Protein AF-A0A2U1ZV08-F1 (afdb_monomer)

Nearest PDB structures (foldseek):
  4gt8-assembly1_A  TM=8.308E-01  e=4.393E-06  Staphylococcus aureus subsp. aureus Mu50
  3cgz-assembly3_C  TM=6.995E-01  e=7.018E-03  Salmonella enterica subsp. enterica serovar Typhimurium
  3cgz-assembly1_A  TM=6.873E-01  e=1.355E-02  Salmonella enterica subsp. enterica serovar Typhimurium
  2zdx-assembly1_B  TM=6.082E-01  e=8.469E-03  Homo sapiens

Radius of gyration: 37.51 Å; Cα contacts (8 Å, |Δi|>4): 716; chains: 1; bounding box: 88×60×107 Å

Organism: NCBI:txid1655435

Structure (mmCIF, N/CA/C/O backbone):
data_AF-A0A2U1ZV08-F1
#
_entry.id   AF-A0A2U1ZV08-F1
#
loop_
_atom_site.group_PDB
_atom_site.id
_atom_site.type_symbol
_atom_site.label_atom_id
_atom_site.label_alt_id
_atom_site.label_comp_id
_atom_site.label_asym_id
_atom_site.label_entity_id
_atom_site.label_seq_id
_atom_site.pdbx_PDB_ins_code
_atom_site.Cartn_x
_atom_site.Cartn_y
_atom_site.Cartn_z
_atom_site.occupancy
_atom_site.B_iso_or_equiv
_atom_site.auth_seq_id
_atom_site.auth_comp_id
_atom_site.auth_asym_id
_atom_site.auth_atom_id
_atom_site.pdbx_PDB_model_num
ATOM 1 N N . MET A 1 1 ? -0.684 -27.444 13.319 1.00 40.28 1 MET A N 1
ATOM 2 C CA . MET A 1 1 ? -1.455 -26.717 14.359 1.00 40.28 1 MET A CA 1
ATOM 3 C C . MET A 1 1 ? -2.698 -25.964 13.847 1.00 40.28 1 MET A C 1
ATOM 5 O O . MET A 1 1 ? -3.442 -25.472 14.676 1.00 40.28 1 MET A O 1
ATOM 9 N N . LEU A 1 2 ? -3.023 -25.939 12.543 1.00 41.12 2 LEU A N 1
ATOM 10 C CA . LEU A 1 2 ? -4.246 -25.286 12.015 1.00 41.12 2 LEU A CA 1
ATOM 11 C C . LEU A 1 2 ? -5.535 -26.141 12.087 1.00 41.12 2 LEU A C 1
ATOM 13 O O . LEU A 1 2 ? -6.540 -25.793 11.480 1.00 41.12 2 LEU A O 1
ATOM 17 N N . ARG A 1 3 ? -5.551 -27.243 12.852 1.00 39.28 3 ARG A N 1
ATOM 18 C CA . ARG A 1 3 ? -6.704 -28.168 12.954 1.00 39.28 3 ARG A CA 1
ATOM 19 C C . ARG A 1 3 ? -7.939 -27.592 13.683 1.00 39.28 3 ARG A C 1
ATOM 21 O O . ARG A 1 3 ? -8.907 -28.315 13.860 1.00 39.28 3 ARG A O 1
ATOM 28 N N . GLY A 1 4 ? -7.915 -26.330 14.118 1.00 39.88 4 GLY A N 1
ATOM 29 C CA . GLY A 1 4 ? -8.946 -25.731 14.979 1.00 39.88 4 GLY A CA 1
ATOM 30 C C . GLY A 1 4 ? -9.714 -24.546 14.387 1.00 39.88 4 GLY A C 1
ATOM 31 O O . GLY A 1 4 ? -10.419 -23.869 15.127 1.00 39.88 4 GLY A O 1
ATOM 32 N N . ALA A 1 5 ? -9.576 -24.242 13.093 1.00 46.47 5 ALA A N 1
ATOM 33 C CA . ALA A 1 5 ? -10.309 -23.135 12.479 1.00 46.47 5 ALA A CA 1
ATOM 34 C C . ALA A 1 5 ? -11.774 -23.534 12.207 1.00 46.47 5 ALA A C 1
ATOM 36 O O . ALA A 1 5 ? -12.149 -23.844 11.082 1.00 46.47 5 ALA A O 1
ATOM 37 N N . THR A 1 6 ? -12.602 -23.569 13.251 1.00 49.12 6 THR A N 1
ATOM 38 C CA . THR A 1 6 ? -14.030 -23.903 13.148 1.00 49.12 6 THR A CA 1
ATOM 39 C C . THR A 1 6 ? -14.885 -22.639 13.143 1.00 49.12 6 THR A C 1
ATOM 41 O O . THR A 1 6 ? -14.776 -21.806 14.046 1.00 49.12 6 THR A O 1
ATOM 44 N N . ALA A 1 7 ? -15.775 -22.514 12.159 1.00 53.12 7 ALA A N 1
ATOM 45 C CA . ALA A 1 7 ? -16.879 -21.560 12.173 1.00 53.12 7 ALA A CA 1
ATOM 46 C C . ALA A 1 7 ? -18.196 -22.349 12.344 1.00 53.12 7 ALA A C 1
ATOM 48 O O . ALA A 1 7 ? -18.447 -23.258 11.554 1.00 53.12 7 ALA A O 1
ATOM 49 N N . PRO A 1 8 ? -19.036 -22.058 13.357 1.00 54.00 8 PRO A N 1
ATOM 50 C CA . PRO A 1 8 ? -20.303 -22.764 13.545 1.00 54.00 8 PRO A CA 1
ATOM 51 C C . PRO A 1 8 ? -21.191 -22.646 12.295 1.00 54.00 8 PRO A C 1
ATOM 53 O O . PRO A 1 8 ? -21.473 -21.533 11.853 1.00 54.00 8 PRO A O 1
ATOM 56 N N . GLY A 1 9 ? -21.623 -23.779 11.730 1.00 59.16 9 GLY A N 1
ATOM 57 C CA . GLY A 1 9 ? -22.505 -23.826 10.553 1.00 59.16 9 GLY A CA 1
ATOM 58 C C . GLY A 1 9 ? -21.811 -23.765 9.183 1.00 59.16 9 GLY A C 1
ATOM 59 O O . GLY A 1 9 ? -22.505 -23.669 8.174 1.00 59.16 9 GLY A O 1
ATOM 60 N N . LEU A 1 10 ? -20.477 -23.832 9.135 1.00 69.94 10 LEU A N 1
ATOM 61 C CA . LEU A 1 10 ? -19.690 -23.875 7.900 1.00 69.94 10 LEU A CA 1
ATOM 62 C C . LEU A 1 10 ? -18.793 -25.121 7.905 1.00 69.94 10 LEU A C 1
ATOM 64 O O . LEU A 1 10 ? -17.972 -25.282 8.806 1.00 69.94 10 LEU A O 1
ATOM 68 N N . ASP A 1 11 ? -18.943 -25.983 6.905 1.00 72.00 11 ASP A N 1
ATOM 69 C CA . ASP A 1 11 ? -18.059 -27.122 6.669 1.00 72.00 11 ASP A CA 1
ATOM 70 C C . ASP A 1 11 ? -16.742 -26.629 6.050 1.00 72.00 11 ASP A C 1
ATOM 72 O O . ASP A 1 11 ? -16.735 -25.901 5.051 1.00 72.00 11 ASP A O 1
ATOM 76 N N . VAL A 1 12 ? -15.615 -26.954 6.683 1.00 77.69 12 VAL A N 1
ATOM 77 C CA . VAL A 1 12 ? -14.301 -26.417 6.310 1.00 77.69 12 VAL A CA 1
ATOM 78 C C . VAL A 1 12 ? -13.426 -27.540 5.779 1.00 77.69 12 VAL A C 1
ATOM 80 O O . VAL A 1 12 ? -12.978 -28.405 6.531 1.00 77.69 12 VAL A O 1
ATOM 83 N N . VAL A 1 13 ? -13.123 -27.486 4.484 1.00 75.06 13 VAL A N 1
ATOM 84 C CA . VAL A 1 13 ? -12.223 -28.439 3.831 1.00 75.06 13 VAL A CA 1
ATOM 85 C C . VAL A 1 13 ? -10.794 -27.912 3.929 1.00 75.06 13 VAL A C 1
ATOM 87 O O . VAL A 1 13 ? -10.463 -26.871 3.359 1.00 75.06 13 VAL A O 1
ATOM 90 N N . LEU A 1 14 ? -9.939 -28.617 4.670 1.00 73.94 14 LEU A N 1
ATOM 91 C CA . LEU A 1 14 ? -8.528 -28.265 4.828 1.00 73.94 14 LEU A CA 1
ATOM 92 C C . LEU A 1 14 ? -7.670 -29.041 3.820 1.00 73.94 14 LEU A C 1
ATOM 94 O O . LEU A 1 14 ? -7.579 -30.264 3.894 1.00 73.94 14 LEU A O 1
ATOM 98 N N . HIS A 1 15 ? -6.984 -28.324 2.935 1.00 72.62 15 HIS A N 1
ATOM 99 C CA . HIS A 1 15 ? -5.946 -28.864 2.060 1.00 72.62 15 HIS A CA 1
ATOM 100 C C . HIS A 1 15 ? -4.574 -28.418 2.574 1.00 72.62 15 HIS A C 1
ATOM 102 O O . HIS A 1 15 ? -4.354 -27.230 2.806 1.00 72.62 15 HIS A O 1
ATOM 108 N N . HIS A 1 16 ? -3.642 -29.349 2.762 1.00 68.25 16 HIS A N 1
ATOM 109 C CA . HIS A 1 16 ? -2.267 -29.027 3.138 1.00 68.25 16 HIS A CA 1
ATOM 110 C C . HIS A 1 16 ? -1.291 -29.741 2.204 1.00 68.25 16 HIS A C 1
ATOM 112 O O . HIS A 1 16 ? -1.405 -30.946 2.011 1.00 68.25 16 HIS A O 1
ATOM 118 N N . ASP A 1 17 ? -0.341 -28.994 1.649 1.00 59.53 17 ASP A N 1
ATOM 119 C CA . ASP A 1 17 ? 0.645 -29.502 0.677 1.00 59.53 17 ASP A CA 1
ATOM 120 C C . ASP A 1 17 ? 2.076 -29.502 1.251 1.00 59.53 17 ASP A C 1
ATOM 122 O O . ASP A 1 17 ? 3.061 -29.627 0.539 1.00 59.53 17 ASP A O 1
ATOM 126 N N . ALA A 1 18 ? 2.206 -29.280 2.563 1.00 53.12 18 ALA A N 1
ATOM 127 C CA . ALA A 1 18 ? 3.489 -29.074 3.221 1.00 53.12 18 ALA A CA 1
ATOM 128 C C . ALA A 1 18 ? 3.757 -30.121 4.304 1.00 53.12 18 ALA A C 1
ATOM 130 O O . ALA A 1 18 ? 2.999 -30.227 5.276 1.00 53.12 18 ALA A O 1
ATOM 131 N N . ASP A 1 19 ? 4.890 -30.806 4.177 1.00 50.84 19 ASP A N 1
ATOM 132 C CA . ASP A 1 19 ? 5.511 -31.547 5.266 1.00 50.84 19 ASP A CA 1
ATOM 133 C C . ASP A 1 19 ? 6.014 -30.541 6.315 1.00 50.84 19 ASP A C 1
ATOM 135 O O . ASP A 1 19 ? 6.895 -29.728 6.061 1.00 50.84 19 ASP A O 1
ATOM 139 N N . VAL A 1 20 ? 5.342 -30.526 7.471 1.00 49.59 20 VAL A N 1
ATOM 140 C CA . VAL A 1 20 ? 5.680 -29.831 8.732 1.00 49.59 20 VAL A CA 1
ATOM 141 C C . VAL A 1 20 ? 6.547 -28.559 8.591 1.00 49.59 20 VAL A C 1
ATOM 143 O O . VAL A 1 20 ? 7.763 -28.583 8.756 1.00 49.59 20 VAL A O 1
ATOM 146 N N . VAL A 1 21 ? 5.907 -27.397 8.404 1.00 57.16 21 VAL A N 1
ATOM 147 C CA . VAL A 1 21 ? 6.580 -26.084 8.488 1.00 57.16 21 VAL A CA 1
ATOM 148 C C . VAL A 1 21 ? 6.642 -25.608 9.943 1.00 57.16 21 VAL A C 1
ATOM 150 O O . VAL A 1 21 ? 5.606 -25.416 10.588 1.00 57.16 21 VAL A O 1
ATOM 153 N N . THR A 1 22 ? 7.848 -25.361 10.459 1.00 56.91 22 THR A N 1
ATOM 154 C CA . THR A 1 22 ? 8.055 -24.775 11.794 1.00 56.91 22 THR A CA 1
ATOM 155 C C . THR A 1 22 ? 7.961 -23.251 11.719 1.00 56.91 22 THR A C 1
ATOM 157 O O . THR A 1 22 ? 8.822 -22.590 11.142 1.00 56.91 22 THR A O 1
ATOM 160 N N . LEU A 1 23 ? 6.908 -22.682 12.312 1.00 63.62 23 LEU A N 1
ATOM 161 C CA . LEU A 1 23 ? 6.652 -21.238 12.350 1.00 63.62 23 LEU A CA 1
ATOM 162 C C . LEU A 1 23 ? 6.785 -20.687 13.781 1.00 63.62 23 LEU A C 1
ATOM 164 O O . LEU A 1 23 ? 6.422 -21.385 14.732 1.00 63.62 23 LEU A O 1
ATOM 168 N N . PRO A 1 24 ? 7.215 -19.422 13.963 1.00 66.50 24 PRO A N 1
ATOM 169 C CA . PRO A 1 24 ? 7.191 -18.771 15.271 1.00 66.50 24 PRO A CA 1
ATOM 170 C C . PRO A 1 24 ? 5.769 -18.713 15.857 1.00 66.50 24 PRO A C 1
ATOM 172 O O . PRO A 1 24 ? 4.811 -18.371 15.164 1.00 66.50 24 PRO A O 1
ATOM 175 N N . GLY A 1 25 ? 5.615 -18.983 17.157 1.00 62.75 25 GLY A N 1
ATOM 176 C CA . GLY A 1 25 ? 4.308 -19.007 17.836 1.00 62.75 25 GLY A CA 1
ATOM 177 C C . GLY A 1 25 ? 3.426 -17.754 17.649 1.00 62.75 25 GLY A C 1
ATOM 178 O O . GLY A 1 25 ? 2.213 -17.898 17.475 1.00 62.75 25 GLY A O 1
ATOM 179 N N . PRO A 1 26 ? 3.974 -16.521 17.639 1.00 61.25 26 PRO A N 1
ATOM 180 C CA . PRO A 1 26 ? 3.207 -15.318 17.299 1.00 61.25 26 PRO A CA 1
ATOM 181 C C . PRO A 1 26 ? 2.635 -15.330 15.872 1.00 61.25 26 PRO A C 1
ATOM 183 O O . PRO A 1 26 ? 1.488 -14.935 15.681 1.00 61.25 26 PRO A O 1
ATOM 186 N N . VAL A 1 27 ? 3.390 -15.846 14.894 1.00 68.44 27 VAL A N 1
ATOM 187 C CA . VAL A 1 27 ? 2.983 -15.955 13.479 1.00 68.44 27 VAL A CA 1
ATOM 188 C C . VAL A 1 27 ? 1.842 -16.955 13.327 1.00 68.44 27 VAL A C 1
ATOM 190 O O . VAL A 1 27 ? 0.845 -16.659 12.674 1.00 68.44 27 VAL A O 1
ATOM 193 N N . VAL A 1 28 ? 1.946 -18.111 13.990 1.00 69.75 28 VAL A N 1
ATOM 194 C CA . VAL A 1 28 ? 0.889 -19.136 13.986 1.00 69.75 28 VAL A CA 1
ATOM 195 C C . VAL A 1 28 ? -0.424 -18.582 14.540 1.00 69.75 28 VAL A C 1
ATOM 197 O O . VAL A 1 28 ? -1.476 -18.818 13.949 1.00 69.75 28 VAL A O 1
ATOM 200 N N . ARG A 1 29 ? -0.372 -17.820 15.642 1.00 70.94 29 ARG A N 1
ATOM 201 C CA . ARG A 1 29 ? -1.560 -17.194 16.246 1.00 70.94 29 ARG A CA 1
ATOM 202 C C . ARG A 1 29 ? -2.171 -16.134 15.336 1.00 70.94 29 ARG A C 1
ATOM 204 O O . ARG A 1 29 ? -3.348 -16.224 15.016 1.00 70.94 29 ARG A O 1
ATOM 211 N N . ALA A 1 30 ? -1.361 -15.201 14.840 1.00 72.62 30 ALA A N 1
ATOM 212 C CA . ALA A 1 30 ? -1.832 -14.129 13.967 1.00 72.62 30 ALA A CA 1
ATOM 213 C C . ALA A 1 30 ? -2.459 -14.654 12.661 1.00 72.62 30 ALA A C 1
ATOM 215 O O . ALA A 1 30 ? -3.523 -14.185 12.251 1.00 72.62 30 ALA A O 1
ATOM 216 N N . LEU A 1 31 ? -1.835 -15.656 12.027 1.00 75.94 31 LEU A N 1
ATOM 217 C CA . LEU A 1 31 ? -2.391 -16.313 10.842 1.00 75.94 31 LEU A CA 1
ATOM 218 C C . LEU A 1 31 ? -3.654 -17.114 11.180 1.00 75.94 31 LEU A C 1
ATOM 220 O O . LEU A 1 31 ? -4.624 -17.048 10.431 1.00 75.94 31 LEU A O 1
ATOM 224 N N . GLY A 1 32 ? -3.678 -17.820 12.314 1.00 74.94 32 GLY A N 1
ATOM 225 C CA . GLY A 1 32 ? -4.863 -18.535 12.794 1.00 74.94 32 GLY A CA 1
ATOM 226 C C . GLY A 1 32 ? -6.061 -17.610 13.026 1.00 74.94 32 GLY A C 1
ATOM 227 O O . GLY A 1 32 ? -7.164 -17.903 12.562 1.00 74.94 32 GLY A O 1
ATOM 228 N N . ASP A 1 33 ? -5.841 -16.454 13.652 1.00 73.38 33 ASP A N 1
ATOM 229 C CA . ASP A 1 33 ? -6.886 -15.458 13.907 1.00 73.38 33 ASP A CA 1
ATOM 230 C C . ASP A 1 33 ? -7.398 -14.820 12.609 1.00 73.38 33 ASP A C 1
ATOM 232 O O . ASP A 1 33 ? -8.602 -14.593 12.447 1.00 73.38 33 ASP A O 1
ATOM 236 N N . ALA A 1 34 ? -6.491 -14.555 11.664 1.00 78.19 34 ALA A N 1
ATOM 237 C CA . ALA A 1 34 ? -6.815 -14.026 10.343 1.00 78.19 34 ALA A CA 1
ATOM 238 C C . ALA A 1 34 ? -7.653 -15.018 9.515 1.00 78.19 34 ALA A C 1
ATOM 240 O O . ALA A 1 34 ? -8.676 -14.632 8.944 1.00 78.19 34 ALA A O 1
ATOM 241 N N . VAL A 1 35 ? -7.267 -16.299 9.499 1.00 81.44 35 VAL A N 1
ATOM 242 C CA . VAL A 1 35 ? -8.017 -17.387 8.848 1.00 81.44 35 VAL A CA 1
ATOM 243 C C . VAL A 1 35 ? -9.386 -17.568 9.498 1.00 81.44 35 VAL A C 1
ATOM 245 O O . VAL A 1 35 ? -10.396 -17.636 8.798 1.00 81.44 35 VAL A O 1
ATOM 248 N N . GLY A 1 36 ? -9.446 -17.588 10.833 1.00 76.81 36 GLY A N 1
ATOM 249 C CA . GLY A 1 36 ? -10.702 -17.716 11.569 1.00 76.81 36 GLY A CA 1
ATOM 250 C C . GLY A 1 36 ? -11.676 -16.578 11.262 1.00 76.81 36 GLY A C 1
ATOM 251 O O . GLY A 1 36 ? -12.877 -16.804 11.123 1.00 76.81 36 GLY A O 1
ATOM 252 N N . GLU A 1 37 ? -11.173 -15.355 11.095 1.00 80.88 37 GLU A N 1
ATOM 253 C CA . GLU A 1 37 ? -12.008 -14.224 10.698 1.00 80.88 37 GLU A CA 1
ATOM 254 C C . GLU A 1 37 ? -12.498 -14.327 9.251 1.00 80.88 37 GLU A C 1
ATOM 256 O O . GLU A 1 37 ? -13.664 -14.034 8.977 1.00 80.88 37 GLU A O 1
ATOM 261 N N . ALA A 1 38 ? -11.642 -14.767 8.328 1.00 81.00 38 ALA A N 1
ATOM 262 C CA . ALA A 1 38 ? -12.039 -14.992 6.942 1.00 81.00 38 ALA A CA 1
ATOM 263 C C . ALA A 1 38 ? -13.167 -16.038 6.846 1.00 81.00 38 ALA A C 1
ATOM 265 O O . ALA A 1 38 ? -14.177 -15.788 6.189 1.00 81.00 38 ALA A O 1
ATOM 266 N N . LEU A 1 39 ? -13.057 -17.150 7.580 1.00 79.31 39 LEU A N 1
ATOM 267 C CA . LEU A 1 39 ? -14.085 -18.196 7.637 1.00 79.31 39 LEU A CA 1
ATOM 268 C C . LEU A 1 39 ? -15.394 -17.712 8.273 1.00 79.31 39 LEU A C 1
ATOM 270 O O . LEU A 1 39 ? -16.475 -17.994 7.758 1.00 79.31 39 LEU A O 1
ATOM 274 N N . ARG A 1 40 ? -15.330 -16.929 9.359 1.00 79.44 40 ARG A N 1
ATOM 275 C CA . ARG A 1 40 ? -16.535 -16.324 9.959 1.00 79.44 40 ARG A CA 1
ATOM 276 C C . ARG A 1 40 ? -17.245 -15.381 8.991 1.00 79.44 40 ARG A C 1
ATOM 278 O O . ARG A 1 40 ? -18.475 -15.343 8.972 1.00 79.44 40 ARG A O 1
ATOM 285 N N . ASN A 1 41 ? -16.497 -14.642 8.176 1.00 79.69 41 ASN A N 1
ATOM 286 C CA . ASN A 1 41 ? -17.081 -13.770 7.162 1.00 79.69 41 ASN A CA 1
ATOM 287 C C . ASN A 1 41 ? -17.688 -14.560 5.995 1.00 79.69 41 ASN A C 1
ATOM 289 O O . ASN A 1 41 ? -18.783 -14.211 5.551 1.00 79.69 41 ASN A O 1
ATOM 293 N N . ALA A 1 42 ? -17.061 -15.661 5.572 1.00 79.25 42 ALA A N 1
ATOM 294 C CA . ALA A 1 42 ? -17.655 -16.590 4.609 1.00 79.25 42 ALA A CA 1
ATOM 295 C C . ALA A 1 42 ? -18.989 -17.167 5.127 1.00 79.25 42 ALA A C 1
ATOM 297 O O . ALA A 1 42 ? -19.992 -17.124 4.415 1.00 79.25 42 ALA A O 1
ATOM 298 N N . ALA A 1 43 ? -19.045 -17.592 6.394 1.00 77.25 43 ALA A N 1
ATOM 299 C CA . ALA A 1 43 ? -20.269 -18.105 7.017 1.00 77.25 43 ALA A CA 1
ATOM 300 C C . ALA A 1 43 ? -21.386 -17.046 7.104 1.00 77.25 43 ALA A C 1
ATOM 302 O O . ALA A 1 43 ? -22.530 -17.303 6.733 1.00 77.25 43 ALA A O 1
ATOM 303 N N . ARG A 1 44 ? -21.069 -15.827 7.566 1.00 76.88 44 ARG A N 1
ATOM 304 C CA . ARG A 1 44 ? -22.074 -14.764 7.769 1.00 76.88 44 ARG A CA 1
ATOM 305 C C . ARG A 1 44 ? -22.565 -14.125 6.473 1.00 76.88 44 ARG A C 1
ATOM 307 O O . ARG A 1 44 ? -23.725 -13.724 6.392 1.00 76.88 44 ARG A O 1
ATOM 314 N N . HIS A 1 45 ? -21.685 -13.965 5.488 1.00 79.19 45 HIS A N 1
ATOM 315 C CA . HIS A 1 45 ? -21.949 -13.123 4.317 1.00 79.19 45 HIS A CA 1
ATOM 316 C C . HIS A 1 45 ? -21.881 -13.884 2.994 1.00 79.19 45 HIS A C 1
ATOM 318 O O . HIS A 1 45 ? -22.583 -13.517 2.052 1.00 79.19 45 HIS A O 1
ATOM 324 N N . GLY A 1 46 ? -21.103 -14.965 2.921 1.00 65.25 46 GLY A N 1
ATOM 325 C CA . GLY A 1 46 ? -20.945 -15.770 1.710 1.00 65.25 46 GLY A CA 1
ATOM 326 C C . GLY A 1 46 ? -22.204 -16.552 1.335 1.00 65.25 46 GLY A C 1
ATOM 327 O O . GLY A 1 46 ? -22.415 -16.828 0.159 1.00 65.25 4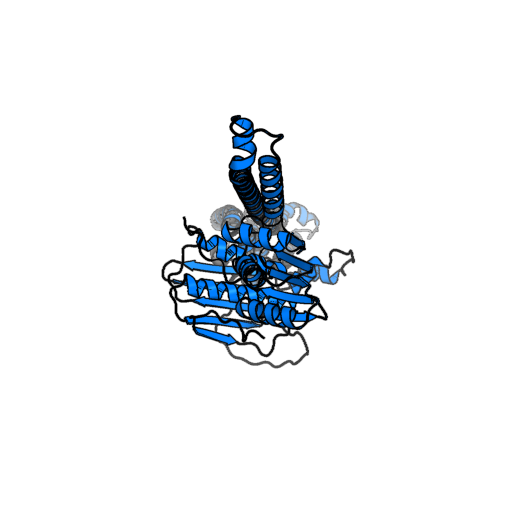6 GLY A O 1
ATOM 328 N N . GLY A 1 47 ? -23.097 -16.848 2.288 1.00 72.00 47 GLY A N 1
ATOM 329 C CA . GLY A 1 47 ? -24.258 -17.714 2.027 1.00 72.00 47 GLY A CA 1
ATOM 330 C C . GLY A 1 47 ? -23.860 -19.131 1.609 1.00 72.00 47 GLY A C 1
ATOM 331 O O . GLY A 1 47 ? -24.614 -19.786 0.900 1.00 72.00 47 GLY A O 1
ATOM 332 N N . VAL A 1 48 ? -22.668 -19.563 2.014 1.00 74.94 48 VAL A N 1
ATOM 333 C CA . VAL A 1 48 ? -22.115 -20.887 1.742 1.00 74.94 48 VAL A CA 1
ATOM 334 C C . VAL A 1 48 ? -22.215 -21.757 2.981 1.00 74.94 48 VAL A C 1
ATOM 336 O O . VAL A 1 48 ? -22.114 -21.267 4.104 1.00 74.94 48 VAL A O 1
ATOM 339 N N . THR A 1 49 ? -22.364 -23.056 2.763 1.00 71.81 49 THR A N 1
ATOM 340 C CA . THR A 1 49 ? -22.233 -24.079 3.805 1.00 71.81 49 THR A CA 1
ATOM 341 C C . THR A 1 49 ? -20.856 -24.732 3.793 1.00 71.81 49 THR A C 1
ATOM 343 O O . THR A 1 49 ? -20.564 -25.497 4.699 1.00 71.81 49 THR A O 1
ATOM 346 N N . THR A 1 50 ? -20.010 -24.424 2.802 1.00 73.38 50 THR A N 1
ATOM 347 C CA . THR A 1 50 ? -18.667 -24.992 2.625 1.00 73.38 50 THR A CA 1
ATOM 348 C C . THR A 1 50 ? -17.637 -23.907 2.305 1.00 73.38 50 THR A C 1
ATOM 350 O O . THR A 1 50 ? -17.891 -23.058 1.446 1.00 73.38 50 THR A O 1
ATOM 353 N N . ALA A 1 51 ? -16.458 -23.962 2.924 1.00 81.38 51 ALA A N 1
ATOM 354 C CA . ALA A 1 51 ? -15.294 -23.148 2.561 1.00 81.38 51 ALA A CA 1
ATOM 355 C C . ALA A 1 51 ? -14.012 -23.992 2.563 1.00 81.38 51 ALA A C 1
ATOM 357 O O . ALA A 1 51 ? -13.881 -24.931 3.345 1.00 81.38 51 ALA A O 1
ATOM 358 N N . ALA A 1 52 ? -13.055 -23.652 1.703 1.00 78.69 52 ALA A N 1
ATOM 359 C CA . ALA A 1 52 ? -11.778 -24.353 1.602 1.00 78.69 52 ALA A CA 1
ATOM 360 C C . ALA A 1 52 ? -10.640 -23.509 2.185 1.00 78.69 52 ALA A C 1
ATOM 362 O O . ALA A 1 52 ? -10.532 -22.313 1.893 1.00 78.69 52 ALA A O 1
ATOM 363 N N . VAL A 1 53 ? -9.776 -24.140 2.979 1.00 81.88 53 VAL A N 1
ATOM 364 C CA . VAL A 1 53 ? -8.531 -23.558 3.491 1.00 81.88 53 VAL A CA 1
ATOM 365 C C . VAL A 1 53 ? -7.363 -24.362 2.944 1.00 81.88 53 VAL A C 1
ATOM 367 O O . VAL A 1 53 ? -7.213 -25.536 3.269 1.00 81.88 53 VAL A O 1
ATOM 370 N N . THR A 1 54 ? -6.515 -23.726 2.144 1.00 78.19 54 THR A N 1
ATOM 371 C CA . THR A 1 54 ? -5.295 -24.329 1.604 1.00 78.19 54 THR A CA 1
ATOM 372 C C . THR A 1 54 ? -4.079 -23.757 2.318 1.00 78.19 54 THR A C 1
ATOM 374 O O . THR A 1 54 ? -3.921 -22.539 2.382 1.00 78.19 54 THR A O 1
ATOM 377 N N . VAL A 1 55 ? -3.215 -24.623 2.843 1.00 76.81 55 VAL A N 1
ATOM 378 C CA . VAL A 1 55 ? -1.951 -24.255 3.493 1.00 76.81 55 VAL A CA 1
ATOM 379 C C . VAL A 1 55 ? -0.793 -24.834 2.685 1.00 76.81 55 VAL A C 1
ATOM 381 O O . VAL A 1 55 ? -0.714 -26.049 2.505 1.00 76.81 55 VAL A O 1
ATOM 384 N N . ALA A 1 56 ? 0.115 -23.974 2.235 1.00 73.19 56 ALA A N 1
ATOM 385 C CA . ALA A 1 56 ? 1.311 -24.359 1.492 1.00 73.19 56 ALA A CA 1
ATOM 386 C C . ALA A 1 56 ? 2.567 -23.760 2.137 1.00 73.19 56 ALA A C 1
ATOM 388 O O . ALA A 1 56 ? 2.539 -22.641 2.666 1.00 73.19 56 ALA A O 1
ATOM 389 N N . ALA A 1 57 ? 3.679 -24.497 2.089 1.00 66.62 57 ALA A N 1
ATOM 390 C CA . ALA A 1 57 ? 4.984 -23.954 2.438 1.00 66.62 57 ALA A CA 1
ATOM 391 C C . ALA A 1 57 ? 5.333 -22.847 1.436 1.00 66.62 57 ALA A C 1
ATOM 393 O O . ALA A 1 57 ? 5.175 -23.003 0.226 1.00 66.62 57 ALA A O 1
ATOM 394 N N . GLY A 1 58 ? 5.769 -21.700 1.943 1.00 57.03 58 GLY A N 1
ATOM 395 C CA . GLY A 1 58 ? 6.173 -20.566 1.125 1.00 57.03 58 GLY A CA 1
ATOM 396 C C . GLY A 1 58 ? 7.539 -20.818 0.499 1.00 57.03 58 GLY A C 1
ATOM 397 O O . GLY A 1 58 ? 8.542 -20.325 1.008 1.00 57.03 58 GLY A O 1
ATOM 398 N N . GLY A 1 59 ? 7.578 -21.570 -0.599 1.00 43.88 59 GLY A N 1
ATOM 399 C CA . GLY A 1 59 ? 8.640 -21.462 -1.592 1.00 43.88 59 GLY A CA 1
ATOM 400 C C . GLY A 1 59 ? 8.380 -20.218 -2.436 1.00 43.88 59 GLY A C 1
ATOM 401 O O . GLY A 1 59 ? 7.246 -19.964 -2.839 1.00 43.88 59 GLY A O 1
ATOM 402 N N . GLY A 1 60 ? 9.399 -19.395 -2.674 1.00 36.59 60 GLY A N 1
ATOM 403 C CA . GLY A 1 60 ? 9.274 -18.293 -3.622 1.00 36.59 60 GLY A CA 1
ATOM 404 C C . GLY A 1 60 ? 8.958 -18.844 -5.012 1.00 36.59 60 GLY A C 1
ATOM 405 O O . GLY A 1 60 ? 9.864 -19.271 -5.714 1.00 36.59 60 GLY A O 1
ATOM 406 N N . GLY A 1 61 ? 7.687 -18.855 -5.407 1.00 29.12 61 GLY A N 1
ATOM 407 C CA . GLY A 1 61 ? 7.284 -19.383 -6.704 1.00 29.12 61 GLY A CA 1
ATOM 408 C C . GLY A 1 61 ? 5.773 -19.448 -6.853 1.00 29.12 61 GLY A C 1
ATOM 409 O O . GLY A 1 61 ? 5.104 -20.234 -6.196 1.00 29.12 61 GLY A O 1
ATOM 410 N N . ASP A 1 62 ? 5.257 -18.590 -7.723 1.00 31.31 62 ASP A N 1
ATOM 411 C CA . ASP A 1 62 ? 3.921 -18.667 -8.303 1.00 31.31 62 ASP A CA 1
ATOM 412 C C . ASP A 1 62 ? 3.748 -20.021 -9.017 1.00 31.31 62 ASP A C 1
ATOM 414 O O . ASP A 1 62 ? 4.615 -20.431 -9.793 1.00 31.31 62 ASP A O 1
ATOM 418 N N . GLY A 1 63 ? 2.666 -20.735 -8.705 1.00 28.56 63 GLY A N 1
ATOM 419 C CA . GLY A 1 63 ? 2.395 -22.081 -9.201 1.00 28.56 63 GLY A CA 1
ATOM 420 C C . GLY A 1 63 ? 2.078 -22.078 -10.695 1.00 28.56 63 GLY A C 1
ATOM 421 O O . GLY A 1 63 ? 1.014 -21.626 -11.112 1.00 28.56 63 GLY A O 1
ATOM 422 N N . GLY A 1 64 ? 3.002 -22.621 -11.487 1.00 27.77 64 GLY A N 1
ATOM 423 C CA . GLY A 1 64 ? 2.813 -23.002 -12.881 1.00 27.77 64 GLY A CA 1
ATOM 424 C C . GLY A 1 64 ? 3.048 -24.502 -13.040 1.00 27.77 64 GLY A C 1
ATOM 425 O O . GLY A 1 64 ? 4.108 -25.006 -12.690 1.00 27.77 64 GLY A O 1
ATOM 426 N N . ASP A 1 65 ? 2.018 -25.166 -13.544 1.00 27.70 65 ASP A N 1
ATOM 427 C CA . ASP A 1 65 ? 1.821 -26.595 -13.785 1.00 27.70 65 ASP A CA 1
ATOM 428 C C . ASP A 1 65 ? 2.999 -27.361 -14.440 1.00 27.70 65 ASP A C 1
ATOM 430 O O . ASP A 1 65 ? 3.595 -26.902 -15.414 1.00 27.70 65 ASP A O 1
ATOM 434 N N . GLY A 1 66 ? 3.265 -28.553 -13.886 1.00 30.02 66 GLY A N 1
ATOM 435 C CA . GLY A 1 66 ? 3.680 -29.793 -14.557 1.00 30.02 66 GLY A CA 1
ATOM 436 C C . GLY A 1 66 ? 4.861 -29.797 -15.534 1.00 30.02 66 GLY A C 1
ATOM 437 O O . GLY A 1 66 ? 4.700 -29.550 -16.726 1.00 30.02 66 GLY A O 1
ATOM 438 N N . GLY A 1 67 ? 6.015 -30.285 -15.072 1.00 24.98 67 GLY A N 1
ATOM 439 C CA . GLY A 1 67 ? 7.093 -30.764 -15.941 1.00 24.98 67 GLY A CA 1
ATOM 440 C C . GLY A 1 67 ? 8.181 -31.478 -15.147 1.00 24.98 67 GLY A C 1
ATOM 441 O O . GLY A 1 67 ? 9.060 -30.831 -14.591 1.00 24.98 67 GLY A O 1
ATOM 442 N N . ALA A 1 68 ? 8.081 -32.804 -15.067 1.00 33.28 68 ALA A N 1
ATOM 443 C CA . ALA A 1 68 ? 9.077 -33.678 -14.463 1.00 33.28 68 ALA A CA 1
ATOM 444 C C . ALA A 1 68 ? 10.402 -33.639 -15.241 1.00 33.28 68 ALA A C 1
ATOM 446 O O . ALA A 1 68 ? 10.390 -33.808 -16.456 1.00 33.28 68 ALA A O 1
ATOM 447 N N . ASP A 1 69 ? 11.518 -33.463 -14.535 1.00 28.88 69 ASP A N 1
ATOM 448 C CA . ASP A 1 69 ? 12.693 -34.325 -14.681 1.00 28.88 69 ASP A CA 1
ATOM 449 C C . ASP A 1 69 ? 13.658 -34.114 -13.508 1.00 28.88 69 ASP A C 1
ATOM 451 O O . ASP A 1 69 ? 13.854 -33.000 -13.019 1.00 28.88 69 ASP A O 1
ATOM 455 N N . GLY A 1 70 ? 14.177 -35.232 -13.003 1.00 31.12 70 GLY A N 1
ATOM 456 C CA . GLY A 1 70 ? 14.945 -35.323 -11.769 1.00 31.12 70 GLY A CA 1
ATOM 457 C C . GLY A 1 70 ? 16.406 -34.897 -11.894 1.00 31.12 70 GLY A C 1
ATOM 458 O O . GLY A 1 70 ? 17.037 -35.015 -12.940 1.00 31.12 70 GLY A O 1
ATOM 459 N N . GLY A 1 71 ? 16.951 -34.478 -10.757 1.00 25.81 71 GLY A N 1
ATOM 460 C CA . GLY A 1 71 ? 18.375 -34.271 -10.533 1.00 25.81 71 GLY A CA 1
ATOM 461 C C . GLY A 1 71 ? 18.598 -34.057 -9.044 1.00 25.81 71 GLY A C 1
ATOM 462 O O . GLY A 1 71 ? 18.279 -32.994 -8.524 1.00 25.81 71 GLY A O 1
ATOM 463 N N . ALA A 1 72 ? 19.039 -35.112 -8.365 1.00 34.00 72 ALA A N 1
ATOM 464 C CA . ALA A 1 72 ? 19.400 -35.097 -6.959 1.00 34.00 72 ALA A CA 1
ATOM 465 C C . ALA A 1 72 ? 20.714 -34.335 -6.770 1.00 34.00 72 ALA A C 1
ATOM 467 O O . ALA A 1 72 ? 21.678 -34.668 -7.445 1.00 34.00 72 ALA A O 1
ATOM 468 N N . ASP A 1 73 ? 20.725 -33.389 -5.834 1.00 30.98 73 ASP A N 1
ATOM 469 C CA . ASP A 1 73 ? 21.884 -33.045 -5.014 1.00 30.98 73 ASP A CA 1
ATOM 470 C C . ASP A 1 73 ? 21.348 -32.615 -3.638 1.00 30.98 73 ASP A C 1
ATOM 472 O O . ASP A 1 73 ? 20.597 -31.647 -3.499 1.00 30.98 73 ASP A O 1
ATOM 476 N N . ASP A 1 74 ? 21.659 -33.457 -2.656 1.00 35.78 74 ASP A N 1
ATOM 477 C CA . ASP A 1 74 ? 21.381 -33.335 -1.229 1.00 35.78 74 ASP A CA 1
ATOM 478 C C . ASP A 1 74 ? 22.470 -32.455 -0.605 1.00 35.78 74 ASP A C 1
ATOM 480 O O . ASP A 1 74 ? 23.625 -32.867 -0.536 1.00 35.78 74 ASP A O 1
ATOM 484 N N . ASP A 1 75 ? 22.100 -31.247 -0.176 1.00 30.36 75 ASP A N 1
ATOM 485 C CA . ASP A 1 75 ? 22.857 -30.455 0.790 1.00 30.36 75 ASP A CA 1
ATOM 486 C C . ASP A 1 75 ? 21.871 -29.765 1.743 1.00 30.36 75 ASP A C 1
ATOM 488 O O . ASP A 1 75 ? 20.889 -29.136 1.339 1.00 30.36 75 ASP A O 1
ATOM 492 N N . GLY A 1 76 ? 22.110 -29.963 3.035 1.00 28.09 76 GLY A N 1
ATOM 493 C CA . GLY A 1 76 ? 21.122 -29.824 4.092 1.00 28.09 76 GLY A CA 1
ATOM 494 C C . GLY A 1 76 ? 20.674 -28.399 4.429 1.00 28.09 76 GLY A C 1
ATOM 495 O O . GLY A 1 76 ? 21.432 -27.436 4.421 1.00 28.09 76 GLY A O 1
ATOM 496 N N . ASP A 1 77 ? 19.411 -28.343 4.849 1.00 32.41 77 ASP A N 1
ATOM 497 C CA . ASP A 1 77 ? 18.792 -27.360 5.744 1.00 32.41 77 ASP A CA 1
ATOM 498 C C . ASP A 1 77 ? 18.661 -25.906 5.254 1.00 32.41 77 ASP A C 1
ATOM 500 O O . ASP A 1 77 ? 19.067 -24.945 5.906 1.00 32.41 77 ASP A O 1
ATOM 504 N N . THR A 1 78 ? 17.958 -25.718 4.134 1.00 35.56 78 THR A N 1
ATOM 505 C CA . THR A 1 78 ? 17.158 -24.495 3.939 1.00 35.56 78 THR A CA 1
ATOM 506 C C . THR A 1 78 ? 15.678 -24.849 4.038 1.00 35.56 78 THR A C 1
ATOM 508 O O . THR A 1 78 ? 14.952 -24.848 3.045 1.00 35.56 78 THR A O 1
ATOM 511 N N . ALA A 1 79 ? 15.211 -25.175 5.249 1.00 38.34 79 ALA A N 1
ATOM 512 C CA . ALA A 1 79 ? 13.780 -25.244 5.525 1.00 38.34 79 ALA A CA 1
ATOM 513 C C . ALA A 1 79 ? 13.134 -23.921 5.080 1.00 38.34 79 ALA A C 1
ATOM 515 O O . ALA A 1 79 ? 13.449 -22.854 5.611 1.00 38.34 79 ALA A O 1
ATOM 516 N N . SER A 1 80 ? 12.257 -23.976 4.081 1.00 42.91 80 SER A N 1
ATOM 517 C CA . SER A 1 80 ? 11.499 -22.836 3.567 1.00 42.91 80 SER A CA 1
ATOM 518 C C . SER A 1 80 ? 10.759 -22.140 4.716 1.00 42.91 80 SER A C 1
ATOM 520 O O . SER A 1 80 ? 9.709 -22.601 5.165 1.00 42.91 80 SER A O 1
ATOM 522 N N . ARG A 1 81 ? 11.308 -21.030 5.229 1.00 59.38 81 ARG A N 1
ATOM 523 C CA . ARG A 1 81 ? 10.740 -20.266 6.357 1.00 59.38 81 ARG A CA 1
ATOM 524 C C . ARG A 1 81 ? 9.641 -19.311 5.890 1.00 59.38 81 ARG A C 1
ATOM 526 O O . ARG A 1 81 ? 9.684 -18.109 6.156 1.00 59.38 81 ARG A O 1
ATOM 533 N N . GLY A 1 82 ? 8.663 -19.840 5.166 1.00 65.44 82 GLY A N 1
ATOM 534 C CA . GLY A 1 82 ? 7.507 -19.089 4.701 1.00 65.44 82 GLY A CA 1
ATOM 535 C C . GLY A 1 82 ? 6.249 -19.941 4.711 1.00 65.44 82 GLY A C 1
ATOM 536 O O . GLY A 1 82 ? 6.313 -21.167 4.654 1.00 65.44 82 GLY A O 1
ATOM 537 N N . VAL A 1 83 ? 5.091 -19.298 4.787 1.00 77.19 83 VAL A N 1
ATOM 538 C CA . VAL A 1 83 ? 3.790 -19.968 4.722 1.00 77.19 83 VAL A CA 1
ATOM 539 C C . VAL A 1 83 ? 2.821 -19.133 3.898 1.00 77.19 83 VAL A C 1
ATOM 541 O O . VAL A 1 83 ? 2.754 -17.910 4.048 1.00 77.19 83 VAL A O 1
ATOM 544 N N . SER A 1 84 ? 2.076 -19.806 3.026 1.00 81.00 84 SER A N 1
ATOM 545 C CA . SER A 1 84 ? 0.934 -19.249 2.312 1.00 81.00 84 SER A CA 1
ATOM 546 C C . SER A 1 84 ? -0.332 -19.946 2.794 1.00 81.00 84 SER A C 1
ATOM 548 O O . SER A 1 84 ? -0.387 -21.177 2.857 1.00 81.00 84 SER A O 1
ATOM 550 N N . VAL A 1 85 ? -1.344 -19.165 3.156 1.00 81.38 85 VAL A N 1
ATOM 551 C CA . VAL A 1 85 ? -2.663 -19.669 3.535 1.00 81.38 85 VAL A CA 1
ATOM 552 C C . VAL A 1 85 ? -3.716 -18.993 2.677 1.00 81.38 85 VAL A C 1
ATOM 554 O O . VAL A 1 85 ? -3.825 -17.769 2.661 1.00 81.38 85 VAL A O 1
ATOM 557 N N . VAL A 1 86 ? -4.521 -19.785 1.980 1.00 80.75 86 VAL A N 1
ATOM 558 C CA . VAL A 1 86 ? -5.622 -19.295 1.152 1.00 80.75 86 VAL A CA 1
ATOM 559 C C . VAL A 1 86 ? -6.933 -19.796 1.730 1.00 80.75 86 VAL A C 1
ATOM 561 O O . VAL A 1 86 ? -7.135 -20.997 1.860 1.00 80.75 86 VAL A O 1
ATOM 564 N N . VAL A 1 87 ? -7.835 -18.876 2.052 1.00 84.31 87 VAL A N 1
ATOM 565 C CA . VAL A 1 87 ? -9.226 -19.168 2.406 1.00 84.31 87 VAL A CA 1
ATOM 566 C C . VAL A 1 87 ? -10.090 -18.821 1.204 1.00 84.31 87 VAL A C 1
ATOM 568 O O . VAL A 1 87 ? -10.007 -17.703 0.694 1.00 84.31 87 VAL A O 1
ATOM 571 N N . SER A 1 88 ? -10.906 -19.756 0.734 1.00 82.12 88 SER A N 1
ATOM 572 C CA . SER A 1 88 ? -11.802 -19.533 -0.401 1.00 82.12 88 SER A CA 1
ATOM 573 C C . SER A 1 88 ? -13.210 -20.043 -0.133 1.00 82.12 88 SER A C 1
ATOM 575 O O . SER A 1 88 ? -13.391 -21.138 0.397 1.00 82.12 88 SER A O 1
ATOM 577 N N . ASP A 1 89 ? -14.197 -19.251 -0.533 1.00 83.56 89 ASP A N 1
ATOM 578 C CA . ASP A 1 89 ? -15.603 -19.632 -0.585 1.00 83.56 89 ASP A CA 1
ATOM 579 C C . ASP A 1 89 ? -16.178 -19.378 -1.981 1.00 83.56 89 ASP A C 1
ATOM 581 O O . ASP A 1 89 ? -15.698 -18.518 -2.720 1.00 83.56 89 ASP A O 1
ATOM 585 N N . THR A 1 90 ? -17.219 -20.125 -2.337 1.00 79.12 90 THR A N 1
ATOM 586 C CA . THR A 1 90 ? -17.975 -19.990 -3.595 1.00 79.12 90 THR A CA 1
ATOM 587 C C . THR A 1 90 ? -19.260 -19.182 -3.404 1.00 79.12 90 THR A C 1
ATOM 589 O O . THR A 1 90 ? -20.259 -19.400 -4.087 1.00 79.12 90 THR A O 1
ATOM 592 N N . GLY A 1 91 ? -19.263 -18.268 -2.433 1.00 80.94 91 GLY A N 1
ATOM 593 C CA . GLY A 1 91 ? -20.450 -17.541 -2.023 1.00 80.94 91 GLY A CA 1
ATOM 594 C C . GLY A 1 91 ? -20.857 -16.396 -2.936 1.00 80.94 91 GLY A C 1
ATOM 595 O O . GLY A 1 91 ? -20.375 -16.215 -4.052 1.00 80.94 91 GLY A O 1
ATOM 596 N N . ARG A 1 92 ? -21.748 -15.552 -2.414 1.00 75.25 92 ARG A N 1
ATOM 597 C CA . ARG A 1 92 ? -22.310 -14.389 -3.133 1.00 75.25 92 ARG A CA 1
ATOM 598 C C . ARG A 1 92 ? -21.244 -13.398 -3.599 1.00 75.25 92 ARG A C 1
ATOM 600 O O . ARG A 1 92 ? -21.534 -12.604 -4.486 1.00 75.25 92 ARG A O 1
ATOM 607 N N . GLY A 1 93 ? -20.050 -13.433 -3.003 1.00 75.88 93 GLY A N 1
ATOM 608 C CA . GLY A 1 93 ? -18.989 -12.455 -3.222 1.00 75.88 93 GLY A CA 1
ATOM 609 C C . GLY A 1 93 ? -19.449 -11.020 -2.947 1.00 75.88 93 GLY A C 1
ATOM 610 O O . GLY A 1 93 ? -20.583 -10.762 -2.539 1.00 75.88 93 GLY A O 1
ATOM 611 N N . PHE A 1 94 ? -18.560 -10.057 -3.134 1.00 77.75 94 PHE A N 1
ATOM 612 C CA . PHE A 1 94 ? -18.894 -8.640 -3.028 1.00 77.75 94 PHE A CA 1
ATOM 613 C C . PHE A 1 94 ? -17.968 -7.823 -3.918 1.00 77.75 94 PHE A C 1
ATOM 615 O O . PHE A 1 94 ? -16.860 -8.252 -4.227 1.00 77.75 94 PHE A O 1
ATOM 622 N N . ASP A 1 95 ? -18.408 -6.630 -4.317 1.00 74.06 95 ASP A N 1
ATOM 623 C CA . ASP A 1 95 ? -17.509 -5.680 -4.961 1.00 74.06 95 ASP A CA 1
ATOM 624 C C . ASP A 1 95 ? -16.676 -4.973 -3.878 1.00 74.06 95 ASP A C 1
ATOM 626 O O . ASP A 1 95 ? -17.229 -4.257 -3.024 1.00 74.06 95 ASP A O 1
ATOM 630 N N . PRO A 1 96 ? -15.347 -5.165 -3.872 1.00 66.19 96 PRO A N 1
ATOM 631 C CA . PRO A 1 96 ? -14.497 -4.600 -2.848 1.00 66.19 96 PRO A CA 1
ATOM 632 C C . PRO A 1 96 ? -14.330 -3.078 -2.943 1.00 66.19 96 PRO A C 1
ATOM 634 O O . PRO A 1 96 ? -13.829 -2.477 -1.993 1.00 66.19 96 PRO A O 1
ATOM 637 N N . ALA A 1 97 ? -14.673 -2.449 -4.068 1.00 61.41 97 ALA A N 1
ATOM 638 C CA . ALA A 1 97 ? -14.574 -0.999 -4.235 1.00 61.41 97 ALA A CA 1
ATOM 639 C C . ALA A 1 97 ? -15.786 -0.255 -3.647 1.00 61.41 97 ALA A C 1
ATOM 641 O O . ALA A 1 97 ? -15.678 0.918 -3.294 1.00 61.41 97 ALA A O 1
ATOM 642 N N . THR A 1 98 ? -16.932 -0.927 -3.509 1.00 54.00 98 THR A N 1
ATOM 643 C CA . THR A 1 98 ? -18.223 -0.273 -3.229 1.00 54.00 98 THR A CA 1
ATOM 644 C C . THR A 1 98 ? -18.900 -0.749 -1.939 1.00 54.00 98 THR A C 1
ATOM 646 O O . THR A 1 98 ? -19.795 -0.080 -1.419 1.00 54.00 98 THR A O 1
ATOM 649 N N . THR A 1 99 ? -18.458 -1.867 -1.354 1.00 55.97 99 THR A N 1
ATOM 650 C CA . THR A 1 99 ? -19.137 -2.485 -0.202 1.00 55.97 99 THR A CA 1
ATOM 651 C C . THR A 1 99 ? -18.537 -2.040 1.139 1.00 55.97 99 THR A C 1
ATOM 653 O O . THR A 1 99 ? -17.401 -2.389 1.451 1.00 55.97 99 THR A O 1
ATOM 656 N N . ARG A 1 100 ? -19.302 -1.364 2.018 1.00 52.88 100 ARG A N 1
ATOM 657 C CA . ARG A 1 100 ? -18.849 -1.007 3.391 1.00 52.88 100 ARG A CA 1
ATOM 658 C C . ARG A 1 100 ? -18.396 -2.216 4.229 1.00 52.88 100 ARG A C 1
ATOM 660 O O . ARG A 1 100 ? -17.436 -2.101 4.981 1.00 52.88 100 ARG A O 1
ATOM 667 N N . ALA A 1 101 ? -19.033 -3.379 4.065 1.00 49.50 101 ALA A N 1
ATOM 668 C CA . ALA A 1 101 ? -18.644 -4.625 4.740 1.00 49.50 101 ALA A CA 1
ATOM 669 C C . ALA A 1 101 ? -17.261 -5.158 4.297 1.00 49.50 101 ALA A C 1
ATOM 671 O O . ALA A 1 101 ? -16.588 -5.838 5.070 1.00 49.50 101 ALA A O 1
ATOM 672 N N . SER A 1 102 ? -16.789 -4.784 3.097 1.00 53.25 102 SER A N 1
ATOM 673 C CA . SER A 1 102 ? -15.444 -5.134 2.618 1.00 53.25 102 SER A CA 1
ATOM 674 C C . SER A 1 102 ? -14.336 -4.452 3.420 1.00 53.25 102 SER A C 1
ATOM 676 O O . SER A 1 102 ? -13.256 -5.023 3.577 1.00 53.25 102 SER A O 1
ATOM 678 N N . TYR A 1 103 ? -14.611 -3.260 3.964 1.00 58.12 103 TYR A N 1
ATOM 679 C CA . TYR A 1 103 ? -13.666 -2.533 4.805 1.00 58.12 103 TYR A CA 1
ATOM 680 C C . TYR A 1 103 ? -13.442 -3.270 6.125 1.00 58.12 103 TYR A C 1
ATOM 682 O O . TYR A 1 103 ? -12.295 -3.478 6.493 1.00 58.12 103 TYR A O 1
ATOM 690 N N . GLY A 1 104 ? -14.504 -3.768 6.771 1.00 57.75 104 GLY A N 1
ATOM 691 C CA . GLY A 1 104 ? -14.397 -4.538 8.016 1.00 57.75 104 GLY A CA 1
ATOM 692 C C . GLY A 1 104 ? -13.610 -5.844 7.858 1.00 57.75 104 GLY A C 1
ATOM 693 O O . GLY A 1 104 ? -12.744 -6.142 8.681 1.00 57.75 104 GLY A O 1
ATOM 694 N N . LEU A 1 105 ? -13.831 -6.597 6.772 1.00 66.06 105 LEU A N 1
ATOM 695 C CA . LEU A 1 105 ? -13.053 -7.806 6.460 1.00 66.06 105 LEU A CA 1
ATOM 696 C C . LEU A 1 105 ? -11.584 -7.467 6.154 1.00 66.06 105 LEU A C 1
ATOM 698 O O . LEU A 1 105 ? -10.676 -8.066 6.726 1.00 66.06 105 LEU A O 1
ATOM 702 N N . ARG A 1 106 ? -11.331 -6.483 5.281 1.00 62.59 106 ARG A N 1
ATOM 703 C CA . ARG A 1 106 ? -9.964 -6.092 4.904 1.00 62.59 106 ARG A CA 1
ATOM 704 C C . ARG A 1 106 ? -9.184 -5.533 6.077 1.00 62.59 106 ARG A C 1
ATOM 706 O O . ARG A 1 106 ? -8.034 -5.906 6.246 1.00 62.59 106 ARG A O 1
ATOM 713 N N . GLU A 1 107 ? -9.787 -4.663 6.874 1.00 64.12 107 GLU A N 1
ATOM 714 C CA . GLU A 1 107 ? -9.146 -4.029 8.023 1.00 64.12 107 GLU A CA 1
ATOM 715 C C . GLU A 1 107 ? -8.908 -5.036 9.150 1.00 64.12 107 GLU A C 1
ATOM 717 O O . GLU A 1 107 ? -7.817 -5.073 9.713 1.00 64.12 107 GLU A O 1
ATOM 722 N N . SER A 1 108 ? -9.877 -5.909 9.446 1.00 68.38 108 SER A N 1
ATOM 723 C CA . SER A 1 108 ? -9.736 -6.892 10.524 1.00 68.38 108 SER A CA 1
ATOM 724 C C . SER A 1 108 ? -8.736 -8.006 10.190 1.00 68.38 108 SER A C 1
ATOM 726 O O . SER A 1 108 ? -7.945 -8.383 11.055 1.00 68.38 108 SER A O 1
ATOM 728 N N . VAL A 1 109 ? -8.704 -8.505 8.950 1.00 69.50 109 VAL A N 1
ATOM 729 C CA . VAL A 1 109 ? -7.739 -9.534 8.525 1.00 69.50 109 VAL A CA 1
ATOM 730 C C . VAL A 1 109 ? -6.349 -8.918 8.315 1.00 69.50 109 VAL A C 1
ATOM 732 O O . VAL A 1 109 ? -5.367 -9.476 8.802 1.00 69.50 109 VAL A O 1
ATOM 735 N N . ARG A 1 110 ? -6.244 -7.727 7.695 1.00 70.38 110 ARG A N 1
ATOM 736 C CA . ARG A 1 110 ? -4.948 -7.038 7.518 1.00 70.38 110 ARG A CA 1
ATOM 737 C C . ARG A 1 110 ? -4.326 -6.607 8.829 1.00 70.38 110 ARG A C 1
ATOM 739 O O . ARG A 1 110 ? -3.133 -6.801 8.989 1.00 70.38 110 ARG A O 1
ATOM 746 N N . ARG A 1 111 ? -5.094 -6.047 9.769 1.00 67.94 111 ARG A N 1
ATOM 747 C CA . ARG A 1 111 ? -4.560 -5.620 11.073 1.00 67.94 111 ARG A CA 1
ATOM 748 C C . ARG A 1 111 ? -3.906 -6.784 11.810 1.00 67.94 111 ARG A C 1
ATOM 750 O O . ARG A 1 111 ? -2.822 -6.613 12.345 1.00 67.94 111 ARG A O 1
ATOM 757 N N . ARG A 1 112 ? -4.534 -7.964 11.798 1.00 68.25 112 ARG A N 1
ATOM 758 C CA . ARG A 1 112 ? -4.010 -9.159 12.478 1.00 68.25 112 ARG A CA 1
ATOM 759 C C . ARG A 1 112 ? -2.785 -9.743 11.771 1.00 68.25 112 ARG A C 1
ATOM 761 O O . ARG A 1 112 ? -1.819 -10.082 12.438 1.00 68.25 112 ARG A O 1
ATOM 768 N N . ALA A 1 113 ? -2.782 -9.779 10.439 1.00 66.19 113 ALA A N 1
ATOM 769 C CA . ALA A 1 113 ? -1.622 -10.208 9.654 1.00 66.19 113 ALA A CA 1
ATOM 770 C C . ALA A 1 113 ? -0.436 -9.221 9.736 1.00 66.19 113 ALA A C 1
ATOM 772 O O . ALA A 1 113 ? 0.721 -9.636 9.815 1.00 66.19 113 ALA A O 1
ATOM 773 N N . ALA A 1 114 ? -0.715 -7.916 9.802 1.00 67.31 114 ALA A N 1
ATOM 774 C CA . ALA A 1 114 ? 0.294 -6.864 9.897 1.00 67.31 114 ALA A CA 1
ATOM 775 C C . ALA A 1 114 ? 1.092 -6.913 11.209 1.00 67.31 114 ALA A C 1
ATOM 777 O O . ALA A 1 114 ? 2.261 -6.541 11.202 1.00 67.31 114 ALA A O 1
ATOM 778 N N . LEU A 1 115 ? 0.511 -7.429 12.304 1.00 59.97 115 LEU A N 1
ATOM 779 C CA . LEU A 1 115 ? 1.216 -7.628 13.583 1.00 59.97 115 LEU A CA 1
ATOM 780 C C . LEU A 1 115 ? 2.449 -8.534 13.459 1.00 59.97 115 LEU A C 1
ATOM 782 O O . LEU A 1 115 ? 3.323 -8.490 14.319 1.00 59.97 115 LEU A O 1
ATOM 786 N N . VAL A 1 116 ? 2.515 -9.358 12.410 1.00 64.00 116 VAL A N 1
ATOM 787 C CA . VAL A 1 116 ? 3.612 -10.305 12.167 1.00 64.00 116 VAL A CA 1
ATOM 788 C C . VAL A 1 116 ? 4.295 -10.092 10.814 1.00 64.00 116 VAL A C 1
ATOM 790 O O . VAL A 1 116 ? 5.064 -10.944 10.376 1.00 64.00 116 VAL A O 1
ATOM 793 N N . GLY A 1 117 ? 4.007 -8.976 10.133 1.00 65.75 117 GLY A N 1
ATOM 794 C CA . GLY A 1 117 ? 4.562 -8.674 8.810 1.00 65.75 117 GLY A CA 1
ATOM 795 C C . GLY A 1 117 ? 4.043 -9.573 7.679 1.00 65.75 117 GLY A C 1
ATOM 796 O O . GLY A 1 117 ? 4.716 -9.709 6.662 1.00 65.75 117 GLY A O 1
ATOM 797 N N . ALA A 1 118 ? 2.877 -10.208 7.842 1.00 67.56 118 ALA A N 1
ATOM 798 C CA . ALA A 1 118 ? 2.250 -11.010 6.792 1.00 67.56 118 ALA A CA 1
ATOM 799 C C . ALA A 1 118 ? 1.433 -10.129 5.828 1.00 67.56 118 ALA A C 1
ATOM 801 O O . ALA A 1 118 ? 0.703 -9.231 6.259 1.00 67.56 118 ALA A O 1
ATOM 802 N N . ASP A 1 119 ? 1.527 -10.408 4.526 1.00 73.38 119 ASP A N 1
ATOM 803 C CA . ASP A 1 119 ? 0.739 -9.731 3.492 1.00 73.38 119 ASP A CA 1
ATOM 804 C C . ASP A 1 119 ? -0.637 -10.387 3.316 1.00 73.38 119 ASP A C 1
ATOM 806 O O . ASP A 1 119 ? -0.793 -11.600 3.496 1.00 73.38 119 ASP A O 1
ATOM 810 N N . VAL A 1 120 ? -1.642 -9.575 2.967 1.00 76.62 120 VAL A N 1
ATOM 811 C CA . VAL A 1 120 ? -3.032 -10.021 2.790 1.00 76.62 120 VAL A CA 1
ATOM 812 C C . VAL A 1 120 ? -3.636 -9.470 1.506 1.00 76.62 120 VAL A C 1
ATOM 814 O O . VAL A 1 120 ? -3.866 -8.258 1.357 1.00 76.62 120 VAL A O 1
ATOM 817 N N . ARG A 1 121 ? -4.047 -10.390 0.634 1.00 77.00 121 ARG A N 1
ATOM 818 C CA . ARG A 1 121 ? -4.806 -10.102 -0.583 1.00 77.00 121 ARG A CA 1
ATOM 819 C C . ARG A 1 121 ? -6.228 -10.637 -0.462 1.00 77.00 121 ARG A C 1
ATOM 821 O O . ARG A 1 121 ? -6.435 -11.781 -0.080 1.00 77.00 121 ARG A O 1
ATOM 828 N N . VAL A 1 122 ? -7.210 -9.806 -0.802 1.00 80.69 122 VAL A N 1
ATOM 829 C CA . VAL A 1 122 ? -8.625 -10.199 -0.850 1.00 80.69 122 VAL A CA 1
ATOM 830 C C . VAL A 1 122 ? -9.120 -9.994 -2.270 1.00 80.69 122 VAL A C 1
ATOM 832 O O . VAL A 1 122 ? -9.131 -8.857 -2.748 1.00 80.69 122 VAL A O 1
ATOM 835 N N . ASP A 1 123 ? -9.515 -11.086 -2.907 1.00 75.19 123 ASP A N 1
ATOM 836 C CA . ASP A 1 123 ? -10.127 -11.119 -4.228 1.00 75.19 123 ASP A CA 1
ATOM 837 C C . ASP A 1 123 ? -11.596 -11.527 -4.072 1.00 75.19 123 ASP A C 1
ATOM 839 O O . ASP A 1 123 ? -11.905 -12.533 -3.435 1.00 75.19 123 ASP A O 1
ATOM 843 N N . SER A 1 124 ? -12.513 -10.701 -4.559 1.00 78.00 124 SER A N 1
ATOM 844 C CA . SER A 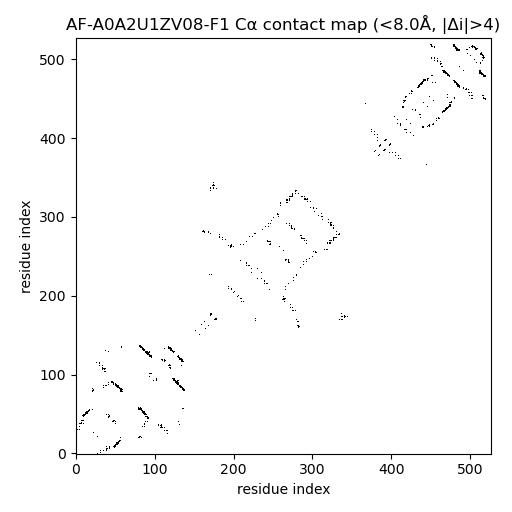1 124 ? -13.952 -10.949 -4.471 1.00 78.00 124 SER A CA 1
ATOM 845 C C . SER A 1 124 ? -14.652 -10.195 -5.588 1.00 78.00 124 SER A C 1
ATOM 847 O O . SER A 1 124 ? -14.242 -9.089 -5.948 1.00 78.00 124 SER A O 1
ATOM 849 N N . ALA A 1 125 ? -15.709 -10.791 -6.124 1.00 71.62 125 ALA A N 1
ATOM 850 C CA . ALA A 1 125 ? -16.634 -10.127 -7.027 1.00 71.62 125 ALA A CA 1
ATOM 851 C C . ALA A 1 125 ? -18.045 -10.680 -6.794 1.00 71.62 125 ALA A C 1
ATOM 853 O O . ALA A 1 125 ? -18.175 -11.870 -6.483 1.00 71.62 125 ALA A O 1
ATOM 854 N N . PRO A 1 126 ? -19.108 -9.870 -6.969 1.00 76.50 126 PRO A N 1
ATOM 855 C CA . PRO A 1 126 ? -20.479 -10.361 -6.874 1.00 76.50 126 PRO A CA 1
ATOM 856 C C . PRO A 1 126 ? -20.686 -11.593 -7.774 1.00 76.50 126 PRO A C 1
ATOM 858 O O . PRO A 1 126 ? -20.360 -11.569 -8.959 1.00 76.50 126 PRO A O 1
ATOM 861 N N . GLY A 1 127 ? -21.186 -12.684 -7.199 1.00 75.81 127 GLY A N 1
ATOM 862 C CA . GLY A 1 127 ? -21.429 -13.972 -7.854 1.00 75.81 127 GLY A CA 1
ATOM 863 C C . GLY A 1 127 ? -20.211 -14.892 -8.035 1.00 75.81 127 GLY A C 1
ATOM 864 O O . GLY A 1 127 ? -20.389 -15.989 -8.555 1.00 75.81 127 GLY A O 1
ATOM 865 N N . ARG A 1 128 ? -18.991 -14.494 -7.633 1.00 72.81 128 ARG A N 1
ATOM 866 C CA . ARG A 1 128 ? -17.758 -15.299 -7.818 1.00 72.81 128 ARG A CA 1
ATOM 867 C C . ARG A 1 128 ? -17.165 -15.881 -6.530 1.00 72.81 128 ARG A C 1
ATOM 869 O O . ARG A 1 128 ? -16.139 -16.555 -6.604 1.00 72.81 128 ARG A O 1
ATOM 876 N N . GLY A 1 129 ? -17.780 -15.626 -5.378 1.00 80.06 129 GLY A N 1
ATOM 877 C CA . GLY A 1 129 ? -17.213 -15.975 -4.076 1.00 80.06 129 GLY A CA 1
ATOM 878 C C . GLY A 1 129 ? -16.095 -15.035 -3.627 1.00 80.06 129 GLY A C 1
ATOM 879 O O . GLY A 1 129 ? -15.857 -13.985 -4.233 1.00 80.06 129 GLY A O 1
ATOM 880 N N . THR A 1 130 ? -15.434 -15.385 -2.526 1.00 80.94 130 THR A N 1
ATOM 881 C CA . THR A 1 130 ? -14.322 -14.608 -1.958 1.00 80.94 130 THR A CA 1
ATOM 882 C C . THR A 1 130 ? -13.098 -15.491 -1.758 1.00 80.94 130 THR A C 1
ATOM 884 O O . THR A 1 130 ? -13.193 -16.621 -1.287 1.00 80.94 130 THR A O 1
ATOM 887 N N . ARG A 1 131 ? -11.922 -14.957 -2.092 1.00 81.94 131 ARG A N 1
ATOM 888 C CA . ARG A 1 131 ? -10.614 -15.567 -1.853 1.00 81.94 131 ARG A CA 1
ATOM 889 C C . ARG A 1 131 ? -9.744 -14.620 -1.030 1.00 81.94 131 ARG A C 1
ATOM 891 O O . ARG A 1 131 ? -9.411 -13.521 -1.470 1.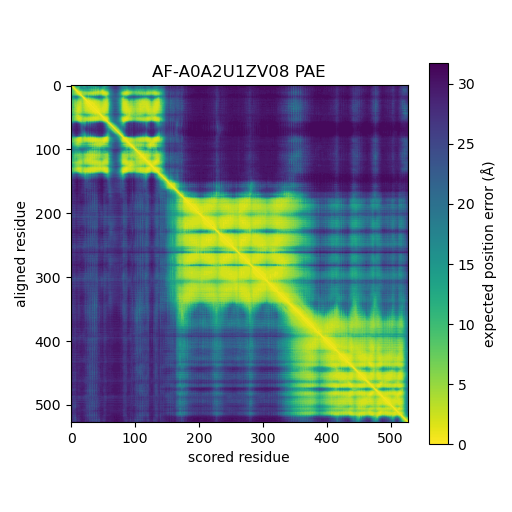00 81.94 131 ARG A O 1
ATOM 898 N N . VAL A 1 132 ? -9.338 -15.058 0.155 1.00 83.44 132 VAL A N 1
ATOM 899 C CA . VAL A 1 132 ? -8.410 -14.354 1.048 1.00 83.44 132 VAL A CA 1
ATOM 900 C C . VAL A 1 132 ? -7.084 -15.103 1.044 1.00 83.44 132 VAL A C 1
ATOM 902 O O . VAL A 1 132 ? -7.034 -16.262 1.430 1.00 83.44 132 VAL A O 1
ATOM 905 N N . SER A 1 133 ? -6.015 -14.454 0.595 1.00 82.88 133 SER A N 1
ATOM 906 C CA . SER A 1 133 ? -4.661 -15.018 0.545 1.00 82.88 133 SER A CA 1
ATOM 907 C C . SER A 1 133 ? -3.777 -14.314 1.570 1.00 82.88 133 SER A C 1
ATOM 909 O O . SER A 1 133 ? -3.700 -13.086 1.570 1.00 82.88 133 SER A O 1
ATOM 911 N N . LEU A 1 134 ? -3.138 -15.094 2.435 1.00 82.44 134 LEU A N 1
ATOM 912 C CA . LEU A 1 134 ? -2.226 -14.672 3.493 1.00 82.44 134 LEU A CA 1
ATOM 913 C C . LEU A 1 134 ? -0.841 -15.228 3.172 1.00 82.44 134 LEU A C 1
ATOM 915 O O . LEU A 1 134 ? -0.715 -16.432 2.967 1.00 82.44 134 LEU A O 1
ATOM 919 N N . SER A 1 135 ? 0.192 -14.392 3.163 1.00 81.19 135 SER A N 1
ATOM 920 C CA . SER A 1 135 ? 1.566 -14.854 2.936 1.00 81.19 135 SER A CA 1
ATOM 921 C C . SER A 1 135 ? 2.530 -14.264 3.952 1.00 81.19 135 SER A C 1
ATOM 923 O O . SER A 1 135 ? 2.530 -13.055 4.180 1.00 81.19 135 SER A O 1
ATOM 925 N N . TRP A 1 136 ? 3.377 -15.110 4.529 1.00 81.06 136 TRP A N 1
ATOM 926 C CA . TRP A 1 136 ? 4.401 -14.718 5.493 1.00 81.06 136 TRP A CA 1
ATOM 927 C C . TRP A 1 136 ? 5.752 -15.346 5.139 1.00 81.06 136 TRP A C 1
ATOM 929 O O . TRP A 1 136 ? 5.802 -16.505 4.727 1.00 81.06 136 TRP A O 1
ATOM 939 N N . SER A 1 137 ? 6.842 -14.598 5.329 1.00 78.25 137 SER A N 1
ATOM 940 C CA . SER A 1 137 ? 8.221 -15.070 5.144 1.00 78.25 137 SER A CA 1
ATOM 941 C C . SER A 1 137 ? 9.153 -14.464 6.191 1.00 78.25 137 SER A C 1
ATOM 943 O O . SER A 1 137 ? 9.083 -13.259 6.440 1.00 78.25 137 SER A O 1
ATOM 945 N N . ALA A 1 138 ? 10.063 -15.270 6.743 1.00 61.28 138 ALA A N 1
ATOM 946 C CA . ALA A 1 138 ? 10.992 -14.850 7.796 1.00 61.28 138 ALA A CA 1
ATOM 947 C C . ALA A 1 138 ? 11.916 -13.677 7.402 1.00 61.28 138 ALA A C 1
ATOM 949 O O . ALA A 1 138 ? 12.283 -12.887 8.268 1.00 61.28 138 ALA A O 1
ATOM 950 N N . ASP A 1 139 ? 12.220 -13.500 6.111 1.00 53.84 139 ASP A N 1
ATOM 951 C CA . ASP A 1 139 ? 13.084 -12.413 5.620 1.00 53.84 139 ASP A CA 1
ATOM 952 C C . ASP A 1 139 ? 12.525 -11.001 5.889 1.00 53.84 139 ASP A C 1
ATOM 954 O O . ASP A 1 139 ? 13.289 -10.049 5.995 1.00 53.84 139 ASP A O 1
ATOM 958 N N . VAL A 1 140 ? 11.199 -10.852 6.017 1.00 46.59 140 VAL A N 1
ATOM 959 C CA . VAL A 1 140 ? 10.524 -9.547 6.203 1.00 46.59 140 VAL A CA 1
ATOM 960 C C . VAL A 1 140 ? 10.521 -9.109 7.676 1.00 46.59 140 VAL A C 1
ATOM 962 O O . VAL A 1 140 ? 10.416 -7.921 7.980 1.00 46.59 140 VAL A O 1
ATOM 965 N N . ALA A 1 141 ? 10.669 -10.054 8.610 1.00 41.50 141 ALA A N 1
ATOM 966 C CA . ALA A 1 141 ? 10.770 -9.754 10.038 1.00 41.50 141 ALA A CA 1
ATOM 967 C C . ALA A 1 141 ? 12.185 -9.286 10.428 1.00 41.50 141 ALA A C 1
ATOM 969 O O . ALA A 1 141 ? 12.319 -8.402 11.269 1.00 41.50 141 ALA A O 1
ATOM 970 N N . ALA A 1 142 ? 13.222 -9.816 9.766 1.00 38.22 142 ALA A N 1
ATOM 971 C CA . ALA A 1 142 ? 14.620 -9.472 10.034 1.00 38.22 142 ALA A CA 1
ATOM 972 C C . ALA A 1 142 ? 14.986 -8.021 9.649 1.00 38.22 142 ALA A C 1
ATOM 974 O O . ALA A 1 142 ? 15.874 -7.436 10.260 1.00 38.22 142 ALA A O 1
ATOM 975 N N . GLU A 1 143 ? 14.282 -7.398 8.694 1.00 38.69 143 GLU A N 1
ATOM 976 C CA . GLU A 1 143 ? 14.524 -5.994 8.310 1.00 38.69 143 GLU A CA 1
ATOM 977 C C . GLU A 1 143 ? 14.137 -4.973 9.401 1.00 38.69 143 GLU A C 1
ATOM 979 O O . GLU A 1 143 ? 14.598 -3.837 9.343 1.00 38.69 143 GLU A O 1
ATOM 984 N N . HIS A 1 144 ? 13.335 -5.350 10.406 1.00 36.03 144 HIS A N 1
ATOM 985 C CA . HIS A 1 144 ? 12.951 -4.446 11.501 1.00 36.03 144 HIS A CA 1
ATOM 986 C C . HIS A 1 144 ? 13.903 -4.483 12.712 1.00 36.03 144 HIS A C 1
ATOM 988 O O . HIS A 1 144 ? 13.829 -3.585 13.548 1.00 36.03 144 HIS A O 1
ATOM 994 N N . GLU A 1 145 ? 14.801 -5.472 12.808 1.00 35.53 145 GLU A N 1
ATOM 995 C CA . GLU A 1 145 ? 15.793 -5.576 13.896 1.00 35.53 145 GLU A CA 1
ATOM 996 C C . GLU A 1 145 ? 17.204 -5.098 13.490 1.00 35.53 145 GLU A C 1
ATOM 998 O O . GLU A 1 145 ? 18.037 -4.858 14.360 1.00 35.53 145 GLU A O 1
ATOM 1003 N N . ASP A 1 146 ? 17.474 -4.893 12.194 1.00 34.03 146 ASP A N 1
ATOM 1004 C CA . ASP A 1 146 ? 18.837 -4.731 11.650 1.00 34.03 146 ASP A CA 1
ATOM 1005 C C . ASP A 1 146 ? 19.225 -3.272 11.299 1.00 34.03 146 ASP A C 1
ATOM 1007 O O . ASP A 1 146 ? 20.058 -3.028 10.424 1.00 34.03 146 ASP A O 1
ATOM 1011 N N . ASP A 1 147 ? 18.651 -2.274 11.988 1.00 31.53 147 ASP A N 1
ATOM 1012 C CA . ASP A 1 147 ? 19.039 -0.847 11.864 1.00 31.53 147 ASP A CA 1
ATOM 1013 C C . ASP A 1 147 ? 20.274 -0.488 12.736 1.00 31.53 147 ASP A C 1
ATOM 1015 O O . ASP A 1 147 ? 20.550 0.672 13.050 1.00 31.53 147 ASP A O 1
ATOM 1019 N N . GLY A 1 148 ? 21.050 -1.504 13.137 1.00 28.06 148 GLY A N 1
ATOM 1020 C CA . GLY A 1 148 ? 22.315 -1.388 13.864 1.00 28.06 148 GLY A CA 1
ATOM 1021 C C . GLY A 1 148 ? 23.520 -1.523 12.930 1.00 28.06 148 GLY A C 1
ATOM 1022 O O . GLY A 1 148 ? 23.836 -2.604 12.447 1.00 28.06 148 GLY A O 1
ATOM 1023 N N . GLY A 1 149 ? 24.205 -0.407 12.678 1.00 35.44 149 GLY A N 1
ATOM 1024 C CA . GLY A 1 149 ? 25.293 -0.270 11.707 1.00 35.44 149 GLY A CA 1
ATOM 1025 C C . GLY A 1 149 ? 26.382 -1.352 11.744 1.00 35.44 149 GLY A C 1
ATOM 1026 O O . GLY A 1 149 ? 27.204 -1.407 12.654 1.00 35.44 149 GLY A O 1
ATOM 1027 N N . GLY A 1 150 ? 26.464 -2.125 10.661 1.00 32.62 150 GLY A N 1
ATOM 1028 C CA . GLY A 1 150 ? 27.606 -2.967 10.317 1.00 32.62 150 GLY A CA 1
ATOM 1029 C C . GLY A 1 150 ? 27.950 -2.822 8.835 1.00 32.62 150 GLY A C 1
ATOM 1030 O O . GLY A 1 150 ? 27.128 -3.090 7.957 1.00 32.62 150 GLY A O 1
ATOM 1031 N N . SER A 1 151 ? 29.171 -2.376 8.535 1.00 39.28 151 SER A N 1
ATOM 1032 C CA . SER A 1 151 ? 29.692 -2.255 7.168 1.00 39.28 151 SER A CA 1
ATOM 1033 C C . SER A 1 151 ? 29.664 -3.608 6.450 1.00 39.28 151 SER A C 1
ATOM 1035 O O . SER A 1 151 ? 30.460 -4.498 6.740 1.00 39.28 151 SER A O 1
ATOM 1037 N N . ARG A 1 152 ? 28.747 -3.768 5.488 1.00 43.38 152 ARG A N 1
ATOM 1038 C CA . ARG A 1 152 ? 28.615 -4.998 4.690 1.00 43.38 152 ARG A CA 1
ATOM 1039 C C . ARG A 1 152 ? 29.832 -5.212 3.762 1.00 43.38 152 ARG A C 1
ATOM 1041 O O . ARG A 1 152 ? 30.302 -4.245 3.154 1.00 43.38 152 ARG A O 1
ATOM 1048 N N . PRO A 1 153 ? 30.312 -6.460 3.580 1.00 47.62 153 PRO A N 1
ATOM 1049 C CA . PRO A 1 153 ? 31.460 -6.773 2.726 1.00 47.62 153 PRO A CA 1
ATOM 1050 C C . PRO A 1 153 ? 31.195 -6.457 1.242 1.00 47.62 153 PRO A C 1
ATOM 1052 O O . PRO A 1 153 ? 30.081 -6.616 0.738 1.00 47.62 153 PRO A O 1
ATOM 1055 N N . LEU A 1 154 ? 32.242 -6.036 0.518 1.00 42.56 154 LEU A N 1
ATOM 1056 C CA . LEU A 1 154 ? 32.182 -5.568 -0.880 1.00 42.56 154 LEU A CA 1
ATOM 1057 C C . LEU A 1 154 ? 31.511 -6.580 -1.834 1.00 42.56 154 LEU A C 1
ATOM 1059 O O . LEU A 1 154 ? 30.769 -6.187 -2.732 1.00 42.56 154 LEU A O 1
ATOM 1063 N N . GLY A 1 155 ? 31.701 -7.882 -1.598 1.00 41.12 155 GLY A N 1
ATOM 1064 C CA . GLY A 1 155 ? 31.094 -8.952 -2.399 1.00 41.12 155 GLY A CA 1
ATOM 1065 C C . GLY A 1 155 ? 29.565 -9.010 -2.308 1.00 41.12 155 GLY A C 1
ATOM 1066 O O . GLY A 1 155 ? 28.902 -9.282 -3.306 1.00 41.12 155 GLY A O 1
ATOM 1067 N N . ALA A 1 156 ? 28.982 -8.673 -1.153 1.00 47.88 156 ALA A N 1
ATOM 1068 C CA . ALA A 1 156 ? 27.527 -8.581 -0.999 1.00 47.88 156 ALA A CA 1
ATOM 1069 C C . ALA A 1 156 ? 26.958 -7.361 -1.746 1.00 47.88 156 ALA A C 1
ATOM 1071 O O . ALA A 1 156 ? 25.874 -7.421 -2.321 1.00 47.88 156 ALA A O 1
ATOM 1072 N N . ARG A 1 157 ? 27.723 -6.261 -1.815 1.00 44.56 157 ARG A N 1
ATOM 1073 C CA . ARG A 1 157 ? 27.352 -5.076 -2.609 1.00 44.56 157 ARG A CA 1
ATOM 1074 C C . ARG A 1 157 ? 27.379 -5.374 -4.109 1.00 44.56 157 ARG A C 1
ATOM 1076 O O . ARG A 1 157 ? 26.484 -4.929 -4.820 1.00 44.56 157 ARG A O 1
ATOM 1083 N N . LEU A 1 158 ? 28.366 -6.142 -4.572 1.00 43.16 158 LEU A N 1
ATOM 1084 C CA . LEU A 1 158 ? 28.494 -6.544 -5.976 1.00 43.16 158 LEU A CA 1
ATOM 1085 C C . LEU A 1 158 ? 27.393 -7.521 -6.407 1.00 43.16 158 LEU A C 1
ATOM 1087 O O . LEU A 1 158 ? 26.835 -7.331 -7.483 1.00 43.16 158 LEU A O 1
ATOM 1091 N N . ARG A 1 159 ? 27.014 -8.491 -5.561 1.00 44.84 159 ARG A N 1
ATOM 1092 C CA . ARG A 1 159 ? 25.887 -9.411 -5.826 1.00 44.84 159 ARG A CA 1
ATOM 1093 C C . ARG A 1 159 ? 24.538 -8.693 -5.912 1.00 44.84 159 ARG A C 1
ATOM 1095 O O . ARG A 1 159 ? 23.800 -8.886 -6.879 1.00 44.84 159 ARG A O 1
ATOM 1102 N N . ARG A 1 160 ? 24.284 -7.747 -4.999 1.00 45.12 160 ARG A N 1
ATOM 1103 C CA . ARG A 1 160 ? 23.091 -6.884 -5.045 1.00 45.12 160 ARG A CA 1
ATOM 1104 C C . ARG A 1 160 ? 23.034 -6.020 -6.310 1.00 45.12 160 ARG A C 1
ATOM 1106 O O . ARG A 1 160 ? 21.955 -5.777 -6.843 1.00 45.12 160 ARG A O 1
ATOM 1113 N N . TRP A 1 161 ? 24.186 -5.547 -6.793 1.00 39.81 161 TRP A N 1
ATOM 1114 C CA . TRP A 1 161 ? 24.291 -4.759 -8.030 1.00 39.81 161 TRP A CA 1
ATOM 1115 C C . TRP A 1 161 ? 24.202 -5.631 -9.296 1.00 39.81 161 TRP A C 1
ATOM 1117 O O . TRP A 1 161 ? 23.694 -5.177 -10.319 1.00 39.81 161 TRP A O 1
ATOM 1127 N N . ALA A 1 162 ? 24.643 -6.891 -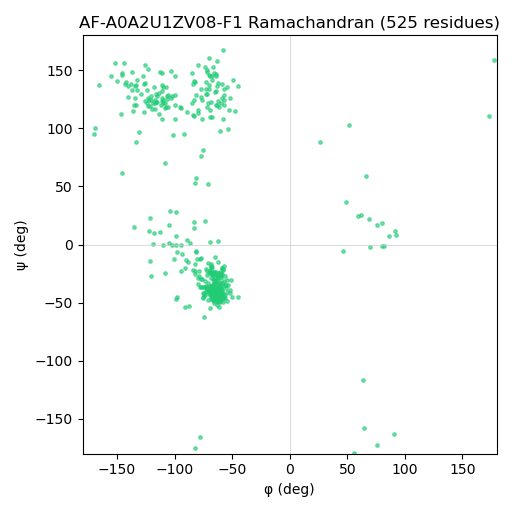9.218 1.00 44.38 162 ALA A N 1
ATOM 1128 C CA . ALA A 1 162 ? 24.573 -7.879 -10.295 1.00 44.38 162 ALA A CA 1
ATOM 1129 C C . ALA A 1 162 ? 23.171 -8.485 -10.499 1.00 44.38 162 ALA A C 1
ATOM 1131 O O . ALA A 1 162 ? 22.939 -9.109 -11.531 1.00 44.38 162 ALA A O 1
ATOM 1132 N N . GLY A 1 163 ? 22.233 -8.257 -9.572 1.00 47.75 163 GLY A N 1
ATOM 1133 C CA . GLY A 1 163 ? 20.835 -8.677 -9.712 1.00 47.75 163 GLY A CA 1
ATOM 1134 C C . GLY A 1 163 ? 20.572 -10.152 -9.390 1.00 47.75 163 GLY A C 1
ATOM 1135 O O . GLY A 1 163 ? 19.534 -10.667 -9.805 1.00 47.75 163 GLY A O 1
ATOM 1136 N N . ASP A 1 164 ? 21.489 -10.805 -8.667 1.00 43.28 164 ASP A N 1
ATOM 1137 C CA . ASP A 1 164 ? 21.478 -12.253 -8.392 1.00 43.28 164 ASP A CA 1
ATOM 1138 C C . ASP A 1 164 ? 20.675 -12.637 -7.130 1.00 43.28 164 ASP A C 1
ATOM 1140 O O . ASP A 1 164 ? 20.261 -13.778 -6.955 1.00 43.28 164 ASP A O 1
ATOM 1144 N N . ASP A 1 165 ? 20.351 -11.665 -6.272 1.00 38.53 165 ASP A N 1
ATOM 1145 C CA . ASP A 1 165 ? 19.578 -11.894 -5.045 1.00 38.53 165 ASP A CA 1
ATOM 1146 C C . ASP A 1 165 ? 18.062 -11.968 -5.327 1.00 38.53 165 ASP A C 1
ATOM 1148 O O . ASP A 1 165 ? 17.327 -11.140 -4.802 1.00 38.53 165 ASP A O 1
ATOM 1152 N N . GLY A 1 166 ? 17.597 -12.876 -6.200 1.00 42.03 166 GLY A N 1
ATOM 1153 C CA . GLY A 1 166 ? 16.231 -13.456 -6.305 1.00 42.03 166 GLY A CA 1
ATOM 1154 C C . GLY A 1 166 ? 14.954 -12.578 -6.256 1.00 42.03 166 GLY A C 1
ATOM 1155 O O . GLY A 1 166 ? 13.850 -13.081 -6.448 1.00 42.03 166 GLY A O 1
ATOM 1156 N N . ARG A 1 167 ? 15.046 -11.273 -6.009 1.00 47.28 167 ARG A N 1
ATOM 1157 C CA . ARG A 1 167 ? 13.966 -10.321 -5.730 1.00 47.28 167 ARG A CA 1
ATOM 1158 C C . ARG A 1 167 ? 14.351 -8.973 -6.326 1.00 47.28 167 ARG A C 1
ATOM 1160 O O . ARG A 1 167 ? 14.493 -7.964 -5.637 1.00 47.28 167 ARG A O 1
ATOM 1167 N N . THR A 1 168 ? 14.519 -8.926 -7.644 1.00 50.59 168 THR A N 1
ATOM 1168 C CA . THR A 1 168 ? 14.500 -7.636 -8.335 1.00 50.59 168 THR A CA 1
ATOM 1169 C C . THR A 1 168 ? 13.107 -7.034 -8.143 1.00 50.59 168 THR A C 1
ATOM 1171 O O . THR A 1 168 ? 12.139 -7.683 -8.549 1.00 50.59 168 THR A O 1
ATOM 1174 N N . PRO A 1 169 ? 12.960 -5.840 -7.533 1.00 52.38 169 PRO A N 1
ATOM 1175 C CA . PRO A 1 169 ? 11.653 -5.221 -7.380 1.00 52.38 169 PRO A CA 1
ATOM 1176 C C . PRO A 1 169 ? 11.040 -5.061 -8.771 1.00 52.38 169 PRO A C 1
ATOM 1178 O O . PRO A 1 169 ? 11.642 -4.439 -9.652 1.00 52.38 169 PRO A O 1
ATOM 1181 N N . SER A 1 170 ? 9.886 -5.695 -8.970 1.00 57.72 170 SER A N 1
ATOM 1182 C CA . SER A 1 170 ? 9.099 -5.589 -10.196 1.00 57.72 170 SER A CA 1
ATOM 1183 C C . SER A 1 170 ? 8.632 -4.144 -10.334 1.00 57.72 170 SER A C 1
ATOM 1185 O O . SER A 1 170 ? 7.926 -3.645 -9.452 1.00 57.72 170 SER A O 1
ATOM 1187 N N . LEU A 1 171 ? 9.017 -3.478 -11.420 1.00 58.25 171 LEU A N 1
ATOM 1188 C CA . LEU A 1 171 ? 8.613 -2.114 -11.764 1.00 58.25 171 LEU A CA 1
ATOM 1189 C C . LEU A 1 171 ? 7.096 -1.981 -11.801 1.00 58.25 171 LEU A C 1
ATOM 1191 O O . LEU A 1 171 ? 6.564 -0.977 -11.333 1.00 58.25 171 LEU A O 1
ATOM 1195 N N . THR A 1 172 ? 6.421 -3.043 -12.242 1.00 57.72 172 THR A N 1
ATOM 1196 C CA . THR A 1 172 ? 4.960 -3.128 -12.285 1.00 57.72 172 THR A CA 1
ATOM 1197 C C . THR A 1 172 ? 4.331 -3.002 -10.894 1.00 57.72 172 THR A C 1
ATOM 1199 O O . THR A 1 172 ? 3.283 -2.379 -10.747 1.00 57.72 172 THR A O 1
ATOM 1202 N N . ARG A 1 173 ? 4.984 -3.541 -9.851 1.00 53.81 173 ARG A N 1
ATOM 1203 C CA . ARG A 1 173 ? 4.540 -3.376 -8.452 1.00 53.81 173 ARG A CA 1
ATOM 1204 C C . ARG A 1 173 ? 4.995 -2.063 -7.832 1.00 53.81 173 ARG A C 1
ATOM 1206 O O . ARG A 1 173 ? 4.368 -1.620 -6.883 1.00 53.81 173 ARG A O 1
ATOM 1213 N N . ALA A 1 174 ? 6.088 -1.481 -8.324 1.00 57.31 174 ALA A N 1
ATOM 1214 C CA . ALA A 1 174 ? 6.579 -0.216 -7.809 1.00 57.31 174 ALA A CA 1
ATOM 1215 C C . ALA A 1 174 ? 5.692 0.938 -8.294 1.00 57.31 174 ALA A C 1
ATOM 1217 O O . ALA A 1 174 ? 5.080 1.587 -7.466 1.00 57.31 174 ALA A O 1
ATOM 1218 N N . ALA A 1 175 ? 5.593 1.189 -9.603 1.00 59.84 175 ALA A N 1
ATOM 1219 C CA . ALA A 1 175 ? 5.025 2.436 -10.138 1.00 59.84 175 ALA A CA 1
ATOM 1220 C C . ALA A 1 175 ? 4.037 2.258 -11.307 1.00 59.84 175 ALA A C 1
ATOM 1222 O O . ALA A 1 175 ? 3.731 3.225 -12.002 1.00 59.84 175 ALA A O 1
ATOM 1223 N N . GLY A 1 176 ? 3.540 1.040 -11.542 1.00 66.50 176 GLY A N 1
ATOM 1224 C CA . GLY A 1 176 ? 2.645 0.733 -12.662 1.00 66.50 176 GLY A CA 1
ATOM 1225 C C . GLY A 1 176 ? 3.382 0.299 -13.933 1.00 66.50 176 GLY A C 1
ATOM 1226 O O . GLY A 1 176 ? 4.536 -0.121 -13.875 1.00 66.50 176 GLY A O 1
ATOM 1227 N N . ASP A 1 177 ? 2.702 0.337 -15.085 1.00 75.12 177 ASP A N 1
ATOM 1228 C CA . ASP A 1 177 ? 3.231 -0.200 -16.348 1.00 75.12 177 ASP A CA 1
ATOM 1229 C C . ASP A 1 177 ? 4.405 0.660 -16.885 1.00 75.12 177 ASP A C 1
ATOM 1231 O O . ASP A 1 177 ? 4.191 1.823 -17.240 1.00 75.12 177 ASP A O 1
ATOM 1235 N N . PRO A 1 178 ? 5.647 0.131 -16.980 1.00 76.69 178 PRO A N 1
ATOM 1236 C CA . PRO A 1 178 ? 6.800 0.883 -17.484 1.00 76.69 178 PRO A CA 1
ATOM 1237 C C . PRO A 1 178 ? 6.831 1.010 -19.018 1.00 76.69 178 PRO A C 1
ATOM 1239 O O . PRO A 1 178 ? 7.611 1.803 -19.553 1.00 76.69 178 PRO A O 1
ATOM 1242 N N . ARG A 1 179 ? 6.006 0.247 -19.748 1.00 81.94 179 ARG A N 1
ATOM 1243 C CA . ARG A 1 179 ? 5.997 0.209 -21.220 1.00 81.94 179 ARG A CA 1
ATOM 1244 C C . ARG A 1 179 ? 5.838 1.575 -21.896 1.00 81.94 179 ARG A C 1
ATOM 1246 O O . ARG A 1 179 ? 6.639 1.842 -22.789 1.00 81.94 179 ARG A O 1
ATOM 1253 N N . PRO A 1 180 ? 4.875 2.449 -21.532 1.00 81.94 180 PRO A N 1
ATOM 1254 C CA . PRO A 1 180 ? 4.706 3.734 -22.211 1.00 81.94 180 PRO A CA 1
ATOM 1255 C C . PRO A 1 180 ? 5.922 4.652 -22.050 1.00 81.94 180 PRO A C 1
ATOM 1257 O O . PRO A 1 180 ? 6.311 5.317 -23.007 1.00 81.94 180 PRO A O 1
ATOM 1260 N N . ALA A 1 181 ? 6.569 4.648 -20.880 1.00 80.94 181 ALA A N 1
ATOM 1261 C CA . ALA A 1 181 ? 7.770 5.446 -20.641 1.00 80.94 181 ALA A CA 1
ATOM 1262 C C . ALA A 1 181 ? 8.952 4.956 -21.494 1.00 80.94 181 ALA A C 1
ATOM 1264 O O . ALA A 1 181 ? 9.643 5.752 -22.129 1.00 80.94 181 ALA A O 1
ATOM 1265 N N . VAL A 1 182 ? 9.151 3.636 -21.566 1.00 84.25 182 VAL A N 1
ATOM 1266 C CA . VAL A 1 182 ? 10.199 3.029 -22.401 1.00 84.25 182 VAL A CA 1
ATOM 1267 C C . VAL A 1 182 ? 9.912 3.235 -23.889 1.00 84.25 182 VAL A C 1
ATOM 1269 O O . VAL A 1 182 ? 10.815 3.591 -24.642 1.00 84.25 182 VAL A O 1
ATOM 1272 N N . ALA A 1 183 ? 8.661 3.062 -24.321 1.00 86.75 183 ALA A N 1
ATOM 1273 C CA . ALA A 1 183 ? 8.249 3.318 -25.698 1.00 86.75 183 ALA A CA 1
ATOM 1274 C C . ALA A 1 183 ? 8.510 4.780 -26.088 1.00 86.75 183 ALA A C 1
ATOM 1276 O O . ALA A 1 183 ? 9.112 5.030 -27.129 1.00 86.75 183 ALA A O 1
ATOM 1277 N N . GLY A 1 184 ? 8.142 5.734 -25.226 1.00 84.88 184 GLY A N 1
ATOM 1278 C CA . GLY A 1 184 ? 8.417 7.157 -25.434 1.00 84.88 184 GLY A CA 1
ATOM 1279 C C . GLY A 1 184 ? 9.910 7.481 -25.542 1.00 84.88 184 GLY A C 1
ATOM 1280 O O . GLY A 1 184 ? 10.284 8.362 -26.312 1.00 84.88 184 GLY A O 1
ATOM 1281 N N . ALA A 1 185 ? 10.770 6.741 -24.833 1.00 85.19 185 ALA A N 1
ATOM 1282 C CA . ALA A 1 185 ? 12.220 6.915 -24.891 1.00 85.19 185 ALA A CA 1
ATOM 1283 C C . ALA A 1 185 ? 12.885 6.254 -26.114 1.00 85.19 185 ALA A C 1
ATOM 1285 O O . ALA A 1 185 ? 13.924 6.732 -26.551 1.00 85.19 185 ALA A O 1
ATOM 1286 N N . ILE A 1 186 ? 12.329 5.166 -26.662 1.00 89.94 186 ILE A N 1
ATOM 1287 C CA . ILE A 1 186 ? 12.957 4.392 -27.752 1.00 89.94 186 ILE A CA 1
ATOM 1288 C C . ILE A 1 186 ? 12.400 4.772 -29.126 1.00 89.94 186 ILE A C 1
ATOM 1290 O O . ILE A 1 186 ? 13.166 4.948 -30.073 1.00 89.94 186 ILE A O 1
ATOM 1294 N N . VAL A 1 187 ? 11.075 4.889 -29.254 1.00 91.56 187 VAL A N 1
ATOM 1295 C CA . VAL A 1 187 ? 10.389 5.005 -30.553 1.00 91.56 187 VAL A CA 1
ATOM 1296 C C . VAL A 1 187 ? 10.871 6.206 -31.377 1.00 91.56 187 VAL A C 1
ATOM 1298 O O . VAL A 1 187 ? 11.185 5.997 -32.548 1.00 91.56 187 VAL A O 1
ATOM 1301 N N . PRO A 1 188 ? 11.016 7.430 -30.828 1.00 92.69 188 PRO A N 1
ATOM 1302 C CA . PRO A 1 188 ? 11.482 8.573 -31.617 1.00 92.69 188 PRO A CA 1
ATOM 1303 C C . PRO A 1 188 ? 12.881 8.360 -32.212 1.00 92.69 188 PRO A C 1
ATOM 1305 O O . PRO A 1 188 ? 13.122 8.690 -33.371 1.00 92.69 188 PRO A O 1
ATOM 1308 N N . PHE A 1 189 ? 13.792 7.754 -31.445 1.00 90.00 189 PHE A N 1
ATOM 1309 C CA . PHE A 1 189 ? 15.162 7.488 -31.887 1.00 90.00 189 PHE A CA 1
ATOM 1310 C C . PHE A 1 189 ? 15.233 6.326 -32.876 1.00 90.00 189 PHE A C 1
ATOM 1312 O O . PHE A 1 189 ? 15.996 6.394 -33.837 1.00 90.00 189 PHE A O 1
ATOM 1319 N N . ALA A 1 190 ? 14.413 5.290 -32.686 1.00 91.62 190 ALA A N 1
ATOM 1320 C CA . ALA A 1 190 ? 14.298 4.194 -33.641 1.00 91.62 190 ALA A CA 1
ATOM 1321 C C . ALA A 1 190 ? 13.754 4.692 -34.990 1.00 91.62 190 ALA A C 1
ATOM 1323 O O . ALA A 1 190 ? 14.312 4.358 -36.032 1.00 91.62 190 ALA A O 1
ATOM 1324 N N . LEU A 1 191 ? 12.722 5.545 -34.982 1.00 92.81 191 LEU A N 1
ATOM 1325 C CA . LEU A 1 191 ? 12.183 6.168 -36.197 1.00 92.81 191 LEU A CA 1
ATOM 1326 C C . LEU A 1 191 ? 13.222 7.049 -36.895 1.00 92.81 191 LEU A C 1
ATOM 1328 O O . LEU A 1 191 ? 13.372 6.964 -38.113 1.00 92.81 191 LEU A O 1
ATOM 1332 N N . LEU A 1 192 ? 13.969 7.850 -36.133 1.00 90.56 192 LEU A N 1
ATOM 1333 C CA . LEU A 1 192 ? 15.048 8.670 -36.678 1.00 90.56 192 LEU A CA 1
ATOM 1334 C C . LEU A 1 192 ? 16.147 7.808 -37.319 1.00 90.56 192 LEU A C 1
ATOM 1336 O O . LEU A 1 192 ? 16.569 8.090 -38.438 1.00 90.56 192 LEU A O 1
ATOM 1340 N N . ALA A 1 193 ? 16.582 6.737 -36.649 1.00 88.75 193 ALA A N 1
ATOM 1341 C CA . ALA A 1 193 ? 17.588 5.820 -37.182 1.00 88.75 193 ALA A CA 1
ATOM 1342 C C . ALA A 1 193 ? 17.100 5.104 -38.454 1.00 88.75 193 ALA A C 1
ATOM 1344 O O . ALA A 1 193 ? 17.853 4.986 -39.417 1.00 88.75 193 ALA A O 1
ATOM 1345 N N . LEU A 1 194 ? 15.831 4.684 -38.493 1.00 90.12 194 LEU A N 1
ATOM 1346 C CA . LEU A 1 194 ? 15.219 4.075 -39.677 1.00 90.12 194 LEU A CA 1
ATOM 1347 C C . LEU A 1 194 ? 15.123 5.059 -40.850 1.00 90.12 194 LEU A C 1
ATOM 1349 O O . LEU A 1 194 ? 15.403 4.672 -41.984 1.00 90.12 194 LEU A O 1
ATOM 1353 N N . ALA A 1 195 ? 14.787 6.328 -40.595 1.00 90.38 195 ALA A N 1
ATOM 1354 C CA . ALA A 1 195 ? 14.770 7.365 -41.627 1.00 90.38 195 ALA A CA 1
ATOM 1355 C C . ALA A 1 195 ? 16.160 7.553 -42.260 1.00 90.38 195 ALA A C 1
ATOM 1357 O O . ALA A 1 195 ? 16.289 7.593 -43.487 1.00 90.38 195 ALA A O 1
ATOM 1358 N N . TRP A 1 196 ? 17.211 7.577 -41.434 1.00 90.44 196 TRP A N 1
ATOM 1359 C CA . TRP A 1 196 ? 18.596 7.585 -41.910 1.00 90.44 196 TRP A CA 1
ATOM 1360 C C . TRP A 1 196 ? 18.992 6.293 -42.629 1.00 90.44 196 TRP A C 1
ATOM 1362 O O . TRP A 1 196 ? 19.749 6.358 -43.594 1.00 90.44 196 TRP A O 1
ATOM 1372 N N . GLY A 1 197 ? 18.453 5.138 -42.234 1.00 87.50 197 GLY A N 1
ATOM 1373 C CA . GLY A 1 197 ? 18.676 3.868 -42.928 1.00 87.50 197 GLY A CA 1
ATOM 1374 C C . GLY A 1 197 ? 18.120 3.839 -44.348 1.00 87.50 197 GLY A C 1
ATOM 1375 O O . GLY A 1 197 ? 18.797 3.375 -45.267 1.00 87.50 197 GLY A O 1
ATOM 1376 N N . VAL A 1 198 ? 16.932 4.411 -44.559 1.00 88.44 198 VAL A N 1
ATOM 1377 C CA . VAL A 1 198 ? 16.355 4.573 -45.904 1.00 88.44 198 VAL A CA 1
ATOM 1378 C C . VAL A 1 198 ? 17.234 5.488 -46.762 1.00 88.44 198 VAL A C 1
ATOM 1380 O O . VAL A 1 198 ? 17.550 5.143 -47.901 1.00 88.44 198 VAL A O 1
ATOM 1383 N N . ALA A 1 199 ? 17.688 6.617 -46.208 1.00 87.56 199 ALA A N 1
ATOM 1384 C CA . ALA A 1 199 ? 18.602 7.522 -46.905 1.00 87.56 199 ALA A CA 1
ATOM 1385 C C . ALA A 1 199 ? 19.964 6.863 -47.205 1.00 87.56 199 ALA A C 1
ATOM 1387 O O . ALA A 1 199 ? 20.504 7.039 -48.296 1.00 87.56 199 ALA A O 1
ATOM 1388 N N . GLY A 1 200 ? 20.495 6.072 -46.269 1.00 85.50 200 GLY A N 1
ATOM 1389 C CA . GLY A 1 200 ? 21.778 5.378 -46.391 1.00 85.50 200 GLY A CA 1
ATOM 1390 C C . GLY A 1 200 ? 21.797 4.332 -47.505 1.00 85.50 200 GLY A C 1
ATOM 1391 O O . GLY A 1 200 ? 22.786 4.233 -48.230 1.00 85.50 200 GLY A O 1
ATOM 1392 N N . ILE A 1 201 ? 20.699 3.597 -47.714 1.00 84.00 201 ILE A N 1
ATOM 1393 C CA . ILE A 1 201 ? 20.582 2.662 -48.849 1.00 84.00 201 ILE A CA 1
ATOM 1394 C C . ILE A 1 201 ? 20.621 3.399 -50.183 1.00 84.00 201 ILE A C 1
ATOM 1396 O O . ILE A 1 201 ? 21.293 2.947 -51.108 1.00 84.00 201 ILE A O 1
ATOM 1400 N N . GLY A 1 202 ? 19.967 4.562 -50.268 1.00 83.50 202 GLY A N 1
ATOM 1401 C CA . GLY A 1 202 ? 20.051 5.428 -51.447 1.00 83.50 202 GLY A CA 1
ATOM 1402 C C . GLY A 1 202 ? 21.482 5.875 -51.774 1.00 83.50 202 GLY A C 1
ATOM 1403 O O . GLY A 1 202 ? 21.760 6.236 -52.912 1.00 83.50 202 GLY A O 1
ATOM 1404 N N . GLN A 1 203 ? 22.396 5.803 -50.802 1.00 83.69 203 GLN A N 1
ATOM 1405 C CA . GLN A 1 203 ? 23.817 6.122 -50.949 1.00 83.69 203 GLN A CA 1
ATOM 1406 C C . GLN A 1 203 ? 24.727 4.881 -50.996 1.00 83.69 203 GLN A C 1
ATOM 1408 O O . GLN A 1 203 ? 25.938 4.995 -50.822 1.00 83.69 203 GLN A O 1
ATOM 1413 N N . GLY A 1 204 ? 24.165 3.694 -51.247 1.00 84.56 204 GLY A N 1
ATOM 1414 C CA . GLY A 1 204 ? 24.934 2.466 -51.469 1.00 84.56 204 GLY A CA 1
ATOM 1415 C C . GLY A 1 204 ? 25.208 1.625 -50.220 1.00 84.56 204 GLY A C 1
ATOM 1416 O O . GLY A 1 204 ? 25.998 0.685 -50.296 1.00 84.56 204 GLY A O 1
ATOM 1417 N N . GLN A 1 205 ? 24.564 1.904 -49.078 1.00 87.94 205 GLN A N 1
ATOM 1418 C CA . GLN A 1 205 ? 24.611 0.978 -47.941 1.00 87.94 205 GLN A CA 1
ATOM 1419 C C . GLN A 1 205 ? 23.899 -0.344 -48.263 1.00 87.94 205 GLN A C 1
ATOM 1421 O O . GLN A 1 205 ? 22.907 -0.364 -48.999 1.00 87.94 205 GLN A O 1
ATOM 1426 N N . PRO A 1 206 ? 24.367 -1.468 -47.695 1.00 90.44 206 PRO A N 1
ATOM 1427 C CA . PRO A 1 206 ? 23.831 -2.768 -48.046 1.00 90.44 206 PRO A CA 1
ATOM 1428 C C . PRO A 1 206 ? 22.393 -2.951 -47.516 1.00 90.44 206 PRO A C 1
ATOM 1430 O O . PRO A 1 206 ? 22.109 -2.646 -46.354 1.00 90.44 206 PRO A O 1
ATOM 1433 N N . PRO A 1 207 ? 21.472 -3.513 -48.325 1.00 89.94 207 PRO A N 1
ATOM 1434 C CA . PRO A 1 207 ? 20.045 -3.567 -47.997 1.00 89.94 207 PRO A CA 1
ATOM 1435 C C . PRO A 1 207 ? 19.713 -4.490 -46.815 1.00 89.94 207 PRO A C 1
ATOM 1437 O O . PRO A 1 207 ? 18.662 -4.338 -46.191 1.00 89.94 207 PRO A O 1
ATOM 1440 N N . TRP A 1 208 ? 20.609 -5.420 -46.458 1.00 93.69 208 TRP A N 1
ATOM 1441 C CA . TRP A 1 208 ? 20.416 -6.311 -45.309 1.00 93.69 208 TRP A CA 1
ATOM 1442 C C . TRP A 1 208 ? 20.297 -5.545 -43.982 1.00 93.69 208 TRP A C 1
ATOM 1444 O O . TRP A 1 208 ? 19.651 -6.041 -43.058 1.00 93.69 208 TRP A O 1
ATOM 1454 N N . LEU A 1 209 ? 20.840 -4.323 -43.896 1.00 92.94 209 LEU A N 1
ATOM 1455 C CA . LEU A 1 209 ? 20.745 -3.477 -42.705 1.00 92.94 209 LEU A CA 1
ATOM 1456 C C . LEU A 1 209 ? 19.296 -3.114 -42.360 1.00 92.94 209 LEU A C 1
ATOM 1458 O O . LEU A 1 209 ? 18.954 -3.084 -41.181 1.00 92.94 209 LEU A O 1
ATOM 1462 N N . LEU A 1 210 ? 18.418 -2.901 -43.349 1.00 91.31 210 LEU A N 1
ATOM 1463 C CA . LEU A 1 210 ? 16.992 -2.669 -43.079 1.00 91.31 210 LEU A CA 1
ATOM 1464 C C . LEU A 1 210 ? 16.291 -3.930 -42.573 1.00 91.31 210 LEU A C 1
ATOM 1466 O O . LEU A 1 210 ? 15.456 -3.840 -41.676 1.00 91.31 210 LEU A O 1
ATOM 1470 N N . GLY A 1 211 ? 16.640 -5.100 -43.115 1.00 93.19 211 GLY A N 1
ATOM 1471 C CA . GLY A 1 211 ? 16.115 -6.380 -42.634 1.00 93.19 211 GLY A CA 1
ATOM 1472 C C . GLY A 1 211 ? 16.515 -6.644 -41.181 1.00 93.19 211 GLY A C 1
ATOM 1473 O O . GLY A 1 211 ? 15.674 -6.999 -40.355 1.00 93.19 211 GLY A O 1
ATOM 1474 N N . TRP A 1 212 ? 17.781 -6.382 -40.847 1.00 96.56 212 TRP A N 1
ATOM 1475 C CA . TRP A 1 212 ? 18.281 -6.433 -39.474 1.00 96.56 212 TRP A CA 1
ATOM 1476 C C . TRP A 1 212 ? 17.579 -5.415 -38.562 1.00 96.56 212 TRP A C 1
ATOM 1478 O O . TRP A 1 212 ? 17.127 -5.779 -37.478 1.00 96.56 212 TRP A O 1
ATOM 1488 N N . ALA A 1 213 ? 17.432 -4.165 -39.007 1.00 94.69 213 ALA A N 1
ATOM 1489 C CA . ALA A 1 213 ? 16.770 -3.112 -38.242 1.00 94.69 213 ALA A CA 1
ATOM 1490 C C . ALA A 1 213 ? 15.304 -3.456 -37.943 1.00 94.69 213 ALA A C 1
ATOM 1492 O O . ALA A 1 213 ? 14.848 -3.304 -36.810 1.00 94.69 213 ALA A O 1
ATOM 1493 N N . ALA A 1 214 ? 14.576 -3.978 -38.935 1.00 94.12 214 ALA A N 1
ATOM 1494 C CA . ALA A 1 214 ? 13.207 -4.448 -38.763 1.00 94.12 214 ALA A CA 1
ATOM 1495 C C . ALA A 1 214 ? 13.134 -5.594 -37.743 1.00 94.12 214 ALA A C 1
ATOM 1497 O O . ALA A 1 214 ? 12.311 -5.547 -36.828 1.00 94.12 214 ALA A O 1
ATOM 1498 N N . LEU A 1 215 ? 14.027 -6.583 -37.850 1.00 95.75 215 LEU A N 1
ATOM 1499 C CA . LEU A 1 215 ? 14.096 -7.702 -36.910 1.00 95.75 215 LEU A CA 1
ATOM 1500 C C . LEU A 1 215 ? 14.385 -7.228 -35.478 1.00 95.75 215 LEU A C 1
ATOM 1502 O O . LEU A 1 215 ? 13.721 -7.672 -34.541 1.00 95.75 215 LEU A O 1
ATOM 1506 N N . LEU A 1 216 ? 15.328 -6.298 -35.306 1.00 95.88 216 LEU A N 1
ATOM 1507 C CA . LEU A 1 216 ? 15.680 -5.728 -34.006 1.00 95.88 216 LEU A CA 1
ATOM 1508 C C . LEU A 1 216 ? 14.509 -4.948 -33.390 1.00 95.88 216 LEU A C 1
ATOM 1510 O O . LEU A 1 216 ? 14.193 -5.144 -32.214 1.00 95.88 216 LEU A O 1
ATOM 1514 N N . CYS A 1 217 ? 13.824 -4.117 -34.180 1.00 94.19 217 CYS A N 1
ATOM 1515 C CA . CYS A 1 217 ? 12.636 -3.382 -33.742 1.00 94.19 217 CYS A CA 1
ATOM 1516 C C . CYS A 1 217 ? 11.493 -4.324 -33.340 1.00 94.19 217 CYS A C 1
ATOM 1518 O O . CYS A 1 217 ? 10.874 -4.118 -32.296 1.00 94.19 217 CYS A O 1
ATOM 1520 N N . VAL A 1 218 ? 11.233 -5.379 -34.122 1.00 93.88 218 VAL A N 1
ATOM 1521 C CA . VAL A 1 218 ? 10.198 -6.380 -33.813 1.00 93.88 218 VAL A CA 1
ATOM 1522 C C . VAL A 1 218 ? 10.544 -7.153 -32.540 1.00 93.88 218 VAL A C 1
ATOM 1524 O O . VAL A 1 218 ? 9.684 -7.305 -31.672 1.00 93.88 218 VAL A O 1
ATOM 1527 N N . ALA A 1 219 ? 11.794 -7.594 -32.381 1.00 92.50 219 ALA A N 1
ATOM 1528 C CA . ALA A 1 219 ? 12.247 -8.292 -31.178 1.00 92.50 219 ALA A CA 1
ATOM 1529 C C . ALA A 1 219 ? 12.155 -7.399 -29.927 1.00 92.50 219 ALA A C 1
ATOM 1531 O O . ALA A 1 219 ? 11.655 -7.836 -28.886 1.00 92.50 219 ALA A O 1
ATOM 1532 N N . GLY A 1 220 ? 12.575 -6.135 -30.040 1.00 91.00 220 GLY A N 1
ATOM 1533 C CA . GLY A 1 220 ? 12.465 -5.142 -28.971 1.00 91.00 220 GLY A CA 1
ATOM 1534 C C . GLY A 1 220 ? 11.012 -4.847 -28.594 1.00 91.00 220 GLY A C 1
ATOM 1535 O O . GLY A 1 220 ? 10.664 -4.887 -27.414 1.00 91.00 220 GLY A O 1
ATOM 1536 N N . ALA A 1 221 ? 10.139 -4.630 -29.582 1.00 90.38 221 ALA A N 1
ATOM 1537 C CA . ALA A 1 221 ? 8.710 -4.410 -29.363 1.00 90.38 221 ALA A CA 1
ATOM 1538 C C . ALA A 1 221 ? 8.029 -5.633 -28.729 1.00 90.38 221 ALA A C 1
ATOM 1540 O O . ALA A 1 221 ? 7.230 -5.484 -27.805 1.00 90.38 221 ALA A O 1
ATOM 1541 N N . TRP A 1 222 ? 8.375 -6.846 -29.166 1.00 90.31 222 TRP A N 1
ATOM 1542 C CA . TRP A 1 222 ? 7.854 -8.084 -28.586 1.00 90.31 222 TRP A CA 1
ATOM 1543 C C . TRP A 1 222 ? 8.241 -8.233 -27.109 1.00 90.31 222 TRP A C 1
ATOM 1545 O O . TRP A 1 222 ? 7.377 -8.521 -26.276 1.00 90.31 222 TRP A O 1
ATOM 1555 N N . LEU A 1 223 ? 9.507 -7.973 -26.764 1.00 88.62 223 LEU A N 1
ATOM 1556 C CA . LEU A 1 223 ? 9.985 -7.964 -25.375 1.00 88.62 223 LEU A CA 1
ATOM 1557 C C . LEU A 1 223 ? 9.264 -6.902 -24.535 1.00 88.62 223 LEU A C 1
ATOM 1559 O O . LEU A 1 223 ? 8.836 -7.191 -23.418 1.00 88.62 223 LEU A O 1
ATOM 1563 N N . LEU A 1 224 ? 9.070 -5.705 -25.091 1.00 86.44 224 LEU A N 1
ATOM 1564 C CA . LEU A 1 224 ? 8.372 -4.605 -24.429 1.00 86.44 224 LEU A CA 1
ATOM 1565 C C . LEU A 1 224 ? 6.905 -4.958 -24.124 1.00 86.44 224 LEU A C 1
ATOM 1567 O O . LEU A 1 224 ? 6.446 -4.810 -22.990 1.00 86.44 224 LEU A O 1
ATOM 1571 N N . VAL A 1 225 ? 6.175 -5.487 -25.111 1.00 84.56 225 VAL A N 1
ATOM 1572 C CA . VAL A 1 225 ? 4.769 -5.899 -24.955 1.00 84.56 225 VAL A CA 1
ATOM 1573 C C . VAL A 1 225 ? 4.641 -7.019 -23.925 1.00 84.56 225 VAL A C 1
ATOM 1575 O O . VAL A 1 225 ? 3.757 -6.978 -23.069 1.00 84.56 225 VAL A O 1
ATOM 1578 N N . ARG A 1 226 ? 5.541 -8.006 -23.945 1.00 80.44 226 ARG A N 1
ATOM 1579 C CA . ARG A 1 226 ? 5.514 -9.104 -22.969 1.00 80.44 226 ARG A CA 1
ATOM 1580 C C . ARG A 1 226 ? 5.888 -8.664 -21.551 1.00 80.44 226 ARG A C 1
ATOM 1582 O O . ARG A 1 226 ? 5.447 -9.311 -20.608 1.00 80.44 226 ARG A O 1
ATOM 1589 N N . GLY A 1 227 ? 6.610 -7.556 -21.391 1.00 72.75 227 GLY A N 1
ATOM 1590 C CA . GLY A 1 227 ? 6.924 -6.970 -20.088 1.00 72.75 227 GLY A CA 1
ATOM 1591 C C . GLY A 1 227 ? 7.811 -7.859 -19.206 1.00 72.75 227 GLY A C 1
ATOM 1592 O O . GLY A 1 227 ? 8.524 -8.743 -19.688 1.00 72.75 227 GLY A O 1
ATOM 1593 N N . GLU A 1 228 ? 7.767 -7.618 -17.891 1.00 69.69 228 GLU A N 1
ATOM 1594 C CA . GLU A 1 228 ? 8.655 -8.260 -16.905 1.00 69.69 228 GLU A CA 1
ATOM 1595 C C . GLU A 1 228 ? 8.550 -9.796 -16.877 1.00 69.69 228 GLU A C 1
ATOM 1597 O O . GLU A 1 228 ? 9.548 -10.467 -16.618 1.00 69.69 228 GLU A O 1
ATOM 1602 N N . GLU A 1 229 ? 7.390 -10.366 -17.215 1.00 65.62 229 GLU A N 1
ATOM 1603 C CA . GLU A 1 229 ? 7.130 -11.814 -17.153 1.00 65.62 229 GLU A CA 1
ATOM 1604 C C . GLU A 1 229 ? 7.979 -12.644 -18.133 1.00 65.62 229 GLU A C 1
ATOM 1606 O O . GLU A 1 229 ? 8.322 -13.796 -17.849 1.00 65.62 229 GLU A O 1
ATOM 1611 N N . ARG A 1 230 ? 8.350 -12.080 -19.294 1.00 64.50 230 ARG A N 1
ATOM 1612 C CA . ARG A 1 230 ? 9.182 -12.773 -20.304 1.00 64.50 230 ARG A CA 1
ATOM 1613 C C . ARG A 1 230 ? 10.509 -12.096 -20.604 1.00 64.50 230 ARG A C 1
ATOM 1615 O O . ARG A 1 230 ? 11.290 -12.654 -21.376 1.00 64.50 230 ARG A O 1
ATOM 1622 N N . ALA A 1 231 ? 10.818 -10.980 -19.948 1.00 64.12 231 ALA A N 1
ATOM 1623 C CA . ALA A 1 231 ? 12.149 -10.374 -19.932 1.00 64.12 231 ALA A CA 1
ATOM 1624 C C . ALA A 1 231 ? 13.145 -11.218 -19.100 1.00 64.12 231 ALA A C 1
ATOM 1626 O O . ALA A 1 231 ? 13.808 -10.741 -18.175 1.00 64.12 231 ALA A O 1
ATOM 1627 N N . ARG A 1 232 ? 13.228 -12.518 -19.410 1.00 76.81 232 ARG A N 1
ATOM 1628 C CA . ARG A 1 232 ? 14.216 -13.440 -18.852 1.00 76.81 232 ARG A CA 1
ATOM 1629 C C . ARG A 1 232 ? 15.583 -13.115 -19.455 1.00 76.81 232 ARG A C 1
ATOM 1631 O O . ARG A 1 232 ? 15.676 -12.687 -20.607 1.00 76.81 232 ARG A O 1
ATOM 1638 N N . LEU A 1 233 ? 16.638 -13.381 -18.684 1.00 78.19 233 LEU A N 1
ATOM 1639 C CA . LEU A 1 233 ? 18.030 -13.163 -19.080 1.00 78.19 233 LEU A CA 1
ATOM 1640 C C . LEU A 1 233 ? 18.373 -13.642 -20.513 1.00 78.19 233 LEU A C 1
ATOM 1642 O O . LEU A 1 233 ? 18.973 -12.849 -21.235 1.00 78.19 233 LEU A O 1
ATOM 1646 N N . PRO A 1 234 ? 17.964 -14.845 -20.984 1.00 86.88 234 PRO A N 1
ATOM 1647 C CA . PRO A 1 234 ? 18.327 -15.314 -22.324 1.00 86.88 234 PRO A CA 1
ATOM 1648 C C . PRO A 1 234 ? 17.726 -14.474 -23.454 1.00 86.88 234 PRO A C 1
ATOM 1650 O O . PRO A 1 234 ? 18.410 -14.213 -24.435 1.00 86.88 234 PRO A O 1
ATOM 1653 N N . TRP A 1 235 ? 16.483 -14.000 -23.328 1.00 88.31 235 TRP A N 1
ATOM 1654 C CA . TRP A 1 235 ? 15.858 -13.188 -24.379 1.00 88.31 235 TRP A CA 1
ATOM 1655 C C . TRP A 1 235 ? 16.442 -11.781 -24.442 1.00 88.31 235 TRP A C 1
ATOM 1657 O O . TRP A 1 235 ? 16.635 -11.239 -25.528 1.00 88.31 235 TRP A O 1
ATOM 1667 N N . LEU A 1 236 ? 16.772 -11.205 -23.284 1.00 88.44 236 LEU A N 1
ATOM 1668 C CA . LEU A 1 236 ? 17.484 -9.931 -23.221 1.00 88.44 236 LEU A CA 1
ATOM 1669 C C . LEU A 1 236 ? 18.899 -10.067 -23.794 1.00 88.44 236 LEU A C 1
ATOM 1671 O O . LEU A 1 236 ? 19.313 -9.215 -24.572 1.00 88.44 236 LEU A O 1
ATOM 1675 N N . ALA A 1 237 ? 19.615 -11.147 -23.469 1.00 89.88 237 ALA A N 1
ATOM 1676 C CA . ALA A 1 237 ? 20.925 -11.438 -24.045 1.00 89.88 237 ALA A CA 1
ATOM 1677 C C . ALA A 1 237 ? 20.842 -11.653 -25.564 1.00 89.88 237 ALA A C 1
ATOM 1679 O O . ALA A 1 237 ? 21.654 -11.098 -26.295 1.00 89.88 237 ALA A O 1
ATOM 1680 N N . LEU A 1 238 ? 19.831 -12.377 -26.054 1.00 91.94 238 LEU A N 1
ATOM 1681 C CA . LEU A 1 238 ? 19.605 -12.577 -27.486 1.00 91.94 238 LEU A CA 1
ATOM 1682 C C . LEU A 1 238 ? 19.341 -11.253 -28.213 1.00 91.94 238 LEU A C 1
ATOM 1684 O O . LEU A 1 238 ? 19.890 -11.036 -29.289 1.00 91.94 238 LEU A O 1
ATOM 1688 N N . LEU A 1 239 ? 18.553 -10.350 -27.618 1.00 93.31 239 LEU A N 1
ATOM 1689 C CA . LEU A 1 239 ? 18.330 -9.011 -28.166 1.00 93.31 239 LEU A CA 1
ATOM 1690 C C . LEU A 1 239 ? 19.648 -8.224 -28.268 1.00 93.31 239 LEU A C 1
ATOM 1692 O O . LEU A 1 239 ? 19.903 -7.600 -29.295 1.00 93.31 239 LEU A O 1
ATOM 1696 N N . GLN A 1 240 ? 20.496 -8.282 -27.235 1.00 93.69 240 GLN A N 1
ATOM 1697 C CA . GLN A 1 240 ? 21.813 -7.633 -27.250 1.00 93.69 240 GLN A CA 1
ATOM 1698 C C . GLN A 1 240 ? 22.755 -8.251 -28.286 1.00 93.69 240 GLN A C 1
ATOM 1700 O O . GLN A 1 240 ? 23.451 -7.525 -28.989 1.00 93.69 240 GLN A O 1
ATOM 1705 N N . LEU A 1 241 ? 22.758 -9.579 -28.420 1.00 94.62 241 LEU A N 1
ATOM 1706 C CA . LEU A 1 241 ? 23.551 -10.280 -29.429 1.00 94.62 241 LEU A CA 1
ATOM 1707 C C . LEU A 1 241 ? 23.097 -9.914 -30.844 1.00 94.62 241 LEU A C 1
ATOM 1709 O O . LEU A 1 241 ? 23.939 -9.636 -31.693 1.00 94.62 241 LEU A O 1
ATOM 1713 N N . LEU A 1 242 ? 21.785 -9.846 -31.088 1.00 96.38 242 LEU A N 1
ATOM 1714 C CA . LEU A 1 242 ? 21.225 -9.390 -32.359 1.00 96.38 242 LEU A CA 1
ATOM 1715 C C . LEU A 1 242 ? 21.642 -7.945 -32.667 1.00 96.38 242 LEU A C 1
ATOM 1717 O O . LEU A 1 242 ? 22.039 -7.647 -33.795 1.00 96.38 242 LEU A O 1
ATOM 1721 N N . ALA A 1 243 ? 21.572 -7.056 -31.673 1.00 95.94 243 ALA A N 1
ATOM 1722 C CA . ALA A 1 243 ? 21.980 -5.663 -31.810 1.00 95.94 243 ALA A CA 1
ATOM 1723 C C . ALA A 1 243 ? 23.480 -5.541 -32.138 1.00 95.94 243 ALA A C 1
ATOM 1725 O O . ALA A 1 243 ? 23.859 -4.876 -33.104 1.00 95.94 243 ALA A O 1
ATOM 1726 N N . LEU A 1 244 ? 24.326 -6.240 -31.377 1.00 95.50 244 LEU A N 1
ATOM 1727 C CA . LEU A 1 244 ? 25.775 -6.242 -31.557 1.00 95.50 244 LEU A CA 1
ATOM 1728 C C . LEU A 1 244 ? 26.178 -6.836 -32.911 1.00 95.50 244 LEU A C 1
ATOM 1730 O O . LEU A 1 244 ? 27.020 -6.261 -33.595 1.00 95.50 244 LEU A O 1
ATOM 1734 N N . ALA A 1 245 ? 25.559 -7.942 -33.330 1.00 95.56 245 ALA A N 1
ATOM 1735 C CA . ALA A 1 245 ? 25.877 -8.611 -34.588 1.00 95.56 245 ALA A CA 1
ATOM 1736 C C . ALA A 1 245 ? 25.650 -7.706 -35.807 1.00 95.56 245 ALA A C 1
ATOM 1738 O O . ALA A 1 245 ? 26.504 -7.649 -36.691 1.00 95.56 245 ALA A O 1
ATOM 1739 N N . GLY A 1 246 ? 24.543 -6.957 -35.851 1.00 94.00 246 GLY A N 1
ATOM 1740 C CA . GLY A 1 246 ? 24.295 -6.033 -36.962 1.00 94.00 246 GLY A CA 1
ATOM 1741 C C . GLY A 1 246 ? 25.194 -4.801 -36.939 1.00 94.00 246 GLY A C 1
ATOM 1742 O O . GLY A 1 246 ? 25.676 -4.390 -37.992 1.00 94.00 246 GLY A O 1
ATOM 1743 N N . ALA A 1 247 ? 25.498 -4.256 -35.756 1.00 94.50 247 ALA A N 1
ATOM 1744 C CA . ALA A 1 247 ? 26.447 -3.151 -35.635 1.00 94.50 247 ALA A CA 1
ATOM 1745 C C . ALA A 1 247 ? 27.867 -3.564 -36.058 1.00 94.50 247 ALA A C 1
ATOM 1747 O O . ALA A 1 247 ? 28.512 -2.851 -36.822 1.00 94.50 247 ALA A O 1
ATOM 1748 N N . VAL A 1 248 ? 28.341 -4.737 -35.626 1.00 94.69 248 VAL A N 1
ATOM 1749 C CA . VAL A 1 248 ? 29.642 -5.283 -36.045 1.00 94.69 248 VAL A CA 1
ATOM 1750 C C . VAL A 1 248 ? 29.641 -5.604 -37.539 1.00 94.69 248 VAL A C 1
ATOM 1752 O O . VAL A 1 248 ? 30.593 -5.252 -38.229 1.00 94.69 248 VAL A O 1
ATOM 1755 N N . GLY A 1 249 ? 28.567 -6.200 -38.066 1.00 93.81 249 GLY A N 1
ATOM 1756 C CA . GLY A 1 249 ? 28.423 -6.460 -39.501 1.00 93.81 249 GLY A CA 1
ATOM 1757 C C . GLY A 1 249 ? 28.481 -5.185 -40.347 1.00 93.81 249 GLY A C 1
ATOM 1758 O O . GLY A 1 249 ? 29.104 -5.183 -41.406 1.00 93.81 249 GLY A O 1
ATOM 1759 N N . TYR A 1 250 ? 27.897 -4.086 -39.858 1.00 93.12 250 TYR A N 1
ATOM 1760 C CA . TYR A 1 250 ? 28.046 -2.765 -40.468 1.00 93.12 250 TYR A CA 1
ATOM 1761 C C . TYR A 1 250 ? 29.505 -2.297 -40.438 1.00 93.12 250 TYR A C 1
ATOM 1763 O O . TYR A 1 250 ? 30.044 -1.958 -41.487 1.00 93.12 250 TYR A O 1
ATOM 1771 N N . LEU A 1 251 ? 30.156 -2.320 -39.268 1.00 92.81 251 LEU A N 1
ATOM 1772 C CA . LEU A 1 251 ? 31.541 -1.862 -39.110 1.00 92.81 251 LEU A CA 1
ATOM 1773 C C . LEU A 1 251 ? 32.515 -2.641 -40.007 1.00 92.81 251 LEU A C 1
ATOM 1775 O O . LEU A 1 251 ? 33.389 -2.039 -40.613 1.00 92.81 251 LEU A O 1
ATOM 1779 N N . LEU A 1 252 ? 32.346 -3.956 -40.162 1.00 91.44 252 LEU A N 1
ATOM 1780 C CA . LEU A 1 252 ? 33.213 -4.771 -41.025 1.00 91.44 252 LEU A CA 1
ATOM 1781 C C . LEU A 1 252 ? 33.135 -4.391 -42.513 1.00 91.44 252 LEU A C 1
ATOM 1783 O O . LEU A 1 252 ? 34.094 -4.622 -43.246 1.00 91.44 252 LEU A O 1
ATOM 1787 N N . GLY A 1 253 ? 32.009 -3.830 -42.962 1.00 87.19 253 GLY A N 1
ATOM 1788 C CA . GLY A 1 253 ? 31.804 -3.381 -44.342 1.00 87.19 253 GLY A CA 1
ATOM 1789 C C . GLY A 1 253 ? 31.860 -1.863 -44.531 1.00 87.19 253 GLY A C 1
ATOM 1790 O O . GLY A 1 253 ? 31.635 -1.388 -45.643 1.00 87.19 253 GLY A O 1
ATOM 1791 N N . ALA A 1 254 ? 32.101 -1.093 -43.468 1.00 88.38 254 ALA A N 1
ATOM 1792 C CA . ALA A 1 254 ? 32.020 0.361 -43.501 1.00 88.38 254 ALA A CA 1
ATOM 1793 C C . ALA A 1 254 ? 33.310 0.997 -44.063 1.00 88.38 254 ALA A C 1
ATOM 1795 O O . ALA A 1 254 ? 34.411 0.562 -43.717 1.00 88.38 254 ALA A O 1
ATOM 1796 N N . PRO A 1 255 ? 33.208 2.051 -44.897 1.00 85.94 255 PRO A N 1
ATOM 1797 C CA . PRO A 1 255 ? 34.380 2.758 -45.407 1.00 85.94 255 PRO A CA 1
ATOM 1798 C C . PRO A 1 255 ? 35.096 3.567 -44.305 1.00 85.94 255 PRO A C 1
ATOM 1800 O O . PRO A 1 255 ? 34.480 3.920 -43.291 1.00 85.94 255 PRO A O 1
ATOM 1803 N N . PRO A 1 256 ? 36.377 3.934 -44.505 1.00 83.12 256 PRO A N 1
ATOM 1804 C CA . PRO A 1 256 ? 37.076 4.856 -43.613 1.00 83.12 256 PRO A CA 1
ATOM 1805 C C . PRO A 1 256 ? 36.295 6.167 -43.448 1.00 83.12 256 PRO A C 1
ATOM 1807 O O . PRO A 1 256 ? 35.764 6.714 -44.414 1.00 83.12 256 PRO A O 1
ATOM 1810 N N . GLY A 1 257 ? 36.188 6.662 -42.214 1.00 81.31 257 GLY A N 1
ATOM 1811 C CA . GLY A 1 257 ? 35.426 7.878 -41.898 1.00 81.31 257 GLY A CA 1
ATOM 1812 C C . GLY A 1 257 ? 33.911 7.685 -41.731 1.00 81.31 257 GLY A C 1
ATOM 1813 O O . GLY A 1 257 ? 33.225 8.637 -41.358 1.00 81.31 257 GLY A O 1
ATOM 1814 N N . ALA A 1 258 ? 33.374 6.470 -41.905 1.00 84.38 258 ALA A N 1
ATOM 1815 C CA . ALA A 1 258 ? 31.939 6.190 -41.758 1.00 84.38 258 ALA A CA 1
ATOM 1816 C C . ALA A 1 258 ? 31.352 6.584 -40.389 1.00 84.38 258 ALA A C 1
ATOM 1818 O O . ALA A 1 258 ? 30.172 6.919 -40.304 1.00 84.38 258 ALA A O 1
ATOM 1819 N N . LEU A 1 259 ? 32.169 6.594 -39.329 1.00 84.06 259 LEU A N 1
ATOM 1820 C CA . LEU A 1 259 ? 31.764 7.020 -37.982 1.00 84.06 259 LEU A CA 1
ATOM 1821 C C . LEU A 1 259 ? 31.500 8.527 -37.858 1.00 84.06 259 LEU A C 1
ATOM 1823 O O . LEU A 1 259 ? 30.780 8.943 -36.955 1.00 84.06 259 LEU A O 1
ATOM 1827 N N . VAL A 1 260 ? 32.107 9.331 -38.732 1.00 79.69 260 VAL A N 1
ATOM 1828 C CA . VAL A 1 260 ? 32.027 10.801 -38.708 1.00 79.69 260 VAL A CA 1
ATOM 1829 C C . VAL A 1 260 ? 30.912 11.298 -39.632 1.00 79.69 260 VAL A C 1
ATOM 1831 O O . VAL A 1 260 ? 30.373 12.387 -39.454 1.00 79.69 260 VAL A O 1
ATOM 1834 N N . THR A 1 261 ? 30.525 10.480 -40.612 1.00 74.12 261 THR A N 1
ATOM 1835 C CA . THR A 1 261 ? 29.365 10.746 -41.467 1.00 74.12 261 THR A CA 1
ATOM 1836 C C . THR A 1 261 ? 28.049 10.507 -40.718 1.00 74.12 261 THR A C 1
ATOM 1838 O O . THR A 1 261 ? 27.971 9.650 -39.839 1.00 74.12 261 THR A O 1
ATOM 1841 N N . GLY A 1 262 ? 26.969 11.194 -41.112 1.00 65.75 262 GLY A N 1
ATOM 1842 C CA . GLY A 1 262 ? 25.622 11.008 -40.538 1.00 65.75 262 GLY A CA 1
ATOM 1843 C C . GLY A 1 262 ? 25.002 9.611 -40.732 1.00 65.75 262 GLY A C 1
ATOM 1844 O O . GLY A 1 262 ? 23.871 9.381 -40.318 1.00 65.75 262 GLY A O 1
ATOM 1845 N N . PHE A 1 263 ? 25.723 8.664 -41.343 1.00 72.06 263 PHE A N 1
ATOM 1846 C CA . PHE A 1 263 ? 25.230 7.340 -41.731 1.00 72.06 263 PHE A CA 1
ATOM 1847 C C . PHE A 1 263 ? 25.581 6.208 -40.756 1.00 72.06 263 PHE A C 1
ATOM 1849 O O . PHE A 1 263 ? 25.271 5.048 -41.029 1.00 72.06 263 PHE A O 1
ATOM 1856 N N . ALA A 1 264 ? 26.148 6.525 -39.590 1.00 86.81 264 ALA A N 1
ATOM 1857 C CA . ALA A 1 264 ? 26.413 5.577 -38.505 1.00 86.81 264 ALA A CA 1
ATOM 1858 C C . ALA A 1 264 ? 25.148 5.127 -37.728 1.00 86.81 264 ALA A C 1
ATOM 1860 O O . ALA A 1 264 ? 25.238 4.628 -36.605 1.00 86.81 264 ALA A O 1
ATOM 1861 N N . TRP A 1 265 ? 23.960 5.267 -38.327 1.00 90.94 265 TRP A N 1
ATOM 1862 C CA . TRP A 1 265 ? 22.664 4.926 -37.735 1.00 90.94 265 TRP A CA 1
ATOM 1863 C C . TRP A 1 265 ? 22.542 3.481 -37.200 1.00 90.94 265 TRP A C 1
ATOM 1865 O O . TRP A 1 265 ? 21.828 3.316 -36.204 1.00 90.94 265 TRP A O 1
ATOM 1875 N N . PRO A 1 266 ? 23.226 2.439 -37.742 1.00 93.75 266 PRO A N 1
ATOM 1876 C CA . PRO A 1 266 ? 23.132 1.091 -37.176 1.00 93.75 266 PRO A CA 1
ATOM 1877 C C . PRO A 1 266 ? 23.693 1.018 -35.753 1.00 93.75 266 PRO A C 1
ATOM 1879 O O . PRO A 1 266 ? 23.171 0.279 -34.923 1.00 93.75 266 PRO A O 1
ATOM 1882 N N . ILE A 1 267 ? 24.710 1.828 -35.439 1.00 93.06 267 ILE A N 1
ATOM 1883 C CA . ILE A 1 267 ? 25.315 1.896 -34.101 1.00 93.06 267 ILE A CA 1
ATOM 1884 C C . ILE A 1 267 ? 24.300 2.466 -33.107 1.00 93.06 267 ILE A C 1
ATOM 1886 O O . ILE A 1 267 ? 24.066 1.886 -32.047 1.00 93.06 267 ILE A O 1
ATOM 1890 N N . SER A 1 268 ? 23.652 3.575 -33.472 1.00 91.19 268 SER A N 1
ATOM 1891 C CA . SER A 1 268 ? 22.635 4.216 -32.638 1.00 91.19 268 SER A CA 1
ATOM 1892 C C . SER A 1 268 ? 21.420 3.311 -32.425 1.00 91.19 268 SER A C 1
ATOM 1894 O O . SER A 1 268 ? 20.933 3.210 -31.302 1.00 91.19 268 SER A O 1
ATOM 1896 N N . LEU A 1 269 ? 20.952 2.615 -33.469 1.00 94.25 269 LEU A N 1
ATOM 1897 C CA . LEU A 1 269 ? 19.826 1.683 -33.359 1.00 94.25 269 LEU A CA 1
ATOM 1898 C C . LEU A 1 269 ? 20.170 0.474 -32.474 1.00 94.25 269 LEU A C 1
ATOM 1900 O O . LEU A 1 269 ? 19.359 0.087 -31.633 1.00 94.25 269 LEU A O 1
ATOM 1904 N N . ALA A 1 270 ? 21.374 -0.089 -32.616 1.00 95.25 270 ALA A N 1
ATOM 1905 C CA . ALA A 1 270 ? 21.843 -1.188 -31.774 1.00 95.25 270 ALA A CA 1
ATOM 1906 C C . ALA A 1 270 ? 21.899 -0.787 -30.290 1.00 95.25 270 ALA A C 1
ATOM 1908 O O . ALA A 1 270 ? 21.452 -1.542 -29.425 1.00 95.25 270 ALA A O 1
ATOM 1909 N N . ALA A 1 271 ? 22.371 0.425 -29.990 1.00 94.12 271 ALA A N 1
ATOM 1910 C CA . ALA A 1 271 ? 22.474 0.924 -28.620 1.00 94.12 271 ALA A CA 1
ATOM 1911 C C . ALA A 1 271 ? 21.108 1.048 -27.908 1.00 94.12 271 ALA A C 1
ATOM 1913 O O . ALA A 1 271 ? 21.032 0.887 -26.687 1.00 94.12 271 ALA A O 1
ATOM 1914 N N . LEU A 1 272 ? 20.004 1.258 -28.642 1.00 94.25 272 LEU A N 1
ATOM 1915 C CA . LEU A 1 272 ? 18.655 1.341 -28.057 1.00 94.25 272 LEU A CA 1
ATOM 1916 C C . LEU A 1 272 ? 18.191 0.025 -27.413 1.00 94.25 272 LEU A C 1
ATOM 1918 O O . LEU A 1 272 ? 17.390 0.060 -26.475 1.00 94.25 272 LEU A O 1
ATOM 1922 N N . ALA A 1 273 ? 18.717 -1.129 -27.838 1.00 93.06 273 ALA A N 1
ATOM 1923 C CA . ALA A 1 273 ? 18.411 -2.416 -27.208 1.00 93.06 273 ALA A CA 1
ATOM 1924 C C . ALA A 1 273 ? 18.777 -2.421 -25.713 1.00 93.06 273 ALA A C 1
ATOM 1926 O O . ALA A 1 273 ? 18.095 -3.038 -24.889 1.00 93.06 273 ALA A O 1
ATOM 1927 N N . ALA A 1 274 ? 19.837 -1.699 -25.342 1.00 91.69 274 ALA A N 1
ATOM 1928 C CA . ALA A 1 274 ? 20.316 -1.598 -23.970 1.00 91.69 274 ALA A CA 1
ATOM 1929 C C . ALA A 1 274 ? 19.345 -0.858 -23.038 1.00 91.69 274 ALA A C 1
ATOM 1931 O O . ALA A 1 274 ? 19.320 -1.167 -21.847 1.00 91.69 274 ALA A O 1
ATOM 1932 N N . VAL A 1 275 ? 18.483 0.022 -23.567 1.00 91.38 275 VAL A N 1
ATOM 1933 C CA . VAL A 1 275 ? 17.414 0.688 -22.797 1.00 91.38 275 VAL A CA 1
ATOM 1934 C C . VAL A 1 275 ? 16.441 -0.348 -22.232 1.00 91.38 275 VAL A C 1
ATOM 1936 O O . VAL A 1 275 ? 16.126 -0.319 -21.043 1.00 91.38 275 VAL A O 1
ATOM 1939 N N . ILE A 1 276 ? 15.997 -1.291 -23.071 1.00 89.38 276 ILE A N 1
ATOM 1940 C CA . ILE A 1 276 ? 15.039 -2.343 -22.698 1.00 89.38 276 ILE A CA 1
ATOM 1941 C C . ILE A 1 276 ? 15.646 -3.228 -21.606 1.00 89.38 276 ILE A C 1
ATOM 1943 O O . ILE A 1 276 ? 15.022 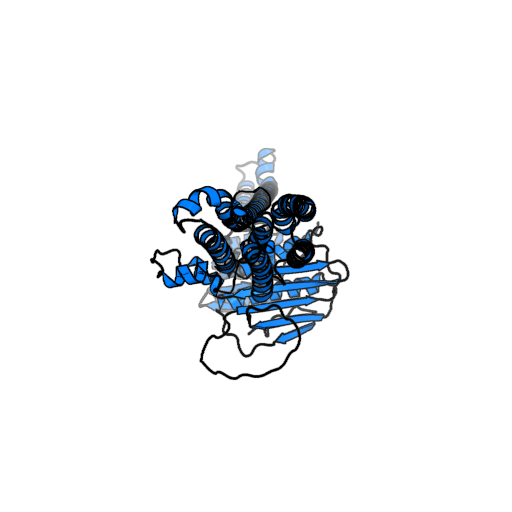-3.462 -20.571 1.00 89.38 276 ILE A O 1
ATOM 1947 N N . THR A 1 277 ? 16.886 -3.681 -21.801 1.00 88.50 277 THR A N 1
ATOM 1948 C CA . THR A 1 277 ? 17.585 -4.522 -20.821 1.00 88.50 277 THR A CA 1
ATOM 1949 C C . THR A 1 277 ? 17.816 -3.789 -19.500 1.00 88.50 277 THR A C 1
ATOM 1951 O O . THR A 1 277 ? 17.468 -4.334 -18.454 1.00 88.50 277 THR A O 1
ATOM 1954 N N . ALA A 1 278 ? 18.340 -2.559 -19.537 1.00 88.25 278 ALA A N 1
ATOM 1955 C CA . ALA A 1 278 ? 18.618 -1.760 -18.341 1.00 88.25 278 ALA A CA 1
ATOM 1956 C C . ALA A 1 278 ? 17.346 -1.381 -17.567 1.00 88.25 278 ALA A C 1
ATOM 1958 O O . ALA A 1 278 ? 17.377 -1.292 -16.338 1.00 88.25 278 ALA A O 1
ATOM 1959 N N . MET A 1 279 ? 16.223 -1.190 -18.267 1.00 84.88 279 MET A N 1
ATOM 1960 C CA . MET A 1 279 ? 14.938 -0.931 -17.626 1.00 84.88 279 MET A CA 1
ATOM 1961 C C . MET A 1 279 ? 14.430 -2.174 -16.892 1.00 84.88 279 MET A C 1
ATOM 1963 O O . MET A 1 279 ? 14.150 -2.108 -15.697 1.00 84.88 279 MET A O 1
ATOM 1967 N N . TYR A 1 280 ? 14.316 -3.318 -17.572 1.00 81.06 280 TYR A N 1
ATOM 1968 C CA . TYR A 1 280 ? 13.643 -4.492 -17.005 1.00 81.06 280 TYR A CA 1
ATOM 1969 C C . TYR A 1 280 ? 14.496 -5.286 -16.016 1.00 81.06 280 TYR A C 1
ATOM 1971 O O . TYR A 1 280 ? 13.944 -5.907 -15.104 1.00 81.06 280 TYR A O 1
ATOM 1979 N N . ARG A 1 281 ? 15.827 -5.257 -16.137 1.00 77.06 281 ARG A N 1
ATOM 1980 C CA . ARG A 1 281 ? 16.721 -5.985 -15.232 1.00 77.06 281 ARG A CA 1
ATOM 1981 C C . ARG A 1 281 ? 17.887 -5.107 -14.771 1.00 77.06 281 ARG A C 1
ATOM 1983 O O . ARG A 1 281 ? 18.632 -4.597 -15.604 1.00 77.06 281 ARG A O 1
ATOM 1990 N N . PRO A 1 282 ? 18.101 -4.968 -13.449 1.00 66.88 282 PRO A N 1
ATOM 1991 C CA . PRO A 1 282 ? 19.361 -4.463 -12.936 1.00 66.88 282 PRO A CA 1
ATOM 1992 C C . PRO A 1 282 ? 20.406 -5.561 -13.139 1.00 66.88 282 PRO A C 1
ATOM 1994 O O . PRO A 1 282 ? 20.248 -6.673 -12.641 1.00 66.88 282 PRO A O 1
ATOM 1997 N N . GLY A 1 283 ? 21.432 -5.282 -13.928 1.00 67.50 283 GLY A N 1
ATOM 1998 C CA . GLY A 1 283 ? 22.490 -6.246 -14.170 1.00 67.50 283 GLY A CA 1
ATOM 1999 C C . GLY A 1 283 ? 23.521 -5.720 -15.148 1.00 67.50 283 GLY A C 1
ATOM 2000 O O . GLY A 1 283 ? 23.255 -4.831 -15.961 1.00 67.50 283 GLY A O 1
ATOM 2001 N N . TRP A 1 284 ? 24.706 -6.318 -15.091 1.00 77.06 284 TRP A N 1
ATOM 2002 C CA . TRP A 1 284 ? 25.830 -5.952 -15.944 1.00 77.06 284 TRP A CA 1
ATOM 2003 C C . TRP A 1 284 ? 25.575 -6.217 -17.428 1.00 77.06 284 TRP A C 1
ATOM 2005 O O . TRP A 1 284 ? 26.335 -5.722 -18.238 1.00 77.06 284 TRP A O 1
ATOM 2015 N N . VAL A 1 285 ? 24.514 -6.932 -17.818 1.00 84.25 285 VAL A N 1
ATOM 2016 C CA . VAL A 1 285 ? 24.247 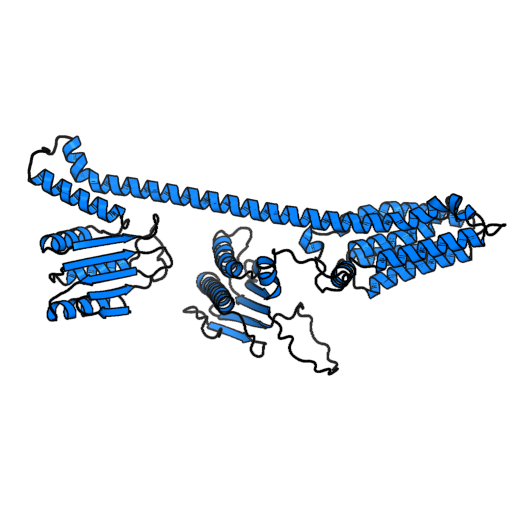-7.297 -19.222 1.00 84.25 285 VAL A CA 1
ATOM 2017 C C . VAL A 1 285 ? 24.126 -6.071 -20.134 1.00 84.25 285 VAL A C 1
ATOM 2019 O O . VAL A 1 285 ? 24.797 -6.019 -21.160 1.00 84.25 285 VAL A O 1
ATOM 2022 N N . ALA A 1 286 ? 23.324 -5.064 -19.767 1.00 87.12 286 ALA A N 1
ATOM 2023 C CA . ALA A 1 286 ? 23.175 -3.852 -20.586 1.00 87.12 286 ALA A CA 1
ATOM 2024 C C . ALA A 1 286 ? 24.478 -3.035 -20.647 1.00 87.12 286 ALA A C 1
ATOM 2026 O O . ALA A 1 286 ? 24.833 -2.493 -21.695 1.00 87.12 286 ALA A O 1
ATOM 2027 N N . VAL A 1 287 ? 25.205 -2.985 -19.525 1.00 89.12 287 VAL A N 1
ATOM 2028 C CA . VAL A 1 287 ? 26.495 -2.292 -19.400 1.00 89.12 287 VAL A CA 1
ATOM 2029 C C . VAL A 1 287 ? 27.573 -3.000 -20.221 1.00 89.12 287 VAL A C 1
ATOM 2031 O O . VAL A 1 287 ? 28.300 -2.350 -20.960 1.00 89.12 287 VAL A O 1
ATOM 2034 N N . ALA A 1 288 ? 27.645 -4.326 -20.143 1.00 90.00 288 ALA A N 1
ATOM 2035 C CA . ALA A 1 288 ? 28.595 -5.163 -20.860 1.00 90.00 288 ALA A CA 1
ATOM 2036 C C . ALA A 1 288 ? 28.327 -5.144 -22.366 1.00 90.00 288 ALA A C 1
ATOM 2038 O O . ALA A 1 288 ? 29.264 -4.971 -23.137 1.00 90.00 288 ALA A O 1
ATOM 2039 N N . ALA A 1 289 ? 27.063 -5.245 -22.791 1.00 88.94 289 ALA A N 1
ATOM 2040 C CA . ALA A 1 289 ? 26.691 -5.135 -24.201 1.00 88.94 289 ALA A CA 1
ATOM 2041 C C . ALA A 1 289 ? 27.060 -3.761 -24.780 1.00 88.94 289 ALA A C 1
ATOM 2043 O O . ALA A 1 289 ? 27.625 -3.670 -25.868 1.00 88.94 289 ALA A O 1
ATOM 2044 N N . SER A 1 290 ? 26.823 -2.691 -24.019 1.00 92.06 290 SER A N 1
ATOM 2045 C CA . SER A 1 290 ? 27.179 -1.336 -24.453 1.00 92.06 290 SER A CA 1
ATOM 2046 C C . SER A 1 290 ? 28.684 -1.093 -24.414 1.00 92.06 290 SER A C 1
ATOM 2048 O O . SER A 1 290 ? 29.217 -0.450 -25.310 1.00 92.06 290 SER A O 1
ATOM 2050 N N . GLY A 1 291 ? 29.395 -1.666 -23.440 1.00 94.25 291 GLY A N 1
ATOM 2051 C CA . GLY A 1 291 ? 30.857 -1.679 -23.402 1.00 94.25 291 GLY A CA 1
ATOM 2052 C C . GLY A 1 291 ? 31.462 -2.429 -24.590 1.00 94.25 291 GLY A C 1
ATOM 2053 O O . GLY A 1 291 ? 32.416 -1.945 -25.192 1.00 94.25 291 GLY A O 1
ATOM 2054 N N . ALA A 1 292 ? 30.872 -3.560 -24.986 1.00 94.62 292 ALA A N 1
ATOM 2055 C CA . ALA A 1 292 ? 31.272 -4.302 -26.179 1.00 94.62 292 ALA A CA 1
ATOM 2056 C C . ALA A 1 292 ? 31.042 -3.485 -27.459 1.00 94.62 292 ALA A C 1
ATOM 2058 O O . ALA A 1 292 ? 31.908 -3.457 -28.332 1.00 94.62 292 ALA A O 1
ATOM 2059 N N . LEU A 1 293 ? 29.918 -2.765 -27.548 1.00 94.75 293 LEU A N 1
ATOM 2060 C CA . LEU A 1 293 ? 29.639 -1.868 -28.667 1.00 94.75 293 LEU A CA 1
ATOM 2061 C C . LEU A 1 293 ? 30.634 -0.694 -28.715 1.00 94.75 293 LEU A C 1
ATOM 2063 O O . LEU A 1 293 ? 31.198 -0.423 -29.772 1.00 94.75 293 LEU A O 1
ATOM 2067 N N . VAL A 1 294 ? 30.919 -0.054 -27.574 1.00 95.94 294 VAL A N 1
ATOM 2068 C CA . VAL A 1 294 ? 31.951 0.995 -27.459 1.00 95.94 294 VAL A CA 1
ATOM 2069 C C . VAL A 1 294 ? 33.310 0.473 -27.917 1.00 95.94 294 VAL A C 1
ATOM 2071 O O . VAL A 1 294 ? 33.984 1.138 -28.701 1.00 95.94 294 VAL A O 1
ATOM 2074 N N . LEU A 1 295 ? 33.706 -0.721 -27.468 1.00 96.38 295 LEU A N 1
ATOM 2075 C CA . LEU A 1 295 ? 34.979 -1.331 -27.841 1.00 96.38 295 LEU A CA 1
ATOM 2076 C C . LEU A 1 295 ? 35.056 -1.606 -29.347 1.00 96.38 295 LEU A C 1
ATOM 2078 O O . LEU A 1 295 ? 36.083 -1.314 -29.961 1.00 96.38 295 LEU A O 1
ATOM 2082 N N . ALA A 1 296 ? 33.978 -2.120 -29.946 1.00 95.25 296 ALA A N 1
ATOM 2083 C CA . ALA A 1 296 ? 33.893 -2.363 -31.384 1.00 95.25 296 ALA A CA 1
ATOM 2084 C C . ALA A 1 296 ? 34.039 -1.061 -32.189 1.00 95.25 296 ALA A C 1
ATOM 2086 O O . ALA A 1 296 ? 34.834 -1.006 -33.128 1.00 95.25 296 ALA A O 1
ATOM 2087 N N . VAL A 1 297 ? 33.338 0.005 -31.786 1.00 94.50 297 VAL A N 1
ATOM 2088 C CA . VAL A 1 297 ? 33.413 1.323 -32.440 1.00 94.50 297 VAL A CA 1
ATOM 2089 C C . VAL A 1 297 ? 34.800 1.949 -32.285 1.00 94.50 297 VAL A C 1
ATOM 2091 O O . VAL A 1 297 ? 35.369 2.422 -33.267 1.00 94.50 297 VAL A O 1
ATOM 2094 N N . ALA A 1 298 ? 35.373 1.920 -31.080 1.00 94.38 298 ALA A N 1
ATOM 2095 C CA . ALA A 1 298 ? 36.702 2.465 -30.809 1.00 94.38 298 ALA A CA 1
ATOM 2096 C C . ALA A 1 298 ? 37.797 1.712 -31.581 1.00 94.38 298 ALA A C 1
ATOM 2098 O O . ALA A 1 298 ? 38.703 2.325 -32.142 1.00 94.38 298 ALA A O 1
ATOM 2099 N N . THR A 1 299 ? 37.682 0.386 -31.662 1.00 94.62 299 THR A N 1
ATOM 2100 C CA . THR A 1 299 ? 38.627 -0.456 -32.401 1.00 94.62 299 THR A CA 1
ATOM 2101 C C . THR A 1 299 ? 38.521 -0.198 -33.900 1.00 94.62 299 THR A C 1
ATOM 2103 O O . THR A 1 299 ? 39.543 -0.023 -34.556 1.00 94.62 299 THR A O 1
ATOM 2106 N N . PHE A 1 300 ? 37.307 -0.085 -34.447 1.00 94.44 300 PHE A N 1
ATOM 2107 C CA . PHE A 1 300 ? 37.116 0.301 -35.846 1.00 94.44 300 PHE A CA 1
ATOM 2108 C C . PHE A 1 300 ? 37.719 1.681 -36.149 1.00 94.44 300 PHE A C 1
ATOM 2110 O O . PHE A 1 300 ? 38.413 1.825 -37.153 1.00 94.44 300 PHE A O 1
ATOM 2117 N N . ALA A 1 301 ? 37.514 2.672 -35.272 1.00 92.75 301 ALA A N 1
ATOM 2118 C CA . ALA A 1 301 ? 38.071 4.016 -35.440 1.00 92.75 301 ALA A CA 1
ATOM 2119 C C . ALA A 1 301 ? 39.604 3.999 -35.558 1.00 92.75 301 ALA A C 1
ATOM 2121 O O . ALA A 1 301 ? 40.152 4.626 -36.456 1.00 92.75 301 ALA A O 1
ATOM 2122 N N . VAL A 1 302 ? 40.289 3.239 -34.698 1.00 93.44 302 VAL A N 1
ATOM 2123 C CA . VAL A 1 302 ? 41.757 3.130 -34.722 1.00 93.44 302 VAL A CA 1
ATOM 2124 C C . VAL A 1 302 ? 42.248 2.296 -35.907 1.00 93.44 302 VAL A C 1
ATOM 2126 O O . VAL A 1 302 ? 43.242 2.645 -36.530 1.00 93.44 302 VAL A O 1
ATOM 2129 N N . LEU A 1 303 ? 41.571 1.196 -36.249 1.00 92.94 303 LEU A N 1
ATOM 2130 C CA . LEU A 1 303 ? 42.015 0.315 -37.337 1.00 92.94 303 LEU A CA 1
ATOM 2131 C C . LEU A 1 303 ? 41.820 0.917 -38.733 1.00 92.94 303 LEU A C 1
ATOM 2133 O O . LEU A 1 303 ? 42.540 0.530 -39.654 1.00 92.94 303 LEU A O 1
ATOM 2137 N N . THR A 1 304 ? 40.852 1.821 -38.894 1.00 89.81 304 THR A N 1
ATOM 2138 C CA . THR A 1 304 ? 40.565 2.494 -40.173 1.00 89.81 304 THR A CA 1
ATOM 2139 C C . THR A 1 304 ? 41.272 3.837 -40.339 1.00 89.81 304 THR A C 1
ATOM 2141 O O . THR A 1 304 ? 41.246 4.398 -41.435 1.00 89.81 304 THR A O 1
ATOM 2144 N N . ASP A 1 305 ? 41.925 4.333 -39.288 1.00 91.00 305 ASP A N 1
ATOM 2145 C CA . ASP A 1 305 ? 42.784 5.510 -39.353 1.00 91.00 305 ASP A CA 1
ATOM 2146 C C . ASP A 1 305 ? 44.075 5.200 -40.137 1.00 91.00 305 ASP A C 1
ATOM 2148 O O . ASP A 1 305 ? 44.700 4.164 -39.876 1.00 91.00 305 ASP A O 1
ATOM 2152 N N . PRO A 1 306 ? 44.509 6.070 -41.073 1.00 89.38 306 PRO A N 1
ATOM 2153 C CA . PRO A 1 306 ? 45.716 5.842 -41.870 1.00 89.38 306 PRO A CA 1
ATOM 2154 C C . PRO A 1 306 ? 46.974 5.596 -41.029 1.00 89.38 306 PRO A C 1
ATOM 2156 O O . PRO A 1 306 ? 47.776 4.727 -41.371 1.00 89.38 306 PRO A O 1
ATOM 2159 N N . ASP A 1 307 ? 47.105 6.307 -39.906 1.00 91.19 307 ASP A N 1
ATOM 2160 C CA . ASP A 1 307 ? 48.264 6.230 -39.012 1.00 91.19 307 ASP A CA 1
ATOM 2161 C C . ASP A 1 307 ? 48.050 5.240 -37.854 1.00 91.19 307 ASP A C 1
ATOM 2163 O O . ASP A 1 307 ? 48.936 5.051 -37.016 1.00 91.19 307 ASP A O 1
ATOM 2167 N N . ARG A 1 308 ? 46.872 4.601 -37.789 1.00 90.12 308 ARG A N 1
ATOM 2168 C CA . ARG A 1 308 ? 46.415 3.758 -36.670 1.00 90.12 308 ARG A CA 1
ATOM 2169 C C . ARG A 1 308 ? 46.598 4.432 -35.312 1.00 90.12 308 ARG A C 1
ATOM 2171 O O . ARG A 1 308 ? 46.950 3.792 -34.315 1.00 90.12 308 ARG A O 1
ATOM 2178 N N . SER A 1 309 ? 46.381 5.742 -35.278 1.00 91.94 309 SER A N 1
ATOM 2179 C CA . SER A 1 309 ? 46.622 6.558 -34.101 1.00 91.94 309 SER A CA 1
ATOM 2180 C C . SER A 1 309 ? 45.431 6.506 -33.140 1.00 91.94 309 SER A C 1
ATOM 2182 O O . SER A 1 309 ? 44.279 6.616 -33.569 1.00 91.94 309 SER A O 1
ATOM 2184 N N . PRO A 1 310 ? 45.661 6.462 -31.813 1.00 91.31 310 PRO A N 1
ATOM 2185 C CA . PRO A 1 310 ? 44.604 6.686 -30.826 1.00 91.31 310 PRO A CA 1
ATOM 2186 C C . PRO A 1 310 ? 43.902 8.046 -30.982 1.00 91.31 310 PRO A C 1
ATOM 2188 O O . PRO A 1 310 ? 42.790 8.221 -30.486 1.00 91.31 310 PRO A O 1
ATOM 2191 N N . ALA A 1 311 ? 44.514 9.008 -31.685 1.00 92.25 311 ALA A N 1
ATOM 2192 C CA . ALA A 1 311 ? 43.898 10.299 -31.991 1.00 92.25 311 ALA A CA 1
ATOM 2193 C C . ALA A 1 311 ? 42.590 10.162 -32.797 1.00 92.25 311 ALA A C 1
ATOM 2195 O O . ALA A 1 311 ? 41.707 11.012 -32.667 1.00 92.25 311 ALA A O 1
ATOM 2196 N N . ALA A 1 312 ? 42.412 9.063 -33.541 1.00 90.44 312 ALA A N 1
ATOM 2197 C CA . ALA A 1 312 ? 41.185 8.750 -34.273 1.00 90.44 312 ALA A CA 1
ATOM 2198 C C . ALA A 1 312 ? 39.948 8.566 -33.371 1.00 90.44 312 ALA A C 1
ATOM 2200 O O . ALA A 1 312 ? 38.811 8.634 -33.841 1.00 90.44 312 ALA A O 1
ATOM 2201 N N . LEU A 1 313 ? 40.137 8.393 -32.057 1.00 92.38 313 LEU A N 1
ATOM 2202 C CA . LEU A 1 313 ? 39.032 8.329 -31.099 1.00 92.38 313 LEU A CA 1
ATOM 2203 C C . LEU A 1 313 ? 38.309 9.672 -30.939 1.00 92.38 313 LEU A C 1
ATOM 2205 O O . LEU A 1 313 ? 37.111 9.676 -30.669 1.00 92.38 313 LEU A O 1
ATOM 2209 N N . VAL A 1 314 ? 39.004 10.799 -31.132 1.00 92.50 314 VAL A N 1
ATOM 2210 C CA . VAL A 1 314 ? 38.428 12.147 -30.991 1.00 92.50 314 VAL A CA 1
ATOM 2211 C C . VAL A 1 314 ? 37.279 12.385 -31.982 1.00 92.50 314 VAL A C 1
ATOM 2213 O O . VAL A 1 314 ? 36.176 12.706 -31.533 1.00 92.50 314 VAL A O 1
ATOM 2216 N N . PRO A 1 315 ? 37.452 12.190 -33.305 1.00 90.00 315 PRO A N 1
ATOM 2217 C CA . PRO A 1 315 ? 36.342 12.325 -34.248 1.00 90.00 315 PRO A CA 1
ATOM 2218 C C . PRO A 1 315 ? 35.274 11.227 -34.090 1.00 90.00 315 PRO A C 1
ATOM 2220 O O . PRO A 1 315 ? 34.129 11.439 -34.481 1.00 90.00 315 PRO A O 1
ATOM 2223 N N . ALA A 1 316 ? 35.603 10.081 -33.481 1.00 90.25 316 ALA A N 1
ATOM 2224 C CA . ALA A 1 316 ? 34.652 9.003 -33.195 1.00 90.25 316 ALA A CA 1
ATOM 2225 C C . ALA A 1 316 ? 33.806 9.228 -31.922 1.00 90.25 316 ALA A C 1
ATOM 2227 O O . ALA A 1 316 ? 32.870 8.461 -31.669 1.00 90.25 316 ALA A O 1
ATOM 2228 N N . LEU A 1 317 ? 34.086 10.272 -31.128 1.00 91.25 317 LEU A N 1
ATOM 2229 C CA . LEU A 1 317 ? 33.382 10.554 -29.870 1.00 91.25 317 LEU A CA 1
ATOM 2230 C C . LEU A 1 317 ? 31.848 10.584 -29.996 1.00 91.25 317 LEU A C 1
ATOM 2232 O O . LEU A 1 317 ? 31.203 10.008 -29.121 1.00 91.25 317 LEU A O 1
ATOM 2236 N N . PRO A 1 318 ? 31.223 11.169 -31.039 1.00 90.44 318 PRO A N 1
ATOM 2237 C CA . PRO A 1 318 ? 29.763 11.148 -31.175 1.00 90.44 318 PRO A CA 1
ATOM 2238 C C . PRO A 1 318 ? 29.184 9.731 -31.313 1.00 90.44 318 PRO A C 1
ATOM 2240 O O . PRO A 1 318 ? 28.150 9.416 -30.715 1.00 90.44 318 PRO A O 1
ATOM 2243 N N . ALA A 1 319 ? 29.865 8.850 -32.053 1.00 90.44 319 ALA A N 1
ATOM 2244 C CA . ALA A 1 319 ? 29.464 7.452 -32.210 1.00 90.44 319 ALA A CA 1
ATOM 2245 C C . ALA A 1 319 ? 29.662 6.665 -30.903 1.00 90.44 319 ALA A C 1
ATOM 2247 O O . ALA A 1 319 ? 28.780 5.911 -30.490 1.00 90.44 319 ALA A O 1
ATOM 2248 N N . ILE A 1 320 ? 30.774 6.901 -30.201 1.00 92.19 320 ILE A N 1
ATOM 2249 C CA . ILE A 1 320 ? 31.048 6.308 -28.884 1.00 92.19 320 ILE A CA 1
ATOM 2250 C C . ILE A 1 320 ? 29.998 6.762 -27.859 1.00 92.19 320 ILE A C 1
ATOM 2252 O O . ILE A 1 320 ? 29.409 5.935 -27.165 1.00 92.19 320 ILE A O 1
ATOM 2256 N N . ALA A 1 321 ? 29.701 8.061 -27.796 1.00 90.62 321 ALA A N 1
ATOM 2257 C CA . ALA A 1 321 ? 28.696 8.618 -26.896 1.00 90.62 321 ALA A CA 1
ATOM 2258 C C . ALA A 1 321 ? 27.301 8.033 -27.169 1.00 90.62 321 ALA A C 1
ATOM 2260 O O . ALA A 1 321 ? 26.575 7.714 -26.224 1.00 90.62 321 ALA A O 1
ATOM 2261 N N . SER A 1 322 ? 26.960 7.812 -28.446 1.00 90.38 322 SER A N 1
ATOM 2262 C CA . SER A 1 322 ? 25.706 7.171 -28.874 1.00 90.38 322 SER A CA 1
ATOM 2263 C C . SER A 1 322 ? 25.522 5.755 -28.321 1.00 90.38 322 SER A C 1
ATOM 2265 O O . SER A 1 322 ? 24.387 5.323 -28.142 1.00 90.38 322 SER A O 1
ATOM 2267 N N . CYS A 1 323 ? 26.613 5.055 -27.997 1.00 92.19 323 CYS A N 1
ATOM 2268 C CA . CYS A 1 323 ? 26.573 3.723 -27.391 1.00 92.19 323 CYS A CA 1
ATOM 2269 C C . CYS A 1 323 ? 26.271 3.757 -25.881 1.00 92.19 323 CYS A C 1
ATOM 2271 O O . CYS A 1 323 ? 25.824 2.760 -25.323 1.00 92.19 323 CYS A O 1
ATOM 2273 N N . ILE A 1 324 ? 26.531 4.883 -25.204 1.00 90.00 324 ILE A N 1
ATOM 2274 C CA . ILE A 1 324 ? 26.541 4.971 -23.734 1.00 90.00 324 ILE A CA 1
ATOM 2275 C C . ILE A 1 324 ? 25.229 5.543 -23.186 1.00 90.00 324 ILE A C 1
ATOM 2277 O O . ILE A 1 324 ? 24.662 5.005 -22.230 1.00 90.00 324 ILE A O 1
ATOM 2281 N N . TRP A 1 325 ? 24.732 6.638 -23.770 1.00 88.69 325 TRP A N 1
ATOM 2282 C CA . TRP A 1 325 ? 23.573 7.353 -23.222 1.00 88.69 325 TRP A CA 1
ATOM 2283 C C . TRP A 1 325 ? 22.276 6.516 -23.136 1.00 88.69 325 TRP A C 1
ATOM 2285 O O . TRP A 1 325 ? 21.552 6.702 -22.154 1.00 88.69 325 TRP A O 1
ATOM 2295 N N . PRO A 1 326 ? 21.967 5.555 -24.040 1.00 90.19 326 PRO A N 1
ATOM 2296 C CA . PRO A 1 326 ? 20.731 4.775 -23.935 1.00 90.19 326 PRO A CA 1
ATOM 2297 C C . PRO A 1 326 ? 20.701 3.878 -22.688 1.00 90.19 326 PRO A C 1
ATOM 2299 O O . PRO A 1 326 ? 19.665 3.754 -22.030 1.00 90.19 326 PRO A O 1
ATOM 2302 N N . VAL A 1 327 ? 21.847 3.319 -22.278 1.00 89.62 327 VAL A N 1
ATOM 2303 C CA . VAL A 1 327 ? 21.953 2.600 -20.994 1.00 89.62 327 VAL A CA 1
ATOM 2304 C C . VAL A 1 327 ? 21.675 3.535 -19.833 1.00 89.62 327 VAL A C 1
ATOM 2306 O O . VAL A 1 327 ? 20.917 3.177 -18.933 1.00 89.62 327 VAL A O 1
ATOM 2309 N N . ALA A 1 328 ? 22.261 4.734 -19.849 1.00 88.06 328 ALA A N 1
ATOM 2310 C CA . ALA A 1 328 ? 22.054 5.716 -18.793 1.00 88.06 328 ALA A CA 1
ATOM 2311 C C . ALA A 1 328 ? 20.568 6.086 -18.665 1.00 88.06 328 ALA A C 1
ATOM 2313 O O . ALA A 1 328 ? 20.049 6.137 -17.550 1.00 88.06 328 ALA A O 1
ATOM 2314 N N . VAL A 1 329 ? 19.856 6.248 -19.785 1.00 88.12 329 VAL A N 1
ATOM 2315 C CA . VAL A 1 329 ? 18.400 6.474 -19.803 1.00 88.12 329 VAL A CA 1
ATOM 2316 C C . VAL A 1 329 ? 17.635 5.287 -19.219 1.00 88.12 329 VAL A C 1
ATOM 2318 O O . VAL A 1 329 ? 16.759 5.485 -18.379 1.00 88.12 329 VAL A O 1
ATOM 2321 N N . GLY A 1 330 ? 17.985 4.053 -19.587 1.00 86.19 330 GLY A N 1
ATOM 2322 C CA . GLY A 1 330 ? 17.345 2.858 -19.029 1.00 86.19 330 GLY A CA 1
ATOM 2323 C C . GLY A 1 330 ? 17.554 2.718 -17.515 1.00 86.19 330 GLY A C 1
ATOM 2324 O O . GLY A 1 330 ? 16.596 2.490 -16.776 1.00 86.19 330 GLY A O 1
ATOM 2325 N N . VAL A 1 331 ? 18.785 2.926 -17.033 1.00 85.88 331 VAL A N 1
ATOM 2326 C CA . VAL A 1 331 ? 19.141 2.845 -15.603 1.00 85.88 331 VAL A CA 1
ATOM 2327 C C . VAL A 1 331 ? 18.475 3.961 -14.794 1.00 85.88 331 VAL A C 1
ATOM 2329 O O . VAL A 1 331 ? 17.885 3.697 -13.744 1.00 85.88 331 VAL A O 1
ATOM 2332 N N . THR A 1 332 ? 18.550 5.207 -15.266 1.00 84.81 332 THR A N 1
ATOM 2333 C CA . THR A 1 332 ? 17.942 6.355 -14.572 1.00 84.81 332 THR A CA 1
ATOM 2334 C C . THR A 1 332 ? 16.423 6.261 -14.577 1.00 84.81 332 THR A C 1
ATOM 2336 O O . THR A 1 332 ? 15.808 6.437 -13.527 1.00 84.81 332 THR A O 1
ATOM 2339 N N . GLY A 1 333 ? 15.815 5.886 -15.705 1.00 82.50 333 GLY A N 1
ATOM 2340 C CA . GLY A 1 333 ? 14.379 5.644 -15.805 1.00 82.50 333 GLY A CA 1
ATOM 2341 C C . GLY A 1 333 ? 13.909 4.562 -14.831 1.00 82.50 333 GLY A C 1
ATOM 2342 O O . GLY A 1 333 ? 12.935 4.773 -14.107 1.00 82.50 333 GLY A O 1
ATOM 2343 N N . ARG A 1 334 ? 14.654 3.453 -14.708 1.00 83.81 334 ARG A N 1
ATOM 2344 C CA . ARG A 1 334 ? 14.380 2.406 -13.709 1.00 83.81 334 ARG A CA 1
ATOM 2345 C C . ARG A 1 334 ? 14.431 2.957 -12.282 1.00 83.81 334 ARG A C 1
ATOM 2347 O O . ARG A 1 334 ? 13.529 2.693 -11.487 1.00 83.81 334 ARG A O 1
ATOM 2354 N N . ALA A 1 335 ? 15.471 3.722 -11.948 1.00 81.50 335 ALA A N 1
ATOM 2355 C CA . ALA A 1 335 ? 15.634 4.309 -10.618 1.00 81.50 335 ALA A CA 1
ATOM 2356 C C . ALA A 1 335 ? 14.500 5.289 -10.274 1.00 81.50 335 ALA A C 1
ATOM 2358 O O . ALA A 1 335 ? 13.954 5.233 -9.170 1.00 81.50 335 ALA A O 1
ATOM 2359 N N . VAL A 1 336 ? 14.110 6.140 -11.229 1.00 82.75 336 VAL A N 1
ATOM 2360 C CA . VAL A 1 336 ? 12.997 7.088 -11.085 1.00 82.75 336 VAL A CA 1
ATOM 2361 C C . VAL A 1 336 ? 11.677 6.349 -10.886 1.00 82.75 336 VAL A C 1
ATOM 2363 O O . VAL A 1 336 ? 10.947 6.681 -9.956 1.00 82.75 336 VAL A O 1
ATOM 2366 N N . MET A 1 337 ? 11.394 5.314 -11.680 1.00 78.19 337 MET A N 1
ATOM 2367 C CA . MET A 1 337 ? 10.178 4.507 -11.527 1.00 78.19 337 MET A CA 1
ATOM 2368 C C . MET A 1 337 ? 10.108 3.843 -10.148 1.00 78.19 337 MET A C 1
ATOM 2370 O O . MET A 1 337 ? 9.091 3.937 -9.468 1.00 78.19 337 MET A O 1
ATOM 2374 N N . ILE A 1 338 ? 11.201 3.246 -9.667 1.00 79.44 338 ILE A N 1
ATOM 2375 C CA . ILE A 1 338 ? 11.239 2.665 -8.314 1.00 79.44 338 ILE A CA 1
ATOM 2376 C C . ILE A 1 338 ? 11.004 3.742 -7.240 1.00 79.44 338 ILE A C 1
ATOM 2378 O O . ILE A 1 338 ? 10.299 3.498 -6.259 1.00 79.44 338 ILE A O 1
ATOM 2382 N N . ALA A 1 339 ? 11.577 4.935 -7.411 1.00 78.44 339 ALA A N 1
ATOM 2383 C CA . ALA A 1 339 ? 11.413 6.037 -6.466 1.00 78.44 339 ALA A CA 1
ATOM 2384 C C . ALA A 1 339 ? 9.980 6.595 -6.446 1.00 78.44 339 ALA A C 1
ATOM 2386 O O . ALA A 1 339 ? 9.444 6.848 -5.366 1.00 78.44 339 ALA A O 1
ATOM 2387 N N . LEU A 1 340 ? 9.354 6.762 -7.615 1.00 76.62 340 LEU A N 1
ATOM 2388 C CA . LEU A 1 340 ? 7.956 7.184 -7.739 1.00 76.62 340 LEU A CA 1
ATOM 2389 C C . LEU A 1 340 ? 7.021 6.175 -7.083 1.00 76.62 340 LEU A C 1
ATOM 2391 O O . LEU A 1 340 ? 6.139 6.565 -6.326 1.00 76.62 340 LEU A O 1
ATOM 2395 N N . GLY A 1 341 ? 7.288 4.889 -7.287 1.00 74.12 341 GLY A N 1
ATOM 2396 C CA . GLY A 1 341 ? 6.492 3.827 -6.699 1.00 74.12 341 GLY A CA 1
ATOM 2397 C C . GLY A 1 341 ? 6.485 3.816 -5.178 1.00 74.12 341 GLY A C 1
ATOM 2398 O O . GLY A 1 341 ? 5.441 3.757 -4.535 1.00 74.12 341 GLY A O 1
ATOM 2399 N N . ARG A 1 342 ? 7.670 3.983 -4.583 1.00 75.94 342 ARG A N 1
ATOM 2400 C CA . ARG A 1 342 ? 7.803 4.112 -3.126 1.00 75.94 342 ARG A CA 1
ATOM 2401 C C . ARG A 1 342 ? 7.049 5.325 -2.583 1.00 75.94 342 ARG A C 1
ATOM 2403 O O . ARG A 1 342 ? 6.486 5.242 -1.496 1.00 75.94 342 ARG A O 1
ATOM 2410 N N . ARG A 1 343 ? 7.041 6.443 -3.318 1.00 75.75 343 ARG A N 1
ATOM 2411 C CA . ARG A 1 343 ? 6.311 7.655 -2.916 1.00 75.75 343 ARG A CA 1
ATOM 2412 C C . ARG A 1 343 ? 4.801 7.453 -2.974 1.00 75.75 343 ARG A C 1
ATOM 2414 O O . ARG A 1 343 ? 4.124 7.849 -2.030 1.00 75.75 343 ARG A O 1
ATOM 2421 N N . ASP A 1 344 ? 4.296 6.827 -4.031 1.00 71.06 344 ASP A N 1
ATOM 2422 C CA . ASP A 1 344 ? 2.865 6.553 -4.200 1.00 71.06 344 ASP A CA 1
ATOM 2423 C C . ASP A 1 344 ? 2.336 5.610 -3.106 1.00 71.06 344 ASP A C 1
ATOM 2425 O O . ASP A 1 344 ? 1.323 5.877 -2.450 1.00 71.06 344 ASP A O 1
ATOM 2429 N N . GLU A 1 345 ? 3.101 4.559 -2.801 1.00 71.06 345 GLU A N 1
ATOM 2430 C CA . GLU A 1 345 ? 2.759 3.627 -1.731 1.00 71.06 345 GLU A CA 1
ATOM 2431 C C . GLU A 1 345 ? 2.779 4.307 -0.349 1.00 71.06 345 GLU A C 1
ATOM 2433 O O . GLU A 1 345 ? 1.868 4.115 0.463 1.00 71.06 345 GLU A O 1
ATOM 2438 N N . GLN A 1 346 ? 3.777 5.157 -0.083 1.00 72.94 346 GLN A N 1
ATOM 2439 C CA . GLN A 1 346 ? 3.847 5.948 1.151 1.00 72.94 346 GLN A CA 1
ATOM 2440 C C . GLN A 1 346 ? 2.671 6.923 1.282 1.00 72.94 346 GLN A C 1
ATOM 2442 O O . GLN A 1 346 ? 2.075 7.014 2.359 1.00 72.94 346 GLN A O 1
ATOM 2447 N N . GLN A 1 347 ? 2.309 7.624 0.206 1.00 71.69 347 GLN A N 1
ATOM 2448 C CA . GLN A 1 347 ? 1.180 8.558 0.198 1.00 71.69 347 GLN A CA 1
ATOM 2449 C C . GLN A 1 347 ? -0.146 7.840 0.445 1.00 71.69 347 GLN A C 1
ATOM 2451 O O . GLN A 1 347 ? -0.931 8.275 1.291 1.00 71.69 347 GLN A O 1
ATOM 2456 N N . THR A 1 348 ? -0.363 6.702 -0.213 1.00 70.12 348 THR A N 1
ATOM 2457 C CA . THR A 1 348 ? -1.577 5.895 -0.036 1.00 70.12 348 THR A CA 1
ATOM 2458 C C . THR A 1 348 ? -1.703 5.389 1.403 1.00 70.12 348 THR A C 1
ATOM 2460 O O . THR A 1 348 ? -2.765 5.507 2.024 1.00 70.12 348 THR A O 1
ATOM 2463 N N . ARG A 1 349 ? -0.606 4.891 1.991 1.00 70.56 349 ARG A N 1
ATOM 2464 C CA . ARG A 1 349 ? -0.578 4.464 3.402 1.00 70.56 349 ARG A CA 1
ATOM 2465 C C . ARG A 1 349 ? -0.854 5.630 4.356 1.00 70.56 349 ARG A C 1
ATOM 2467 O O . ARG A 1 349 ? -1.641 5.475 5.292 1.00 70.56 349 ARG A O 1
ATOM 2474 N N . ALA A 1 350 ? -0.258 6.798 4.115 1.00 75.69 350 ALA A N 1
ATOM 2475 C CA . ALA A 1 350 ? -0.468 7.988 4.938 1.00 75.69 350 ALA A CA 1
ATOM 2476 C C . ALA A 1 350 ? -1.924 8.483 4.883 1.00 75.69 350 ALA A C 1
ATOM 2478 O O . ALA A 1 350 ? -2.501 8.804 5.926 1.00 75.69 350 ALA A O 1
ATOM 2479 N N . ALA A 1 351 ? -2.539 8.484 3.696 1.00 73.19 351 ALA A N 1
ATOM 2480 C CA . ALA A 1 351 ? -3.937 8.866 3.506 1.00 73.19 351 ALA A CA 1
ATOM 2481 C C . ALA A 1 351 ? -4.895 7.923 4.253 1.00 73.19 351 ALA A C 1
ATOM 2483 O O . ALA A 1 351 ? -5.773 8.384 4.988 1.00 73.19 351 ALA A O 1
ATOM 2484 N N . HIS A 1 352 ? -4.689 6.605 4.146 1.00 69.44 352 HIS A N 1
ATOM 2485 C CA . HIS A 1 352 ? -5.485 5.623 4.888 1.00 69.44 352 HIS A CA 1
ATOM 2486 C C . HIS A 1 352 ? -5.343 5.789 6.407 1.00 69.44 352 HIS A C 1
ATOM 2488 O O . HIS A 1 352 ? -6.345 5.778 7.124 1.00 69.44 352 HIS A O 1
ATOM 2494 N N . ALA A 1 353 ? -4.123 6.015 6.905 1.00 73.19 353 ALA A N 1
ATOM 2495 C CA . ALA A 1 353 ? -3.891 6.250 8.328 1.00 73.19 353 ALA A CA 1
ATOM 2496 C C . ALA A 1 353 ? -4.566 7.543 8.826 1.00 73.19 353 ALA A C 1
ATOM 2498 O O . ALA A 1 353 ? -5.121 7.569 9.925 1.00 73.19 353 ALA A O 1
ATOM 2499 N N . ALA A 1 354 ? -4.557 8.612 8.025 1.00 76.94 354 ALA A N 1
ATOM 2500 C CA . ALA A 1 354 ? -5.221 9.869 8.368 1.00 76.94 354 ALA A CA 1
ATOM 2501 C C . ALA A 1 354 ? -6.748 9.707 8.468 1.00 76.94 354 ALA A C 1
ATOM 2503 O O . ALA A 1 354 ? -7.351 10.165 9.443 1.00 76.94 354 ALA A O 1
ATOM 2504 N N . LEU A 1 355 ? -7.365 9.001 7.514 1.00 77.50 355 LEU A N 1
ATOM 2505 C CA . LEU A 1 355 ? -8.801 8.702 7.539 1.00 77.50 355 LEU A CA 1
ATOM 2506 C C . LEU A 1 355 ? -9.189 7.849 8.755 1.00 77.50 355 LEU A C 1
ATOM 2508 O O . LEU A 1 355 ? -10.171 8.168 9.429 1.00 77.50 355 LEU A O 1
ATOM 2512 N N . ALA A 1 356 ? -8.394 6.826 9.087 1.00 69.06 356 ALA A N 1
ATOM 2513 C CA . ALA A 1 356 ? -8.625 5.982 10.261 1.00 69.06 356 ALA A CA 1
ATOM 2514 C C . ALA A 1 356 ? -8.596 6.793 11.570 1.00 69.06 356 ALA A C 1
ATOM 2516 O O . ALA A 1 356 ? -9.516 6.695 12.385 1.00 69.06 356 ALA A O 1
ATOM 2517 N N . ARG A 1 357 ? -7.601 7.679 11.742 1.00 73.94 357 ARG A N 1
ATOM 2518 C CA . ARG A 1 357 ? -7.521 8.572 12.916 1.00 73.94 357 ARG A CA 1
ATOM 2519 C C . ARG A 1 357 ? -8.715 9.523 12.998 1.00 73.94 357 ARG A C 1
ATOM 2521 O O . ARG A 1 357 ? -9.266 9.723 14.079 1.00 73.94 357 ARG A O 1
ATOM 2528 N N . ALA A 1 358 ? -9.143 10.087 11.868 1.00 76.88 358 ALA A N 1
ATOM 2529 C CA . ALA A 1 358 ? -10.294 10.985 11.824 1.00 76.88 358 ALA A CA 1
ATOM 2530 C C . ALA A 1 358 ? -11.615 10.269 12.162 1.00 76.88 358 ALA A C 1
ATOM 2532 O O . ALA A 1 358 ? -12.499 10.871 12.777 1.00 76.88 358 ALA A O 1
ATOM 2533 N N . HIS A 1 359 ? -11.769 8.999 11.776 1.00 71.25 359 HIS A N 1
ATOM 2534 C CA . HIS A 1 359 ? -12.916 8.177 12.173 1.00 71.25 359 HIS A CA 1
ATOM 2535 C C . HIS A 1 359 ? -12.895 7.846 13.666 1.00 71.25 359 HIS A C 1
ATOM 2537 O O . HIS A 1 359 ? -13.905 8.073 14.331 1.00 71.25 359 HIS A O 1
ATOM 2543 N N . ALA A 1 360 ? -11.752 7.418 14.207 1.00 70.69 360 ALA A N 1
ATOM 2544 C CA . ALA A 1 360 ? -11.605 7.130 15.635 1.00 70.69 360 ALA A CA 1
ATOM 2545 C C . ALA A 1 360 ? -11.863 8.368 16.519 1.00 70.69 360 ALA A C 1
ATOM 2547 O O . ALA A 1 360 ? -12.513 8.285 17.560 1.00 70.69 360 ALA A O 1
ATOM 2548 N N . ALA A 1 361 ? -11.413 9.550 16.086 1.00 75.25 361 ALA A N 1
ATOM 2549 C CA . ALA A 1 361 ? -11.680 10.796 16.804 1.00 75.25 361 ALA A CA 1
ATOM 2550 C C . ALA A 1 361 ? -13.177 11.159 16.810 1.00 75.25 361 ALA A C 1
ATOM 2552 O O . ALA A 1 361 ? -13.703 11.612 17.829 1.00 75.25 361 ALA A O 1
ATOM 2553 N N . ARG A 1 362 ? -13.877 10.945 15.685 1.00 78.88 362 ARG A N 1
ATOM 2554 C CA . ARG A 1 362 ? -15.323 11.191 15.577 1.00 78.88 362 ARG A CA 1
ATOM 2555 C C . ARG A 1 362 ? -16.139 10.220 16.427 1.00 78.88 362 ARG A C 1
ATOM 2557 O O . ARG A 1 362 ? -17.044 10.669 17.126 1.00 78.88 362 ARG A O 1
ATOM 2564 N N . SER A 1 363 ? -15.812 8.928 16.411 1.00 72.56 363 SER A N 1
ATOM 2565 C CA . SER A 1 363 ? -16.511 7.937 17.238 1.00 72.56 363 SER A CA 1
ATOM 2566 C C . SER A 1 363 ? -16.312 8.200 18.732 1.00 72.56 363 SER A C 1
ATOM 2568 O O . SER A 1 363 ? -17.286 8.135 19.481 1.00 72.56 363 SER A O 1
ATOM 2570 N N . ARG A 1 364 ? -15.099 8.590 19.159 1.00 76.38 364 ARG A N 1
ATOM 2571 C CA . ARG A 1 364 ? -14.815 8.968 20.556 1.00 76.38 364 ARG A CA 1
ATOM 2572 C C . ARG A 1 364 ? -15.653 10.159 21.017 1.00 76.38 364 ARG A C 1
ATOM 2574 O O . ARG A 1 364 ? -16.242 10.088 22.090 1.00 76.38 364 ARG A O 1
ATOM 2581 N N . ARG A 1 365 ? -15.748 11.225 20.212 1.00 81.56 365 ARG A N 1
ATOM 2582 C CA . ARG A 1 365 ? -16.603 12.386 20.535 1.00 81.56 365 ARG A CA 1
ATOM 2583 C C . ARG A 1 365 ? -18.071 11.986 20.648 1.00 81.56 365 ARG A C 1
ATOM 2585 O O . ARG A 1 365 ? -18.681 12.231 21.677 1.00 81.56 365 ARG A O 1
ATOM 2592 N N . ALA A 1 366 ? -18.590 11.256 19.662 1.00 80.00 366 ALA A N 1
ATOM 2593 C CA . ALA A 1 366 ? -19.978 10.796 19.681 1.00 80.00 366 ALA A CA 1
ATOM 2594 C C . ALA A 1 366 ? -20.295 9.845 20.855 1.00 80.00 366 ALA A C 1
ATOM 2596 O O . ALA A 1 366 ? -21.443 9.752 21.289 1.00 80.00 366 ALA A O 1
ATOM 2597 N N . ALA A 1 367 ? -19.315 9.088 21.355 1.00 77.88 367 ALA A N 1
ATOM 2598 C CA . ALA A 1 367 ? -19.477 8.268 22.554 1.00 77.88 367 ALA A CA 1
ATOM 2599 C C . ALA A 1 367 ? -19.486 9.117 23.839 1.00 77.88 367 ALA A C 1
ATOM 2601 O O . ALA A 1 367 ? -20.328 8.882 24.703 1.00 77.88 367 ALA A O 1
ATOM 2602 N N . LEU A 1 368 ? -18.609 10.123 23.941 1.00 82.19 368 LEU A N 1
ATOM 2603 C CA . LEU A 1 368 ? -18.596 11.070 25.061 1.00 82.19 368 LEU A CA 1
ATOM 2604 C C . LEU A 1 368 ? -19.889 11.888 25.131 1.00 82.19 368 LEU A C 1
ATOM 2606 O O . LEU A 1 368 ? -20.475 11.987 26.204 1.00 82.19 368 LEU A O 1
ATOM 2610 N N . ASP A 1 369 ? -20.377 12.397 23.999 1.00 85.06 369 ASP A N 1
ATOM 2611 C CA . ASP A 1 369 ? -21.618 13.182 23.945 1.00 85.06 369 ASP A CA 1
ATOM 2612 C C . ASP A 1 369 ? -22.817 12.355 24.433 1.00 85.06 369 ASP A C 1
ATOM 2614 O O . ASP A 1 369 ? -23.584 12.799 25.287 1.00 85.06 369 ASP A O 1
ATOM 2618 N N . ARG A 1 370 ? -22.935 11.100 23.974 1.00 84.62 370 ARG A N 1
ATOM 2619 C CA . ARG A 1 370 ? -23.971 10.165 24.452 1.00 84.62 370 ARG A CA 1
ATOM 2620 C C . ARG A 1 370 ? -23.862 9.884 25.948 1.00 84.62 370 ARG A C 1
ATOM 2622 O O . ARG A 1 370 ? -24.881 9.729 26.615 1.00 84.62 370 ARG A O 1
ATOM 2629 N N . ARG A 1 371 ? -22.641 9.812 26.477 1.00 83.25 371 ARG A N 1
ATOM 2630 C CA . ARG A 1 371 ? -22.396 9.580 27.902 1.00 83.25 371 ARG A CA 1
ATOM 2631 C C . ARG A 1 371 ? -22.808 10.779 28.753 1.00 83.25 371 ARG A C 1
ATOM 2633 O O . ARG A 1 371 ? -23.431 10.590 29.791 1.00 83.25 371 ARG A O 1
ATOM 2640 N N . LEU A 1 372 ? -22.493 11.994 28.309 1.00 85.62 372 LEU A N 1
ATOM 2641 C CA . LEU A 1 372 ? -22.896 13.219 29.001 1.00 85.62 372 LEU A CA 1
ATOM 2642 C C . LEU A 1 372 ? -24.419 13.361 29.045 1.00 85.62 372 LEU A C 1
ATOM 2644 O O . LEU A 1 372 ? -24.958 13.621 30.116 1.00 85.62 372 LEU A O 1
ATOM 2648 N N . LEU A 1 373 ? -25.103 13.111 27.923 1.00 88.31 373 LEU A N 1
ATOM 2649 C CA . LEU A 1 373 ? -26.570 13.109 27.874 1.00 88.31 373 LEU A CA 1
ATOM 2650 C C . LEU A 1 373 ? -27.167 12.067 28.832 1.00 88.31 373 LEU A C 1
ATOM 2652 O O . LEU A 1 373 ? -28.079 12.374 29.589 1.00 88.31 373 LEU A O 1
ATOM 2656 N N . HIS A 1 374 ? -26.599 10.859 28.879 1.00 87.06 374 HIS A N 1
ATOM 2657 C CA . HIS A 1 374 ? -27.063 9.818 29.797 1.00 87.06 374 HIS A CA 1
ATOM 2658 C C . HIS A 1 374 ? -26.921 10.207 31.280 1.00 87.06 374 HIS A C 1
ATOM 2660 O O . HIS A 1 374 ? -27.820 9.946 32.078 1.00 87.06 374 HIS A O 1
ATOM 2666 N N . LEU A 1 375 ? -25.803 10.837 31.657 1.00 87.50 375 LEU A N 1
ATOM 2667 C CA . LEU A 1 375 ? -25.590 11.316 33.027 1.00 87.50 375 LEU A CA 1
ATOM 2668 C C . LEU A 1 375 ? -26.529 12.473 33.387 1.00 87.50 375 LEU A C 1
ATOM 2670 O O . LEU A 1 375 ? -26.970 12.554 34.531 1.00 87.50 375 LEU A O 1
ATOM 2674 N N . GLN A 1 376 ? -26.856 13.342 32.427 1.00 88.81 376 GLN A N 1
ATOM 2675 C CA . GLN A 1 376 ? -27.857 14.393 32.620 1.00 88.81 376 GLN A CA 1
ATOM 2676 C C . GLN A 1 376 ? -29.233 13.788 32.920 1.00 88.81 376 GLN A C 1
ATOM 2678 O O . GLN A 1 376 ? -29.823 14.138 33.940 1.00 88.81 376 GLN A O 1
ATOM 2683 N N . ASP A 1 377 ? -29.683 12.817 32.121 1.00 87.56 377 ASP A N 1
ATOM 2684 C CA . ASP A 1 377 ? -30.960 12.118 32.342 1.00 87.56 377 ASP A CA 1
ATOM 2685 C C . ASP A 1 377 ? -31.017 11.412 33.708 1.00 87.56 377 ASP A C 1
ATOM 2687 O O . ASP A 1 377 ? -32.063 11.363 34.356 1.00 87.56 377 ASP A O 1
ATOM 2691 N N . LEU A 1 378 ? -29.889 10.861 34.166 1.00 86.88 378 LEU A N 1
ATOM 2692 C CA . LEU A 1 378 ? -29.782 10.199 35.469 1.00 86.88 378 LEU A CA 1
ATOM 2693 C C . LEU A 1 378 ? -29.901 11.168 36.649 1.00 86.88 378 LEU A C 1
ATOM 2695 O O . LEU A 1 378 ? -30.474 10.806 37.679 1.00 86.88 378 LEU A O 1
ATOM 2699 N N . LEU A 1 379 ? -29.327 12.365 36.527 1.00 89.19 379 LEU A N 1
ATOM 2700 C CA . LEU A 1 379 ? -29.252 13.340 37.616 1.00 89.19 379 LEU A CA 1
ATOM 2701 C C . LEU A 1 379 ? -30.442 14.310 37.641 1.00 89.19 379 LEU A C 1
ATOM 2703 O O . LEU A 1 379 ? -30.722 14.879 38.700 1.00 89.19 379 LEU A O 1
ATOM 2707 N N . ASP A 1 380 ? -31.162 14.477 36.527 1.00 90.06 380 ASP A N 1
ATOM 2708 C CA . ASP A 1 380 ? -32.300 15.399 36.410 1.00 90.06 380 ASP A CA 1
ATOM 2709 C C . ASP A 1 380 ? -33.400 15.186 37.471 1.00 90.06 380 ASP A C 1
ATOM 2711 O O . ASP A 1 380 ? -33.845 16.171 38.061 1.00 90.06 380 ASP A O 1
ATOM 2715 N N . PRO A 1 381 ? -33.800 13.956 37.852 1.00 87.62 381 PRO A N 1
ATOM 2716 C CA . PRO A 1 381 ? -34.829 13.777 38.878 1.00 87.62 381 PRO A CA 1
ATOM 2717 C C . PRO A 1 381 ? -34.445 14.338 40.255 1.00 87.62 381 PRO A C 1
ATOM 2719 O O . PRO A 1 381 ? -35.317 14.754 41.016 1.00 87.62 381 PRO A O 1
ATOM 2722 N N . ALA A 1 382 ? -33.150 14.343 40.592 1.00 86.12 382 ALA A N 1
ATOM 2723 C CA . ALA A 1 382 ? -32.656 14.862 41.866 1.00 86.12 382 ALA A CA 1
ATOM 2724 C C . ALA A 1 382 ? -32.304 16.354 41.771 1.00 86.12 382 ALA A C 1
ATOM 2726 O O . ALA A 1 382 ? -32.804 17.159 42.555 1.00 86.12 382 ALA A O 1
ATOM 2727 N N . LEU A 1 383 ? -31.461 16.728 40.804 1.00 88.75 383 LEU A N 1
ATOM 2728 C CA . LEU A 1 383 ? -30.977 18.102 40.645 1.00 88.75 383 LEU A CA 1
ATOM 2729 C C . LEU A 1 383 ? -32.012 19.016 39.984 1.00 88.75 383 LEU A C 1
ATOM 2731 O O . LEU A 1 383 ? -32.138 20.175 40.372 1.00 88.75 383 LEU A O 1
ATOM 2735 N N . GLY A 1 384 ? -32.780 18.505 39.024 1.00 89.69 384 GLY A N 1
ATOM 2736 C CA . GLY A 1 384 ? -33.833 19.245 38.332 1.00 89.69 384 GLY A CA 1
ATOM 2737 C C . GLY A 1 384 ? -35.000 19.600 39.252 1.00 89.69 384 GLY A C 1
ATOM 2738 O O . GLY A 1 384 ? -35.489 20.724 39.192 1.00 89.69 384 GLY A O 1
ATOM 2739 N N . ALA A 1 385 ? -35.397 18.705 40.166 1.00 88.88 385 ALA A N 1
ATOM 2740 C CA . ALA A 1 385 ? -36.428 19.001 41.169 1.00 88.88 385 ALA A CA 1
ATOM 2741 C C . ALA A 1 385 ? -36.001 20.137 42.117 1.00 88.88 385 ALA A C 1
ATOM 2743 O O . ALA A 1 385 ? -36.791 21.028 42.426 1.00 88.88 385 ALA A O 1
ATOM 2744 N N . VAL A 1 386 ? -34.729 20.152 42.530 1.00 90.56 386 VAL A N 1
ATOM 2745 C CA . VAL A 1 386 ? -34.160 21.257 43.318 1.00 90.56 386 VAL A CA 1
ATOM 2746 C C . VAL A 1 386 ? -34.102 22.544 42.490 1.00 90.56 386 VAL A C 1
ATOM 2748 O O . VAL A 1 386 ? -34.528 23.596 42.962 1.00 90.56 386 VAL A O 1
ATOM 2751 N N . ALA A 1 387 ? -33.637 22.472 41.240 1.00 91.75 387 ALA A N 1
ATOM 2752 C CA . ALA A 1 387 ? -33.523 23.632 40.354 1.00 91.75 387 ALA A CA 1
ATOM 2753 C C . ALA A 1 387 ? -34.881 24.278 40.022 1.00 91.75 387 ALA A C 1
ATOM 2755 O O . ALA A 1 387 ? -34.956 25.497 39.876 1.00 91.75 387 ALA A O 1
ATOM 2756 N N . ARG A 1 388 ? -35.955 23.482 39.929 1.00 94.44 388 ARG A N 1
ATOM 2757 C CA . ARG A 1 388 ? -37.334 23.957 39.713 1.00 94.44 388 ARG A CA 1
ATOM 2758 C C . ARG A 1 388 ? -38.026 24.451 40.990 1.00 94.44 388 ARG A C 1
ATOM 2760 O O . ARG A 1 388 ? -39.131 24.976 40.903 1.00 94.44 388 ARG A O 1
ATOM 2767 N N . GLY A 1 389 ? -37.397 24.306 42.160 1.00 90.69 389 GLY A N 1
ATOM 2768 C CA . GLY A 1 389 ? -37.988 24.670 43.453 1.00 90.69 389 GLY A CA 1
ATOM 2769 C C . GLY A 1 389 ? -39.044 23.681 43.964 1.00 90.69 389 GLY A C 1
ATOM 2770 O O . GLY A 1 389 ? -39.814 24.016 44.857 1.00 90.69 389 GLY A O 1
ATOM 2771 N N . GLU A 1 390 ? -39.089 22.466 43.410 1.00 91.44 390 GLU A N 1
ATOM 2772 C CA . GLU A 1 390 ? -40.018 21.391 43.798 1.00 91.44 390 GLU A CA 1
ATOM 2773 C C . GLU A 1 390 ? -39.529 20.614 45.035 1.00 91.44 390 GLU A C 1
ATOM 2775 O O . GLU A 1 390 ? -40.298 19.884 45.660 1.00 91.44 390 GLU A O 1
ATOM 2780 N N . ALA A 1 391 ? -38.245 20.744 45.380 1.00 89.44 391 ALA A N 1
ATOM 2781 C CA . ALA A 1 391 ? -37.600 20.047 46.487 1.00 89.44 391 ALA A CA 1
ATOM 2782 C C . ALA A 1 391 ? -36.685 20.992 47.279 1.00 89.44 391 ALA A C 1
ATOM 2784 O O . ALA A 1 391 ? -35.859 21.697 46.699 1.00 89.44 391 ALA A O 1
ATOM 2785 N N . GLU A 1 392 ? -36.797 20.973 48.610 1.00 91.31 392 GLU A N 1
ATOM 2786 C CA . GLU A 1 392 ? -35.953 21.782 49.489 1.00 91.31 392 GLU A CA 1
ATOM 2787 C C . GLU A 1 392 ? -34.600 21.082 49.738 1.00 91.31 392 GLU A C 1
ATOM 2789 O O . GLU A 1 392 ? -34.583 19.942 50.210 1.00 91.31 392 GLU A O 1
ATOM 2794 N N . PRO A 1 393 ? -33.449 21.729 49.468 1.00 86.19 393 PRO A N 1
ATOM 2795 C CA . PRO A 1 393 ? -32.128 21.107 49.622 1.00 86.19 393 PRO A CA 1
ATOM 2796 C C . PRO A 1 393 ? -31.810 20.628 51.045 1.00 86.19 393 PRO A C 1
ATOM 2798 O O . PRO A 1 393 ? -30.992 19.729 51.222 1.00 86.19 393 PRO A O 1
ATOM 2801 N N . GLY A 1 394 ? -32.429 21.250 52.054 1.00 88.38 394 GLY A N 1
ATOM 2802 C CA . GLY A 1 394 ? -32.231 20.923 53.466 1.00 88.38 394 GLY A CA 1
ATOM 2803 C C . GLY A 1 394 ? -33.022 19.706 53.953 1.00 88.38 394 GLY A C 1
ATOM 2804 O O . GLY A 1 394 ? -32.742 19.215 55.046 1.00 88.38 394 GLY A O 1
ATOM 2805 N N . ASP A 1 395 ? -33.984 19.201 53.173 1.00 92.69 395 ASP A N 1
ATOM 2806 C CA . ASP A 1 395 ? -34.786 18.038 53.559 1.00 92.69 395 ASP A CA 1
ATOM 2807 C C . ASP A 1 395 ? -33.910 16.764 53.579 1.00 92.69 395 ASP A C 1
ATOM 2809 O O . ASP A 1 395 ? -33.342 16.380 52.546 1.00 92.69 395 ASP A O 1
ATOM 2813 N N . PRO A 1 396 ? -33.829 16.038 54.714 1.00 90.94 396 PRO A N 1
ATOM 2814 C CA . PRO A 1 396 ? -33.117 14.765 54.802 1.00 90.94 396 PRO A CA 1
ATOM 2815 C C . PRO A 1 396 ? -33.509 13.745 53.720 1.00 90.94 396 PRO A C 1
ATOM 2817 O O . PRO A 1 396 ? -32.681 12.926 53.311 1.00 90.94 396 PRO A O 1
ATOM 2820 N N . ALA A 1 397 ? -34.755 13.757 53.236 1.00 87.56 397 ALA A N 1
ATOM 2821 C CA . ALA A 1 397 ? -35.197 12.869 52.163 1.00 87.56 397 ALA A CA 1
ATOM 2822 C C . ALA A 1 397 ? -34.645 13.265 50.783 1.00 87.56 397 ALA A C 1
ATOM 2824 O O . ALA A 1 397 ? -34.416 12.383 49.948 1.00 87.56 397 ALA A O 1
ATOM 2825 N N . VAL A 1 398 ? -34.422 14.557 50.541 1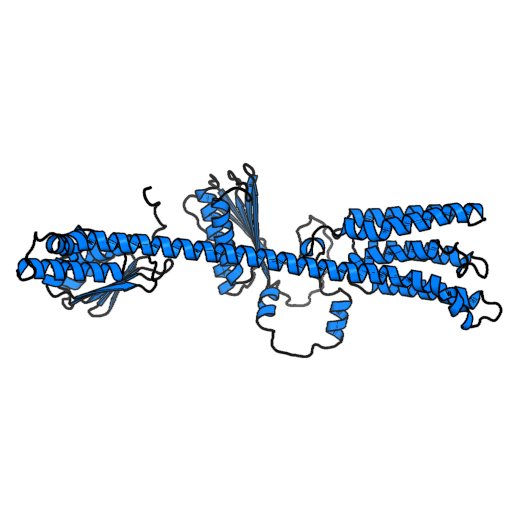.00 88.69 398 VAL A N 1
ATOM 2826 C CA . VAL A 1 398 ? -33.799 15.082 49.316 1.00 88.69 398 VAL A CA 1
ATOM 2827 C C . VAL A 1 398 ? -32.300 14.800 49.335 1.00 88.69 398 VAL A C 1
ATOM 2829 O O . VAL A 1 398 ? -31.776 14.270 48.356 1.00 88.69 398 VAL A O 1
ATOM 2832 N N . VAL A 1 399 ? -31.633 15.015 50.474 1.00 88.50 399 VAL A N 1
ATOM 2833 C CA . VAL A 1 399 ? -30.210 14.678 50.657 1.00 88.50 399 VAL A CA 1
ATOM 2834 C C . VAL A 1 399 ? -29.957 13.188 50.408 1.00 88.50 399 VAL A C 1
ATOM 2836 O O . VAL A 1 399 ? -29.053 12.837 49.653 1.00 88.50 399 VAL A O 1
ATOM 2839 N N . ARG A 1 400 ? -30.791 12.293 50.961 1.00 85.81 400 ARG A N 1
ATOM 2840 C CA . ARG A 1 400 ? -30.675 10.843 50.704 1.00 85.81 400 ARG A CA 1
ATOM 2841 C C . ARG A 1 400 ? -30.812 10.492 49.220 1.00 85.81 400 ARG A C 1
ATOM 2843 O O . ARG A 1 400 ? -30.046 9.671 48.721 1.00 85.81 400 ARG A O 1
ATOM 2850 N N . ARG A 1 401 ? -31.757 11.118 48.508 1.00 84.94 401 ARG A N 1
ATOM 2851 C CA . ARG A 1 401 ? -31.937 10.922 47.058 1.00 84.94 401 ARG A CA 1
ATOM 2852 C C . ARG A 1 401 ? -30.748 11.449 46.254 1.00 84.94 401 ARG A C 1
ATOM 2854 O O . ARG A 1 401 ? -30.310 10.769 45.333 1.00 84.94 401 ARG A O 1
ATOM 2861 N N . ALA A 1 402 ? -30.202 12.607 46.623 1.00 86.94 402 ALA A N 1
ATOM 2862 C CA . ALA A 1 402 ? -29.030 13.185 45.972 1.00 86.94 402 ALA A CA 1
ATOM 2863 C C . ALA A 1 402 ? -27.781 12.306 46.147 1.00 86.94 402 ALA A C 1
ATOM 2865 O O . ALA A 1 402 ? -27.098 12.027 45.166 1.00 86.94 402 ALA A O 1
ATOM 2866 N N . VAL A 1 403 ? -27.530 11.795 47.358 1.00 87.25 403 VAL A N 1
ATOM 2867 C CA . VAL A 1 403 ? -26.414 10.867 47.632 1.00 87.25 403 VAL A CA 1
ATOM 2868 C C . VAL A 1 403 ? -26.564 9.566 46.835 1.00 87.25 403 VAL A C 1
ATOM 2870 O O . VAL A 1 403 ? -25.591 9.077 46.263 1.00 87.25 403 VAL A O 1
ATOM 2873 N N . ALA A 1 404 ? -27.781 9.019 46.742 1.00 84.50 404 ALA A N 1
ATOM 2874 C CA . ALA A 1 404 ? -28.039 7.830 45.930 1.00 84.50 404 ALA A CA 1
ATOM 2875 C C . ALA A 1 404 ? -27.801 8.092 44.429 1.00 84.50 404 ALA A C 1
ATOM 2877 O O . ALA A 1 404 ? -27.158 7.285 43.757 1.00 84.50 404 ALA A O 1
ATOM 2878 N N . ALA A 1 405 ? -28.266 9.233 43.910 1.00 87.38 405 ALA A N 1
ATOM 2879 C CA . ALA A 1 405 ? -28.051 9.630 42.518 1.00 87.38 405 ALA A CA 1
ATOM 2880 C C . ALA A 1 405 ? -26.563 9.867 42.204 1.00 87.38 405 ALA A C 1
ATOM 2882 O O . ALA A 1 405 ? -26.082 9.441 41.155 1.00 87.38 405 ALA A O 1
ATOM 2883 N N . GLU A 1 406 ? -25.813 10.479 43.125 1.00 90.00 406 GLU A N 1
ATOM 2884 C CA . GLU A 1 406 ? -24.364 10.663 43.004 1.00 90.00 406 GLU A CA 1
ATOM 2885 C C . GLU A 1 406 ? -23.631 9.318 42.931 1.00 90.00 406 GLU A C 1
ATOM 2887 O O . GLU A 1 406 ? -22.768 9.131 42.074 1.00 90.00 406 GLU A O 1
ATOM 2892 N N . GLN A 1 407 ? -23.976 8.368 43.804 1.00 88.06 407 GLN A N 1
ATOM 2893 C CA . GLN A 1 407 ? -23.371 7.035 43.791 1.00 88.06 407 GLN A CA 1
ATOM 2894 C C . GLN A 1 407 ? -23.627 6.315 42.464 1.00 88.06 407 GLN A C 1
ATOM 2896 O O . GLN A 1 407 ? -22.682 5.804 41.867 1.00 88.06 407 GLN A O 1
ATOM 2901 N N . VAL A 1 408 ? -24.864 6.348 41.957 1.00 88.62 408 VAL A N 1
ATOM 2902 C CA . VAL A 1 408 ? -25.198 5.783 40.639 1.00 88.62 408 VAL A CA 1
ATOM 2903 C C . VAL A 1 408 ? -24.417 6.484 39.525 1.00 88.62 408 VAL A C 1
ATOM 2905 O O . VAL A 1 408 ? -23.881 5.816 38.645 1.00 88.62 408 VAL A O 1
ATOM 2908 N N . ALA A 1 409 ? -24.289 7.813 39.566 1.00 88.69 409 ALA A N 1
ATOM 2909 C CA . ALA A 1 409 ? -23.515 8.556 38.574 1.00 88.69 409 ALA A CA 1
ATOM 2910 C C . ALA A 1 409 ? -22.017 8.210 38.622 1.00 88.69 409 ALA A C 1
ATOM 2912 O O . ALA A 1 409 ? -21.393 8.076 37.572 1.00 88.69 409 ALA A O 1
ATOM 2913 N N . ARG A 1 410 ? -21.434 8.018 39.814 1.00 88.69 410 ARG A N 1
ATOM 2914 C CA . ARG A 1 410 ? -20.045 7.548 39.971 1.00 88.69 410 ARG A CA 1
ATOM 2915 C C . ARG A 1 410 ? -19.858 6.143 39.405 1.00 88.69 410 ARG A C 1
ATOM 2917 O O . ARG A 1 410 ? -18.857 5.890 38.740 1.00 88.69 410 ARG A O 1
ATOM 2924 N N . ASP A 1 411 ? -20.822 5.260 39.628 1.00 89.50 411 ASP A N 1
ATOM 2925 C CA . ASP A 1 411 ? -20.799 3.895 39.108 1.00 89.50 411 ASP A CA 1
ATOM 2926 C C . ASP A 1 411 ? -20.888 3.871 37.567 1.00 89.50 411 ASP A C 1
ATOM 2928 O O . ASP A 1 411 ? -20.090 3.207 36.904 1.00 89.50 411 ASP A O 1
ATOM 2932 N N . GLU A 1 412 ? -21.771 4.684 36.980 1.00 87.38 412 GLU A N 1
ATOM 2933 C CA . GLU A 1 412 ? -21.900 4.895 35.524 1.00 87.38 412 GLU A CA 1
ATOM 2934 C C . GLU A 1 412 ? -20.681 5.628 34.914 1.00 87.38 412 GLU A C 1
ATOM 2936 O O . GLU A 1 412 ? -20.324 5.460 33.738 1.00 87.38 412 GLU A O 1
ATOM 2941 N N . LEU A 1 413 ? -19.970 6.428 35.718 1.00 84.56 413 LEU A N 1
ATOM 2942 C CA . LEU A 1 413 ? -18.679 7.018 35.353 1.00 84.56 413 LEU A CA 1
ATOM 2943 C C . LEU A 1 413 ? -17.530 5.995 35.343 1.00 84.56 413 LEU A C 1
ATOM 2945 O O . LEU A 1 413 ? -16.534 6.212 34.649 1.00 84.56 413 LEU A O 1
ATOM 2949 N N . GLN A 1 414 ? -17.662 4.870 36.037 1.00 86.44 414 GLN A N 1
ATOM 2950 C CA . GLN A 1 414 ? -16.697 3.775 35.940 1.00 86.44 414 GLN A CA 1
ATOM 2951 C C . GLN A 1 414 ? -17.052 2.833 34.791 1.00 86.44 414 GLN A C 1
ATOM 2953 O O . GLN A 1 414 ? -16.222 2.591 33.919 1.00 86.44 414 GLN A O 1
ATOM 2958 N N . VAL A 1 415 ? -18.290 2.335 34.744 1.00 86.25 415 VAL A N 1
ATOM 2959 C CA . VAL A 1 415 ? -18.732 1.374 33.722 1.00 86.25 415 VAL A CA 1
ATOM 2960 C C . VAL A 1 415 ? -20.061 1.841 33.109 1.00 86.25 415 VAL A C 1
ATOM 2962 O O . VAL A 1 415 ? -21.125 1.589 33.675 1.00 86.25 415 VAL A O 1
ATOM 2965 N N . PRO A 1 416 ? -20.015 2.519 31.947 1.00 81.38 416 PRO A N 1
ATOM 2966 C CA . PRO A 1 416 ? -21.190 3.108 31.308 1.00 81.38 416 PRO A CA 1
ATOM 2967 C C . PRO A 1 416 ? -22.263 2.107 30.890 1.00 81.38 416 PRO A C 1
ATOM 2969 O O . PRO A 1 416 ? -21.970 1.080 30.271 1.00 81.38 416 PRO A O 1
ATOM 2972 N N . TRP A 1 417 ? -23.524 2.466 31.107 1.00 83.88 417 TRP A N 1
ATOM 2973 C CA . TRP A 1 417 ? -24.715 1.682 30.785 1.00 83.88 417 TRP A CA 1
ATOM 2974 C C . TRP A 1 417 ? -24.755 0.322 31.492 1.00 83.88 417 TRP A C 1
ATOM 2976 O O . TRP A 1 417 ? -25.397 -0.613 31.001 1.00 83.88 417 TRP A O 1
ATOM 2986 N N . LEU A 1 418 ? -24.070 0.173 32.626 1.00 86.38 418 LEU A N 1
ATOM 2987 C CA . LEU A 1 418 ? -24.109 -1.062 33.406 1.00 86.38 418 LEU A CA 1
ATOM 2988 C C . LEU A 1 418 ? -25.419 -1.200 34.176 1.00 86.38 418 LEU A C 1
ATOM 2990 O O . LEU A 1 418 ? -26.029 -2.275 34.152 1.00 86.38 418 LEU A O 1
ATOM 2994 N N . LEU A 1 419 ? -25.866 -0.126 34.829 1.00 86.88 419 LEU A N 1
ATOM 2995 C CA . LEU A 1 419 ? -26.915 -0.188 35.834 1.00 86.88 419 LEU A CA 1
ATOM 2996 C C . LEU A 1 419 ? -28.300 0.037 35.217 1.00 86.88 419 LEU A C 1
ATOM 2998 O O . LEU A 1 419 ? -28.808 1.160 35.093 1.00 86.88 419 LEU A O 1
ATOM 3002 N N . THR A 1 420 ? -28.973 -1.066 34.887 1.00 86.12 420 THR A N 1
ATOM 3003 C CA . THR A 1 420 ? -30.420 -1.034 34.633 1.00 86.12 420 THR A CA 1
ATOM 3004 C C . THR A 1 420 ? -31.167 -0.622 35.911 1.00 86.12 420 THR A C 1
ATOM 3006 O O . THR A 1 420 ? -30.624 -0.795 37.002 1.00 86.12 420 THR A O 1
ATOM 3009 N N . PRO A 1 421 ? -32.407 -0.101 35.829 1.00 85.50 421 PRO A N 1
ATOM 3010 C CA . PRO A 1 421 ? -33.165 0.308 37.017 1.00 85.50 421 PRO A CA 1
ATOM 3011 C C . PRO A 1 421 ? -33.220 -0.774 38.109 1.00 85.50 421 PRO A C 1
ATOM 3013 O O . PRO A 1 421 ? -32.884 -0.502 39.254 1.00 85.50 421 PRO A O 1
ATOM 3016 N N . ALA A 1 422 ? -33.490 -2.027 37.729 1.00 86.44 422 ALA A N 1
ATOM 3017 C CA . ALA A 1 422 ? -33.491 -3.157 38.658 1.00 86.44 42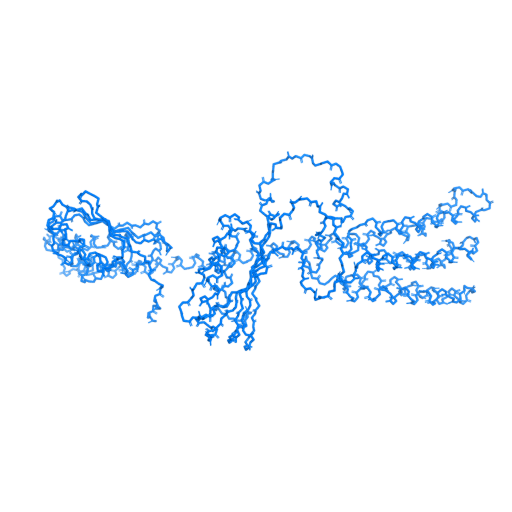2 ALA A CA 1
ATOM 3018 C C . ALA A 1 422 ? -32.112 -3.424 39.291 1.00 86.44 422 ALA A C 1
ATOM 3020 O O . ALA A 1 422 ? -32.019 -3.763 40.470 1.00 86.44 422 ALA A O 1
ATOM 3021 N N . LEU A 1 423 ? -31.027 -3.255 38.525 1.00 89.12 423 LEU A N 1
ATOM 3022 C CA . LEU A 1 423 ? -29.671 -3.427 39.043 1.00 89.12 423 LEU A CA 1
ATOM 3023 C C . LEU A 1 423 ? -29.288 -2.317 40.023 1.00 89.12 423 LEU A C 1
ATOM 3025 O O . LEU A 1 423 ? -28.590 -2.591 40.995 1.00 89.12 423 LEU A O 1
ATOM 3029 N N . ARG A 1 424 ? -29.750 -1.079 39.795 1.00 89.06 424 ARG A N 1
ATOM 3030 C CA . ARG A 1 424 ? -29.535 0.039 40.730 1.00 89.06 424 ARG A CA 1
ATOM 3031 C C . ARG A 1 424 ? -30.145 -0.278 42.086 1.00 89.06 424 ARG A C 1
ATOM 3033 O O . ARG A 1 424 ? -29.464 -0.130 43.096 1.00 89.06 424 ARG A O 1
ATOM 3040 N N . ASP A 1 425 ? -31.379 -0.776 42.093 1.00 88.19 425 ASP A N 1
ATOM 3041 C CA . ASP A 1 425 ? -32.077 -1.150 43.323 1.00 88.19 425 ASP A CA 1
ATOM 3042 C C . ASP A 1 425 ? -31.367 -2.312 44.031 1.00 88.19 425 ASP A C 1
ATOM 3044 O O . ASP A 1 425 ? -31.161 -2.274 45.245 1.00 88.19 425 ASP A O 1
ATOM 3048 N N . ALA A 1 426 ? -30.906 -3.312 43.274 1.00 89.69 426 ALA A N 1
ATOM 3049 C CA . ALA A 1 426 ? -30.155 -4.443 43.816 1.00 89.69 426 ALA A CA 1
ATOM 3050 C C . ALA A 1 426 ? -28.800 -4.022 44.422 1.00 89.69 426 ALA A C 1
ATOM 3052 O O . ALA A 1 426 ? -28.447 -4.469 45.517 1.00 89.69 426 ALA A O 1
ATOM 3053 N N . VAL A 1 427 ? -28.056 -3.137 43.747 1.00 91.00 427 VAL A N 1
ATOM 3054 C CA . VAL A 1 427 ? -26.787 -2.577 44.245 1.00 91.00 427 VAL A CA 1
ATOM 3055 C C . VAL A 1 427 ? -27.029 -1.722 45.489 1.00 91.00 427 VAL A C 1
ATOM 3057 O O . VAL A 1 427 ? -26.302 -1.864 46.474 1.00 91.00 427 VAL A O 1
ATOM 3060 N N . ALA A 1 428 ? -28.063 -0.877 45.488 1.00 87.69 428 ALA A N 1
ATOM 3061 C CA . ALA A 1 428 ? -28.430 -0.060 46.641 1.00 87.69 428 ALA A CA 1
ATOM 3062 C C . ALA A 1 428 ? -28.811 -0.929 47.851 1.00 87.69 428 ALA A C 1
ATOM 3064 O O . ALA A 1 428 ? -28.341 -0.680 48.962 1.00 87.69 428 ALA A O 1
ATOM 3065 N N . ALA A 1 429 ? -29.589 -1.993 47.636 1.00 88.38 429 ALA A N 1
ATOM 3066 C CA . ALA A 1 429 ? -29.948 -2.945 48.682 1.00 88.38 429 ALA A CA 1
ATOM 3067 C C . ALA A 1 429 ? -28.721 -3.685 49.238 1.00 88.38 429 ALA A C 1
ATOM 3069 O O . ALA A 1 429 ? -28.624 -3.870 50.450 1.00 88.38 429 ALA A O 1
ATOM 3070 N N . ALA A 1 430 ? -27.773 -4.088 48.385 1.00 88.50 430 ALA A N 1
ATOM 3071 C CA . ALA A 1 430 ? -26.528 -4.721 48.825 1.00 88.50 430 ALA A CA 1
ATOM 3072 C C . ALA A 1 430 ? -25.655 -3.766 49.653 1.00 88.50 430 ALA A C 1
ATOM 3074 O O . ALA A 1 430 ? -25.202 -4.134 50.737 1.00 88.50 430 ALA A O 1
ATOM 3075 N N . ARG A 1 431 ? -25.500 -2.511 49.212 1.00 89.38 431 ARG A N 1
ATOM 3076 C CA . ARG A 1 431 ? -24.805 -1.467 49.984 1.00 89.38 431 ARG A CA 1
ATOM 3077 C C . ARG A 1 431 ? -25.483 -1.207 51.331 1.00 89.38 431 ARG A C 1
ATOM 3079 O O . ARG A 1 431 ? -24.798 -1.074 52.340 1.00 89.38 431 ARG A O 1
ATOM 3086 N N . GLY A 1 432 ? -26.817 -1.222 51.375 1.00 85.88 432 GLY A N 1
ATOM 3087 C CA . GLY A 1 432 ? -27.594 -1.113 52.615 1.00 85.88 432 GLY A CA 1
ATOM 3088 C C . GLY A 1 432 ? -27.360 -2.259 53.609 1.00 85.88 432 GLY A C 1
ATOM 3089 O O . GLY A 1 432 ? -27.519 -2.057 54.809 1.00 85.88 432 GLY A O 1
ATOM 3090 N N . ARG A 1 433 ? -26.931 -3.438 53.133 1.00 86.88 433 ARG A N 1
ATOM 3091 C CA . ARG A 1 433 ? -26.511 -4.581 53.967 1.00 86.88 433 ARG A CA 1
ATOM 3092 C C . ARG A 1 433 ? -25.034 -4.531 54.385 1.00 86.88 433 ARG A C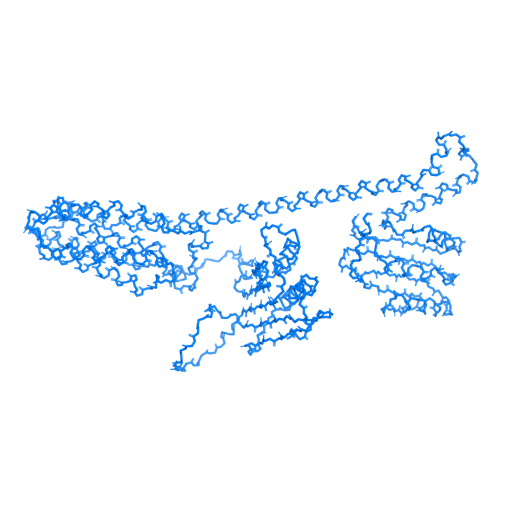 1
ATOM 3094 O O . ARG A 1 433 ? -24.574 -5.444 55.060 1.00 86.88 433 ARG A O 1
ATOM 3101 N N . GLY A 1 434 ? -24.294 -3.491 53.995 1.00 86.94 434 GLY A N 1
ATOM 3102 C CA . GLY A 1 434 ? -22.872 -3.327 54.310 1.00 86.94 434 GLY A CA 1
ATOM 3103 C C . GLY A 1 434 ? -21.905 -3.888 53.261 1.00 86.94 434 GLY A C 1
ATOM 3104 O O . GLY A 1 434 ? -20.705 -3.911 53.515 1.00 86.94 434 GLY A O 1
ATOM 3105 N N . THR A 1 435 ? -22.384 -4.314 52.087 1.00 90.12 435 THR A N 1
ATOM 3106 C CA . THR A 1 435 ? -21.515 -4.784 50.995 1.00 90.12 435 THR A CA 1
ATOM 3107 C C . THR A 1 435 ? -20.851 -3.621 50.257 1.00 90.12 435 THR A C 1
ATOM 3109 O O . THR A 1 435 ? -21.533 -2.735 49.733 1.00 90.12 435 THR A O 1
ATOM 3112 N N . GLU A 1 436 ? -19.523 -3.654 50.120 1.00 91.19 436 GLU A N 1
ATOM 3113 C CA . GLU A 1 436 ? -18.792 -2.717 49.263 1.00 91.19 436 GLU A CA 1
ATOM 3114 C C . GLU A 1 436 ? -18.887 -3.148 47.787 1.00 91.19 436 GLU A C 1
ATOM 3116 O O . GLU A 1 436 ? -18.331 -4.172 47.398 1.00 91.19 436 GLU A O 1
ATOM 3121 N N . VAL A 1 437 ? -19.574 -2.366 46.946 1.00 91.75 437 VAL A N 1
ATOM 3122 C CA . VAL A 1 437 ? -19.711 -2.645 45.502 1.00 91.75 437 VAL A CA 1
ATOM 3123 C C . VAL A 1 437 ? -18.867 -1.664 44.689 1.00 91.75 437 VAL A C 1
ATOM 3125 O O . VAL A 1 437 ? -19.130 -0.458 44.736 1.00 91.75 437 VAL A O 1
ATOM 3128 N N . VAL A 1 438 ? -17.893 -2.185 43.935 1.00 90.31 438 VAL A N 1
ATOM 3129 C CA . VAL A 1 438 ? -16.906 -1.413 43.163 1.00 90.31 438 VAL A CA 1
ATOM 3130 C C . VAL A 1 438 ? -16.927 -1.815 41.688 1.00 90.31 438 VAL A C 1
ATOM 3132 O O . VAL A 1 438 ? -16.854 -2.995 41.347 1.00 90.31 438 VAL A O 1
ATOM 3135 N N . PHE A 1 439 ? -16.955 -0.819 40.806 1.00 91.56 439 PHE A N 1
ATOM 3136 C CA . PHE A 1 439 ? -16.844 -1.000 39.360 1.00 91.56 439 PHE A CA 1
ATOM 3137 C C . PHE A 1 439 ? -15.513 -0.438 38.862 1.00 91.56 439 PHE A C 1
ATOM 3139 O O . PHE A 1 439 ? -15.084 0.629 39.300 1.00 91.56 439 PHE A O 1
ATOM 3146 N N . THR A 1 440 ? -14.833 -1.152 37.966 1.00 85.88 440 THR A N 1
ATOM 3147 C CA . THR A 1 440 ? -13.539 -0.722 37.417 1.00 85.88 440 THR A CA 1
ATOM 3148 C C . THR A 1 440 ? -13.479 -0.976 35.916 1.00 85.88 440 THR A C 1
ATOM 3150 O O . THR A 1 440 ? -13.884 -2.037 35.440 1.00 85.88 440 THR A O 1
ATOM 3153 N N . THR A 1 441 ? -12.929 -0.013 35.177 1.00 84.88 441 THR A N 1
ATOM 3154 C CA . THR A 1 441 ? -12.638 -0.138 33.746 1.00 84.88 441 THR A CA 1
ATOM 3155 C C . THR A 1 441 ? -11.161 0.112 33.451 1.00 84.88 441 THR A C 1
ATOM 3157 O O . THR A 1 441 ? -10.508 0.877 34.159 1.00 84.88 441 THR A O 1
ATOM 3160 N N . THR A 1 442 ? -10.627 -0.514 32.399 1.00 73.50 442 THR A N 1
ATOM 3161 C CA . THR A 1 442 ? -9.280 -0.214 31.870 1.00 73.50 442 THR A CA 1
ATOM 3162 C C . THR A 1 442 ? -9.312 0.639 30.600 1.00 73.50 442 THR A C 1
ATOM 3164 O O . THR A 1 442 ? -8.257 0.933 30.043 1.00 73.50 442 THR A O 1
ATOM 3167 N N . SER A 1 443 ? -10.500 1.001 30.107 1.00 69.38 443 SER A N 1
ATOM 3168 C CA . SER A 1 443 ? -10.677 1.783 28.881 1.00 69.38 443 SER A CA 1
ATOM 3169 C C . SER A 1 443 ? -11.832 2.783 29.023 1.00 69.38 443 SER A C 1
ATOM 3171 O O . SER A 1 443 ? -12.882 2.488 29.599 1.00 69.38 443 SER A O 1
ATOM 3173 N N . ASP A 1 444 ? -11.638 3.992 28.491 1.00 65.62 444 ASP A N 1
ATOM 3174 C CA . ASP A 1 444 ? -12.598 5.106 28.590 1.00 65.62 444 ASP A CA 1
ATOM 3175 C C . ASP A 1 444 ? -13.898 4.860 27.799 1.00 65.62 444 ASP A C 1
ATOM 3177 O O . ASP A 1 444 ? -14.897 5.555 28.008 1.00 65.62 444 ASP A O 1
ATOM 3181 N N . LEU A 1 445 ? -13.867 3.919 26.848 1.00 66.88 445 LEU A N 1
ATOM 3182 C CA . LEU A 1 445 ? -14.918 3.672 25.853 1.00 66.88 445 LEU A CA 1
ATOM 3183 C C . LEU A 1 445 ? -15.473 2.244 25.909 1.00 66.88 445 LEU A C 1
ATOM 3185 O O . LEU A 1 445 ? -16.025 1.755 24.924 1.00 66.88 445 LEU A O 1
ATOM 3189 N N . VAL A 1 446 ? -15.339 1.575 27.051 1.00 72.62 446 VAL A N 1
ATOM 3190 C CA . VAL A 1 446 ? -15.870 0.223 27.230 1.00 72.62 446 VAL A CA 1
ATOM 3191 C C . VAL A 1 446 ? -17.380 0.207 27.008 1.00 72.62 446 VAL A C 1
ATOM 3193 O O . VAL A 1 446 ? -18.140 0.935 27.647 1.00 72.62 446 VAL A O 1
ATOM 3196 N N . THR A 1 447 ? -17.823 -0.671 26.111 1.00 71.75 447 THR A N 1
ATOM 3197 C CA . THR A 1 447 ? -19.244 -1.006 25.979 1.00 71.75 447 THR A CA 1
ATOM 3198 C C . THR A 1 447 ? -19.604 -2.028 27.051 1.00 71.75 447 THR A C 1
ATOM 3200 O O . THR A 1 447 ? -18.941 -3.055 27.144 1.00 71.75 447 THR A O 1
ATOM 3203 N N . THR A 1 448 ? -20.653 -1.822 27.850 1.00 75.44 448 THR A N 1
ATOM 3204 C CA . THR A 1 448 ? -21.005 -2.832 28.862 1.00 75.44 448 THR A CA 1
ATOM 3205 C C . THR A 1 448 ? -21.369 -4.179 28.211 1.00 75.44 448 THR A C 1
ATOM 3207 O O . THR A 1 448 ? -22.353 -4.257 27.469 1.00 75.44 448 THR A O 1
ATOM 3210 N N . PRO A 1 449 ? -20.622 -5.263 28.496 1.00 80.75 449 PRO A N 1
ATOM 3211 C CA . PRO A 1 449 ? -20.963 -6.614 28.068 1.00 80.75 449 PRO A CA 1
ATOM 3212 C C . PRO A 1 449 ? -22.205 -7.127 28.803 1.00 80.75 449 PRO A C 1
ATOM 3214 O O . PRO A 1 449 ? -22.352 -6.895 30.001 1.00 80.75 449 PRO A O 1
ATOM 3217 N N . ARG A 1 450 ? -23.048 -7.923 28.133 1.00 82.88 450 ARG A N 1
ATOM 3218 C CA . ARG A 1 450 ? -24.189 -8.595 28.790 1.00 82.88 450 ARG A CA 1
ATOM 3219 C C . ARG A 1 450 ? -23.757 -9.461 29.966 1.00 82.88 450 ARG A C 1
ATOM 3221 O O . ARG A 1 450 ? -24.296 -9.312 31.051 1.00 82.88 450 ARG A O 1
ATOM 3228 N N . VAL A 1 451 ? -22.679 -10.218 29.778 1.00 85.50 451 VAL A N 1
ATOM 3229 C CA . VAL A 1 451 ? -22.101 -11.085 30.811 1.00 85.50 451 VAL A CA 1
ATOM 3230 C C . VAL A 1 451 ? -21.724 -10.313 32.079 1.00 85.50 451 VAL A C 1
ATOM 3232 O O . VAL A 1 451 ? -21.842 -10.848 33.173 1.00 85.50 451 VAL A O 1
ATOM 3235 N N . ALA A 1 452 ? -21.339 -9.036 31.970 1.00 87.69 452 ALA A N 1
ATOM 3236 C CA . ALA A 1 452 ? -21.078 -8.201 33.141 1.00 87.69 452 ALA A CA 1
ATOM 3237 C C . ALA A 1 452 ? -22.354 -7.936 33.958 1.00 87.69 452 ALA A C 1
ATOM 3239 O O . ALA A 1 452 ? -22.323 -8.003 35.186 1.00 87.69 452 ALA A O 1
ATOM 3240 N N . ARG A 1 453 ? -23.485 -7.693 33.280 1.00 89.31 453 ARG A N 1
ATOM 3241 C CA . ARG A 1 453 ? -24.798 -7.561 33.928 1.00 89.31 453 ARG A CA 1
ATOM 3242 C C . ARG A 1 453 ? -25.267 -8.893 34.502 1.00 89.31 453 ARG A C 1
ATOM 3244 O O . ARG A 1 453 ? -25.756 -8.906 35.625 1.00 89.31 453 ARG A O 1
ATOM 3251 N N . ASP A 1 454 ? -25.091 -9.989 33.772 1.00 88.62 454 ASP A N 1
ATOM 3252 C CA . ASP A 1 454 ? -25.547 -11.318 34.192 1.00 88.62 454 ASP A CA 1
ATOM 3253 C C . ASP A 1 454 ? -24.807 -11.784 35.453 1.00 88.62 454 ASP A C 1
ATOM 3255 O O . ASP A 1 454 ? -25.437 -12.181 36.431 1.00 88.62 454 ASP A O 1
ATOM 3259 N N . LEU A 1 455 ? -23.478 -11.634 35.475 1.00 89.88 455 LEU A N 1
ATOM 3260 C CA . LEU A 1 455 ? -22.633 -11.934 36.633 1.00 89.88 455 LEU A CA 1
ATOM 3261 C C . LEU A 1 455 ? -23.024 -11.110 37.864 1.00 89.88 455 LEU A C 1
ATOM 3263 O O . LEU A 1 455 ? -23.171 -11.653 38.960 1.00 89.88 455 LEU A O 1
ATOM 3267 N N . LEU A 1 456 ? -23.215 -9.801 37.685 1.00 91.81 456 LEU A N 1
ATOM 3268 C CA . LEU A 1 456 ? -23.594 -8.908 38.775 1.00 91.81 456 LEU A CA 1
ATOM 3269 C C . LEU A 1 456 ? -25.008 -9.217 39.290 1.00 91.81 456 LEU A C 1
ATOM 3271 O O . LEU A 1 456 ? -25.223 -9.274 40.499 1.00 91.81 456 LEU A O 1
ATOM 3275 N N . THR A 1 457 ? -25.953 -9.485 38.386 1.00 91.56 457 THR A N 1
ATOM 3276 C CA . THR A 1 457 ? -27.324 -9.890 38.737 1.00 91.56 457 THR A CA 1
ATOM 3277 C C . THR A 1 457 ? -27.315 -11.194 39.527 1.00 91.56 457 THR A C 1
ATOM 3279 O O . THR A 1 457 ? -27.957 -11.269 40.571 1.00 91.56 457 THR A O 1
ATOM 3282 N N . ALA A 1 458 ? -26.561 -12.198 39.070 1.00 89.69 458 ALA A N 1
ATOM 3283 C CA . ALA A 1 458 ? -26.493 -13.510 39.703 1.00 89.69 458 ALA A CA 1
ATOM 3284 C C . ALA A 1 458 ? -26.021 -13.422 41.160 1.00 89.69 458 ALA A C 1
ATOM 3286 O O . ALA A 1 458 ? -26.623 -14.041 42.034 1.00 89.69 458 ALA A O 1
ATOM 3287 N N . VAL A 1 459 ? -24.992 -12.616 41.442 1.00 91.81 459 VAL A N 1
ATOM 3288 C CA . VAL A 1 459 ? -24.475 -12.447 42.811 1.00 91.81 459 VAL A CA 1
ATOM 3289 C C . VAL A 1 459 ? -25.441 -11.659 43.678 1.00 91.81 459 VAL A C 1
ATOM 3291 O O . VAL A 1 459 ? -25.760 -12.093 44.782 1.00 91.81 459 VAL A O 1
ATOM 3294 N N . LEU A 1 460 ? -25.953 -10.528 43.193 1.00 90.25 460 LEU A N 1
ATOM 3295 C CA . LEU A 1 460 ? -26.849 -9.684 43.986 1.00 90.25 460 LEU A CA 1
ATOM 3296 C C . LEU A 1 460 ? -28.192 -10.372 44.288 1.00 90.25 460 LEU A C 1
ATOM 3298 O O . LEU A 1 460 ? -28.757 -10.146 45.360 1.00 90.25 460 LEU A O 1
ATOM 3302 N N . ALA A 1 461 ? -28.668 -11.244 43.394 1.00 89.00 461 ALA A N 1
ATOM 3303 C CA . ALA A 1 461 ? -29.893 -12.024 43.573 1.00 89.00 461 ALA A CA 1
ATOM 3304 C C . ALA A 1 461 ? -29.798 -13.083 44.684 1.00 89.00 461 ALA A C 1
ATOM 3306 O O . ALA A 1 461 ? -30.831 -13.505 45.196 1.00 89.00 461 ALA A O 1
ATOM 3307 N N . THR A 1 462 ? -28.591 -13.487 45.100 1.00 86.06 462 THR A N 1
ATOM 3308 C CA . THR A 1 462 ? -28.427 -14.426 46.227 1.00 86.06 462 THR A CA 1
ATOM 3309 C C . THR A 1 462 ? -28.892 -13.836 47.559 1.00 86.06 462 THR A C 1
ATOM 3311 O O . THR A 1 462 ? -29.219 -14.583 48.474 1.00 86.06 462 THR A O 1
ATOM 3314 N N . GLY A 1 463 ? -28.916 -12.502 47.691 1.00 81.38 463 GLY A N 1
ATOM 3315 C CA . GLY A 1 463 ? -29.293 -11.814 48.931 1.00 81.38 463 GLY A CA 1
ATOM 3316 C C . GLY A 1 463 ? -28.283 -11.952 50.079 1.00 81.38 463 GLY A C 1
ATOM 3317 O O . GLY A 1 463 ? -28.475 -11.336 51.125 1.00 81.38 463 GLY A O 1
ATOM 3318 N N . VAL A 1 464 ? -27.199 -12.697 49.866 1.00 85.06 464 VAL A N 1
ATOM 3319 C CA . VAL A 1 464 ? -26.142 -12.988 50.838 1.00 85.06 464 VAL A CA 1
ATOM 3320 C C . VAL A 1 464 ? -25.397 -11.717 51.262 1.00 85.06 464 VAL A C 1
ATOM 3322 O O . VAL A 1 464 ? -25.184 -10.795 50.465 1.00 85.06 464 VAL A O 1
ATOM 3325 N N . THR A 1 465 ? -24.979 -11.663 52.528 1.00 82.50 465 THR A N 1
ATOM 3326 C CA . THR A 1 465 ? -24.089 -10.619 53.054 1.00 82.50 465 THR A CA 1
ATOM 3327 C C . THR A 1 465 ? -22.657 -10.884 52.605 1.00 82.50 465 THR A C 1
ATOM 3329 O O . THR A 1 465 ? -21.996 -11.805 53.072 1.00 82.50 465 THR A O 1
ATOM 3332 N N . THR A 1 466 ? -22.171 -10.061 51.680 1.00 87.44 466 THR A N 1
ATOM 3333 C CA . THR A 1 466 ? -20.790 -10.127 51.178 1.00 87.44 466 THR A CA 1
ATOM 3334 C C . THR A 1 466 ? -20.018 -8.906 51.661 1.00 87.44 466 THR A C 1
ATOM 3336 O O . THR A 1 466 ? -20.605 -7.831 51.808 1.00 87.44 466 THR A O 1
ATOM 3339 N N . SER A 1 467 ? -18.717 -9.044 51.917 1.00 88.38 467 SER A N 1
ATOM 3340 C CA . SER A 1 467 ? -17.895 -7.904 52.343 1.00 88.38 467 SER A CA 1
ATOM 3341 C C . SER A 1 467 ? -17.541 -7.006 51.158 1.00 88.38 467 SER A C 1
ATOM 3343 O O . SER A 1 467 ? -17.561 -5.781 51.283 1.00 88.38 467 SER A O 1
ATOM 3345 N N . ARG A 1 468 ? -17.292 -7.598 49.980 1.00 92.31 468 ARG A N 1
ATOM 3346 C CA . ARG A 1 468 ? -16.957 -6.859 48.757 1.00 92.31 468 ARG A CA 1
ATOM 3347 C C . ARG A 1 468 ? -17.421 -7.564 47.487 1.00 92.31 468 ARG A C 1
ATOM 3349 O O . ARG A 1 468 ? -17.244 -8.771 47.350 1.00 92.31 468 ARG A O 1
ATOM 3356 N N . VAL A 1 469 ? -17.918 -6.792 46.527 1.00 93.44 469 VAL A N 1
ATOM 3357 C CA . VAL A 1 469 ? -18.195 -7.202 45.145 1.00 93.44 469 VAL A CA 1
ATOM 3358 C C . VAL A 1 469 ? -17.482 -6.227 44.213 1.00 93.44 469 VAL A C 1
ATOM 3360 O O . VAL A 1 469 ? -17.829 -5.050 44.157 1.00 93.44 469 VAL A O 1
ATOM 3363 N N . GLN A 1 470 ? -16.489 -6.702 43.469 1.00 93.06 470 GLN A N 1
ATOM 3364 C CA . GLN A 1 470 ? -15.750 -5.905 42.495 1.00 93.06 470 GLN A CA 1
ATOM 3365 C C . GLN A 1 470 ? -15.943 -6.470 41.089 1.00 93.06 470 GLN A C 1
ATOM 3367 O O . GLN A 1 470 ? -15.602 -7.621 40.825 1.00 93.06 470 GLN A O 1
ATOM 3372 N N . LEU A 1 471 ? -16.456 -5.648 40.178 1.00 91.44 471 LEU A N 1
ATOM 3373 C CA . LEU A 1 471 ? -16.603 -5.983 38.764 1.00 91.44 471 LEU A CA 1
ATOM 3374 C C . LEU A 1 471 ? -15.616 -5.158 37.938 1.00 91.44 471 LEU A C 1
ATOM 3376 O O . LEU A 1 471 ? -15.670 -3.927 37.927 1.00 91.44 471 LEU A O 1
ATOM 3380 N N . THR A 1 472 ? -14.763 -5.854 37.199 1.00 88.44 472 THR A N 1
ATOM 3381 C CA . THR A 1 472 ? -13.791 -5.267 36.282 1.00 88.44 472 THR A CA 1
ATOM 3382 C C . THR A 1 472 ? -14.179 -5.596 34.848 1.00 88.44 472 THR A C 1
ATOM 3384 O O . THR A 1 472 ? -14.230 -6.768 34.456 1.00 88.44 472 THR A O 1
ATOM 3387 N N . VAL A 1 473 ? -14.415 -4.555 34.053 1.00 85.19 473 VAL A N 1
ATOM 3388 C CA . VAL A 1 473 ? -14.635 -4.664 32.610 1.00 85.19 473 VAL A CA 1
ATOM 3389 C C . VAL A 1 473 ? -13.434 -4.049 31.903 1.00 85.19 473 VAL A C 1
ATOM 3391 O O . VAL A 1 473 ? -13.221 -2.843 31.949 1.00 85.19 473 VAL A O 1
ATOM 3394 N N . ALA A 1 474 ? -12.604 -4.892 31.300 1.00 74.25 474 ALA A N 1
ATOM 3395 C CA . ALA A 1 474 ? -11.422 -4.441 30.578 1.00 74.25 474 ALA A CA 1
ATOM 3396 C C . ALA A 1 474 ? -11.771 -3.985 29.142 1.00 74.25 474 ALA A C 1
ATOM 3398 O O . ALA A 1 474 ? -12.946 -3.899 28.781 1.00 74.25 474 ALA A O 1
ATOM 3399 N N . ASP A 1 475 ? -10.750 -3.647 28.345 1.00 68.31 475 ASP A N 1
ATOM 3400 C CA . ASP A 1 475 ? -10.913 -3.229 26.944 1.00 68.31 475 ASP A CA 1
ATOM 3401 C C . ASP A 1 475 ? -11.625 -4.300 26.094 1.00 68.31 475 ASP A C 1
ATOM 3403 O O . ASP A 1 475 ? -11.784 -5.440 26.529 1.00 68.31 475 ASP A O 1
ATOM 3407 N N . ASP A 1 476 ? -12.070 -3.950 24.886 1.00 60.84 476 ASP A N 1
ATOM 3408 C CA . ASP A 1 476 ? -13.117 -4.703 24.179 1.00 60.84 476 ASP A CA 1
ATOM 3409 C C . ASP A 1 476 ? -12.837 -6.203 23.915 1.00 60.84 476 ASP A C 1
ATOM 3411 O O . ASP A 1 476 ? -13.785 -6.982 23.763 1.00 60.84 476 ASP A O 1
ATOM 3415 N N . ASP A 1 477 ? -11.569 -6.614 23.920 1.00 61.69 477 ASP A N 1
ATOM 3416 C CA . ASP A 1 477 ? -11.122 -7.994 23.687 1.00 61.69 477 ASP A CA 1
ATOM 3417 C C . ASP A 1 477 ? -10.810 -8.780 24.981 1.00 61.69 477 ASP A C 1
ATOM 3419 O O . ASP A 1 477 ? -10.427 -9.951 24.924 1.00 61.69 477 ASP A O 1
ATOM 3423 N N . ALA A 1 478 ? -10.951 -8.162 26.156 1.00 67.94 478 ALA A N 1
ATOM 3424 C CA . ALA A 1 478 ? -10.593 -8.767 27.434 1.00 67.94 478 ALA A CA 1
ATOM 3425 C C . ALA A 1 478 ? -11.818 -9.328 28.193 1.00 67.94 478 ALA A C 1
ATOM 3427 O O . ALA A 1 478 ? -12.914 -8.765 28.143 1.00 67.94 478 ALA A O 1
ATOM 3428 N N . PRO A 1 479 ? -11.650 -10.447 28.923 1.00 76.31 479 PRO A N 1
ATOM 3429 C CA . PRO A 1 479 ? -12.739 -11.089 29.650 1.00 76.31 479 PRO A CA 1
ATOM 3430 C C . PRO A 1 479 ? -13.193 -10.263 30.857 1.00 76.31 479 PRO A C 1
ATOM 3432 O O . PRO A 1 479 ? -12.389 -9.634 31.554 1.00 76.31 479 PRO A O 1
ATOM 3435 N N . VAL A 1 480 ? -14.491 -10.328 31.144 1.00 85.38 480 VAL A N 1
ATOM 3436 C CA . VAL A 1 480 ? -15.093 -9.687 32.316 1.00 85.38 480 VAL A CA 1
ATOM 3437 C C . VAL A 1 480 ? -14.688 -10.456 33.559 1.00 85.38 480 VAL A C 1
ATOM 3439 O O . VAL A 1 480 ? -14.767 -11.683 33.577 1.00 85.38 480 VAL A O 1
ATOM 3442 N N . THR A 1 481 ? -14.272 -9.746 34.602 1.00 89.06 481 THR A N 1
ATOM 3443 C CA . THR A 1 481 ? -13.856 -10.368 35.861 1.00 89.06 481 THR A CA 1
ATOM 3444 C C . THR A 1 481 ? -14.723 -9.858 37.001 1.00 89.06 481 THR A C 1
ATOM 3446 O O . THR A 1 481 ? -14.839 -8.649 37.187 1.00 89.06 481 THR A O 1
ATOM 3449 N N . LEU A 1 482 ? -15.311 -10.769 37.772 1.00 91.06 482 LEU A N 1
ATOM 3450 C CA . LEU A 1 482 ? -16.032 -10.465 39.002 1.00 91.06 482 LEU A CA 1
ATOM 3451 C C . LEU A 1 482 ? -15.317 -11.122 40.185 1.00 91.06 482 LEU A C 1
ATOM 3453 O O . LEU A 1 482 ? -15.027 -12.316 40.155 1.00 91.06 482 LEU A O 1
ATOM 3457 N N . VAL A 1 483 ? -15.057 -10.341 41.225 1.00 92.25 483 VAL A N 1
ATOM 3458 C CA . VAL A 1 483 ? -14.451 -10.782 42.481 1.00 92.25 483 VAL A CA 1
ATOM 3459 C C . VAL A 1 483 ? -15.456 -10.548 43.599 1.00 92.25 483 VAL A C 1
ATOM 3461 O O . VAL A 1 483 ? -15.914 -9.423 43.791 1.00 92.25 483 VAL A O 1
ATOM 3464 N N . VAL A 1 484 ? -15.794 -11.594 44.345 1.00 92.56 484 VAL A N 1
ATOM 3465 C CA . VAL A 1 484 ? -16.725 -11.530 45.476 1.00 92.56 484 VAL A CA 1
ATOM 3466 C C . VAL A 1 484 ? -16.029 -12.050 46.725 1.00 92.56 484 VAL A C 1
ATOM 3468 O O . VAL A 1 484 ? -15.514 -13.163 46.720 1.00 92.56 484 VAL A O 1
ATOM 3471 N N . ALA A 1 485 ? -16.015 -11.265 47.797 1.00 92.12 485 ALA A N 1
ATOM 3472 C CA . ALA A 1 485 ? -15.477 -11.667 49.091 1.00 92.12 485 ALA A CA 1
ATOM 3473 C C . ALA A 1 485 ? -16.619 -12.095 50.028 1.00 92.12 485 ALA A C 1
ATOM 3475 O O . ALA A 1 485 ? -17.525 -11.307 50.321 1.00 92.12 485 ALA A O 1
ATOM 3476 N N . VAL A 1 486 ? -16.574 -13.354 50.476 1.00 90.56 486 VAL A N 1
ATOM 3477 C CA . VAL A 1 486 ? -17.591 -13.993 51.326 1.00 90.56 486 VAL A CA 1
ATOM 3478 C C . VAL A 1 486 ? -16.903 -14.793 52.431 1.00 90.56 486 VAL A C 1
ATOM 3480 O O . VAL A 1 486 ? -16.196 -15.769 52.164 1.00 90.56 486 VAL A O 1
ATOM 3483 N N . GLU A 1 487 ? -17.102 -14.377 53.681 1.00 88.38 487 GLU A N 1
ATOM 3484 C CA . GLU A 1 487 ? -16.476 -15.020 54.842 1.00 88.38 487 GLU A CA 1
ATOM 3485 C C . GLU A 1 487 ? -17.151 -16.352 55.188 1.00 88.38 487 GLU A C 1
ATOM 3487 O O . GLU A 1 487 ? -16.467 -17.366 55.362 1.00 88.38 487 GLU A O 1
ATOM 3492 N N . ASP A 1 488 ? -18.487 -16.373 55.216 1.00 88.94 488 ASP A N 1
ATOM 3493 C CA . ASP A 1 488 ? -19.246 -17.561 55.591 1.00 88.94 488 ASP A CA 1
ATOM 3494 C C . ASP A 1 488 ? -19.201 -18.657 54.495 1.00 88.94 488 ASP A C 1
ATOM 3496 O O . ASP A 1 488 ? -19.443 -18.377 53.315 1.00 88.94 488 ASP A O 1
ATOM 3500 N N . PRO A 1 489 ? -18.870 -19.920 54.839 1.00 87.12 489 PRO A N 1
ATOM 3501 C CA . PRO A 1 489 ? -18.775 -21.009 53.866 1.00 87.12 489 PRO A CA 1
ATOM 3502 C C . PRO A 1 489 ? -20.096 -21.404 53.192 1.00 87.12 489 PRO A C 1
ATOM 3504 O O . PRO A 1 489 ? -20.067 -21.820 52.030 1.00 87.12 489 PRO A O 1
ATOM 3507 N N . ALA A 1 490 ? -21.235 -21.311 53.886 1.00 87.12 490 ALA A N 1
ATOM 3508 C CA . ALA A 1 490 ? -22.533 -21.693 53.324 1.00 87.12 490 ALA A CA 1
ATOM 3509 C C . ALA A 1 490 ? -23.004 -20.644 52.307 1.00 87.12 490 ALA A C 1
ATOM 3511 O O . ALA A 1 490 ? -23.390 -20.978 51.182 1.00 87.12 490 ALA A O 1
ATOM 3512 N N . ASP A 1 491 ? -22.845 -19.377 52.668 1.00 87.69 491 ASP A N 1
ATOM 3513 C CA . ASP A 1 491 ? -23.055 -18.219 51.804 1.00 87.69 491 ASP A CA 1
ATOM 3514 C C . ASP A 1 491 ? -22.147 -18.256 50.564 1.00 87.69 491 ASP A C 1
ATOM 3516 O O . ASP A 1 491 ? -22.587 -18.005 49.435 1.00 87.69 491 ASP A O 1
ATOM 3520 N N . ARG A 1 492 ? -20.881 -18.654 50.737 1.00 90.88 492 ARG A N 1
ATOM 3521 C CA . ARG A 1 492 ? -19.932 -18.804 49.625 1.00 90.88 492 ARG A CA 1
ATOM 3522 C C . ARG A 1 492 ? -20.362 -19.893 48.642 1.00 90.88 492 ARG A C 1
ATOM 3524 O O . ARG A 1 492 ? -20.280 -19.680 47.431 1.00 90.88 492 ARG A O 1
ATOM 3531 N N . ALA A 1 493 ? -20.877 -21.023 49.128 1.00 88.00 493 ALA A N 1
ATOM 3532 C CA . ALA A 1 493 ? -21.402 -22.087 48.270 1.00 88.00 493 ALA A CA 1
ATOM 3533 C C . ALA A 1 493 ? -22.623 -21.627 47.446 1.00 88.00 493 ALA A C 1
ATOM 3535 O O . ALA A 1 493 ? -22.741 -21.977 46.264 1.00 88.00 493 ALA A O 1
ATOM 3536 N N . ALA A 1 494 ? -23.496 -20.797 48.030 1.00 88.75 494 ALA A N 1
ATOM 3537 C CA . ALA A 1 494 ? -24.625 -20.195 47.321 1.00 88.75 494 ALA A CA 1
ATOM 3538 C C . ALA A 1 494 ? -24.155 -19.248 46.199 1.00 88.75 494 ALA A C 1
ATOM 3540 O O . ALA A 1 494 ? -24.623 -19.357 45.062 1.00 88.75 494 ALA A O 1
ATOM 3541 N N . VAL A 1 495 ? -23.166 -18.390 46.480 1.00 88.75 495 VAL A N 1
ATOM 3542 C CA . VAL A 1 495 ? -22.566 -17.476 45.489 1.00 88.75 495 VAL A CA 1
ATOM 3543 C C . VAL A 1 495 ? -21.890 -18.237 44.346 1.00 88.75 495 VAL A C 1
ATOM 3545 O O . VAL A 1 495 ? -22.107 -17.907 43.179 1.00 88.75 495 VAL A O 1
ATOM 3548 N N . VAL A 1 496 ? -21.121 -19.290 44.642 1.00 90.00 496 VAL A N 1
ATOM 3549 C CA . VAL A 1 496 ? -20.490 -20.140 43.613 1.00 90.00 496 VAL A CA 1
ATOM 3550 C C . VAL A 1 496 ? -21.542 -20.796 42.716 1.00 90.00 496 VAL A C 1
ATOM 3552 O O . VAL A 1 496 ? -21.371 -20.843 41.497 1.00 90.00 496 VAL A O 1
ATOM 3555 N N . THR A 1 497 ? -22.638 -21.283 43.300 1.00 90.50 497 THR A N 1
ATOM 3556 C CA . THR A 1 497 ? -23.730 -21.921 42.549 1.00 90.50 497 THR A CA 1
ATOM 3557 C C . THR A 1 497 ? -24.413 -20.929 41.611 1.00 90.50 497 THR A C 1
ATOM 3559 O O . THR A 1 497 ? -24.603 -21.237 40.434 1.00 90.50 497 THR A O 1
ATOM 3562 N N . ALA A 1 498 ? -24.708 -19.719 42.094 1.00 89.44 498 ALA A N 1
ATOM 3563 C CA . ALA A 1 498 ? -25.290 -18.657 41.276 1.00 89.44 498 ALA A CA 1
ATOM 3564 C C . ALA A 1 498 ? -24.356 -18.236 40.127 1.00 89.44 498 ALA A C 1
ATOM 3566 O O . ALA A 1 498 ? -24.789 -18.117 38.981 1.00 89.44 498 ALA A O 1
ATOM 3567 N N . LEU A 1 499 ? -23.059 -18.073 40.408 1.00 90.00 499 LEU A N 1
ATOM 3568 C CA . LEU A 1 499 ? -22.066 -17.643 39.420 1.00 90.00 499 LEU A CA 1
ATOM 3569 C C . LEU A 1 499 ? -21.800 -18.679 38.330 1.00 90.00 499 LEU A C 1
ATOM 3571 O O . LEU A 1 499 ? -21.645 -18.302 37.170 1.00 90.00 499 LEU A O 1
ATOM 3575 N N . ARG A 1 500 ? -21.802 -19.975 38.663 1.00 88.56 500 ARG A N 1
ATOM 3576 C CA . ARG A 1 500 ? -21.658 -21.056 37.669 1.00 88.56 500 ARG A CA 1
ATOM 3577 C C . ARG A 1 500 ? -22.817 -21.109 36.673 1.00 88.56 500 ARG A C 1
ATOM 3579 O O . ARG A 1 500 ? -22.638 -21.612 35.569 1.00 88.56 500 ARG A O 1
ATOM 3586 N N . GLY A 1 501 ? -23.985 -20.578 37.042 1.00 81.19 501 GLY A N 1
ATOM 3587 C CA . GLY A 1 501 ? -25.106 -20.402 36.119 1.00 81.19 501 GLY A CA 1
ATOM 3588 C C . GLY A 1 501 ? -24.887 -19.288 35.087 1.00 81.19 501 GLY A C 1
ATOM 3589 O O . GLY A 1 501 ? -25.502 -19.325 34.026 1.00 81.19 501 GLY A O 1
ATOM 3590 N N . ALA A 1 502 ? -24.008 -18.321 35.376 1.00 80.88 502 ALA A N 1
ATOM 3591 C CA . ALA A 1 502 ? -23.768 -17.138 34.544 1.00 80.88 502 ALA A CA 1
ATOM 3592 C C . ALA A 1 502 ? -22.413 -17.152 33.811 1.00 80.88 502 ALA A C 1
ATOM 3594 O O . ALA A 1 502 ? -22.279 -16.506 32.772 1.00 80.88 502 ALA A O 1
ATOM 3595 N N . ALA A 1 503 ? -21.407 -17.876 34.316 1.00 84.25 503 ALA A N 1
ATOM 3596 C CA . ALA A 1 503 ? -20.104 -18.008 33.669 1.00 84.25 503 ALA A CA 1
ATOM 3597 C C . ALA A 1 503 ? -19.471 -19.397 33.873 1.00 84.25 503 ALA A C 1
ATOM 3599 O O . ALA A 1 503 ? -19.612 -19.992 34.943 1.00 84.25 503 ALA A O 1
ATOM 3600 N N . PRO A 1 504 ? -18.726 -19.901 32.872 1.00 75.81 504 PRO A N 1
ATOM 3601 C CA . PRO A 1 504 ? -18.105 -21.221 32.938 1.00 75.81 504 PRO A CA 1
ATOM 3602 C C . PRO A 1 504 ? -16.848 -21.278 33.827 1.00 75.81 504 PRO A C 1
ATOM 3604 O O . PRO A 1 504 ? -16.576 -22.327 34.407 1.00 75.81 504 PRO A O 1
ATOM 3607 N N . ASP A 1 505 ? -16.081 -20.186 33.962 1.00 87.31 505 ASP A N 1
ATOM 3608 C CA . ASP A 1 505 ? -14.852 -20.141 34.777 1.00 87.31 505 ASP A CA 1
ATOM 3609 C C . ASP A 1 505 ? -15.124 -19.454 36.122 1.00 87.31 505 ASP A C 1
ATOM 3611 O O . ASP A 1 505 ? -15.077 -18.229 36.239 1.00 87.31 505 ASP A O 1
ATOM 3615 N N . VAL A 1 506 ? -15.434 -20.259 37.144 1.00 89.44 506 VAL A N 1
ATOM 3616 C CA . VAL A 1 506 ? -15.641 -19.807 38.530 1.00 89.44 506 VAL A CA 1
ATOM 3617 C C . VAL A 1 506 ? -14.680 -20.544 39.454 1.00 89.44 506 VAL A C 1
ATOM 3619 O O . VAL A 1 506 ? -14.673 -21.777 39.500 1.00 89.44 506 VAL A O 1
ATOM 3622 N N . ARG A 1 507 ? -13.885 -19.792 40.216 1.00 89.06 507 ARG A N 1
ATOM 3623 C CA . ARG A 1 507 ? -12.841 -20.306 41.108 1.00 89.06 507 ARG A CA 1
ATOM 3624 C C . ARG A 1 507 ? -13.026 -19.788 42.523 1.00 89.06 507 ARG A C 1
ATOM 3626 O O . ARG A 1 507 ? -13.305 -18.613 42.731 1.00 89.06 507 ARG A O 1
ATOM 3633 N N . GLU A 1 508 ? -12.810 -20.668 43.488 1.00 90.06 508 GLU A N 1
ATOM 3634 C CA . GLU A 1 508 ? -12.786 -20.336 44.909 1.00 90.06 508 GLU A CA 1
ATOM 3635 C C . GLU A 1 508 ? -11.330 -20.261 45.380 1.00 90.06 508 GLU A C 1
ATOM 3637 O O . GLU A 1 508 ? -10.538 -21.170 45.124 1.00 90.06 508 GLU A O 1
ATOM 3642 N N . ILE A 1 509 ? -10.962 -19.156 46.026 1.00 87.56 509 ILE A N 1
ATOM 3643 C CA . ILE A 1 509 ? -9.616 -18.877 46.529 1.00 87.56 509 ILE A CA 1
ATOM 3644 C C . ILE A 1 509 ? -9.759 -18.363 47.966 1.00 87.56 509 ILE A C 1
ATOM 3646 O O . ILE A 1 509 ? -9.886 -17.163 48.210 1.00 87.56 509 ILE A O 1
ATOM 3650 N N . GLY A 1 510 ? -9.773 -19.281 48.935 1.00 88.19 510 GLY A N 1
ATOM 3651 C CA . GLY A 1 510 ? -9.995 -18.942 50.343 1.00 88.19 510 GLY A CA 1
ATOM 3652 C C . GLY A 1 510 ? -11.392 -18.357 50.569 1.00 88.19 510 GLY A C 1
ATOM 3653 O O . GLY A 1 510 ? -12.389 -19.032 50.340 1.00 88.19 510 GLY A O 1
ATOM 3654 N N . THR A 1 511 ? -11.467 -17.098 51.005 1.00 87.94 511 THR A N 1
ATOM 3655 C CA . THR A 1 511 ? -12.729 -16.358 51.208 1.00 87.94 511 THR A CA 1
ATOM 3656 C C . THR A 1 511 ? -13.202 -15.603 49.960 1.00 87.94 511 THR A C 1
ATOM 3658 O O . THR A 1 511 ? -14.191 -14.874 50.011 1.00 87.94 511 THR A O 1
ATOM 3661 N N . ILE A 1 512 ? -12.505 -15.745 48.828 1.00 90.94 512 ILE A N 1
ATOM 3662 C CA . ILE A 1 512 ? -12.797 -15.024 47.586 1.00 90.94 512 ILE A CA 1
ATOM 3663 C C . ILE A 1 512 ? -13.355 -15.984 46.536 1.00 90.94 512 ILE A C 1
ATOM 3665 O O . ILE A 1 512 ? -12.804 -17.058 46.298 1.00 90.94 512 ILE A O 1
ATOM 3669 N N . VAL A 1 513 ? -14.413 -15.560 45.853 1.00 89.50 513 VAL A N 1
ATOM 3670 C CA . VAL A 1 513 ? -14.948 -16.198 44.650 1.00 89.50 513 VAL A CA 1
ATOM 3671 C C . VAL A 1 513 ? -14.630 -15.314 43.449 1.00 89.50 513 VAL A C 1
ATOM 3673 O O . VAL A 1 513 ? -15.011 -14.145 43.401 1.00 89.50 513 VAL A O 1
ATOM 3676 N N . LEU A 1 514 ? -13.917 -15.872 42.478 1.00 91.81 514 LEU A N 1
ATOM 3677 C CA . LEU A 1 514 ? -13.566 -15.231 41.217 1.00 91.81 514 LEU A CA 1
ATOM 3678 C C . LEU A 1 514 ? -14.411 -15.847 40.102 1.00 91.81 514 LEU A C 1
ATOM 3680 O O . LEU A 1 514 ? -14.358 -17.058 39.904 1.00 91.81 514 LEU A O 1
ATOM 3684 N N . ALA A 1 515 ? -15.132 -15.031 39.343 1.00 90.31 515 ALA A N 1
ATOM 3685 C CA . ALA A 1 515 ? -15.810 -15.455 38.124 1.00 90.31 515 ALA A CA 1
ATOM 3686 C C . ALA A 1 515 ? -15.259 -14.702 36.916 1.00 90.31 515 ALA A C 1
ATOM 3688 O O . ALA A 1 515 ? -15.071 -13.481 36.956 1.00 90.31 515 ALA A O 1
ATOM 3689 N N . ARG A 1 516 ? -15.015 -15.435 35.831 1.00 87.50 516 ARG A N 1
ATOM 3690 C CA . ARG A 1 516 ? -14.539 -14.889 34.566 1.00 87.50 516 ARG A CA 1
ATOM 3691 C C . ARG A 1 516 ? -15.524 -15.211 33.455 1.00 87.50 516 ARG A C 1
ATOM 3693 O O . ARG A 1 516 ? -15.811 -16.370 33.168 1.00 87.50 516 ARG A O 1
ATOM 3700 N N . GLY A 1 517 ? -16.054 -14.157 32.852 1.00 79.94 517 GLY A N 1
ATOM 3701 C CA . GLY A 1 517 ? -17.014 -14.236 31.768 1.00 79.94 517 GLY A CA 1
ATOM 3702 C C . GLY A 1 517 ? -16.372 -13.884 30.435 1.00 79.94 517 GLY A C 1
ATOM 3703 O O . GLY A 1 517 ? -15.929 -12.747 30.245 1.00 79.94 517 GLY A O 1
ATOM 3704 N N . ASP A 1 518 ? -16.359 -14.833 29.504 1.00 68.94 518 ASP A N 1
ATOM 3705 C CA . ASP A 1 518 ? -16.015 -14.553 28.111 1.00 68.94 518 ASP A CA 1
ATOM 3706 C C . ASP A 1 518 ? -17.160 -13.789 27.441 1.00 68.94 518 ASP A C 1
ATOM 3708 O O . ASP A 1 518 ? -18.337 -14.080 27.662 1.00 68.94 518 ASP A O 1
ATOM 3712 N N . ARG A 1 519 ? -16.838 -12.795 26.607 1.00 62.97 519 ARG A N 1
ATOM 3713 C CA . ARG A 1 519 ? -17.856 -12.093 25.816 1.00 62.97 519 ARG A CA 1
ATOM 3714 C C . ARG A 1 519 ? -18.392 -13.025 24.716 1.00 62.97 519 ARG A C 1
ATOM 3716 O O . ARG A 1 519 ? -17.610 -13.423 23.852 1.00 62.97 519 ARG A O 1
ATOM 3723 N N . PRO A 1 520 ? -19.706 -13.316 24.643 1.00 53.25 520 PRO A N 1
ATOM 3724 C CA . PRO A 1 520 ? -20.303 -13.768 23.392 1.00 53.25 520 PRO A CA 1
ATOM 3725 C C . PRO A 1 520 ? -20.256 -12.630 22.357 1.00 53.25 520 PRO A C 1
ATOM 3727 O O . PRO A 1 520 ? -20.222 -11.450 22.717 1.00 53.25 520 PRO A O 1
ATOM 3730 N N . ALA A 1 521 ? -20.229 -12.984 21.066 1.00 41.78 521 ALA A N 1
ATOM 3731 C CA . ALA A 1 521 ? -20.171 -12.031 19.955 1.00 41.78 521 ALA A CA 1
ATOM 3732 C C . ALA A 1 521 ? -21.233 -10.917 20.103 1.00 41.78 521 ALA A C 1
ATOM 3734 O O . ALA A 1 521 ? -22.349 -11.208 20.539 1.00 41.78 521 ALA A O 1
ATOM 3735 N N . PRO A 1 522 ? -20.919 -9.656 19.748 1.00 37.78 522 PRO A N 1
ATOM 3736 C CA . PRO A 1 522 ? -21.827 -8.536 19.968 1.00 37.78 522 PRO A CA 1
ATOM 3737 C C . PRO A 1 522 ? -23.151 -8.769 19.234 1.00 37.78 522 PRO A C 1
ATOM 3739 O O . PRO A 1 522 ? -23.175 -8.946 18.015 1.00 37.78 522 PRO A O 1
ATOM 3742 N N . GLU A 1 523 ? -24.256 -8.767 19.978 1.00 31.56 523 GLU A N 1
ATOM 3743 C CA . GLU A 1 523 ? -25.590 -8.730 19.385 1.00 31.56 523 GLU A CA 1
ATOM 3744 C C . GLU A 1 523 ? -25.831 -7.370 18.703 1.00 31.56 523 GLU A C 1
ATOM 3746 O O . GLU A 1 523 ? -25.357 -6.338 19.195 1.00 31.56 523 GLU A O 1
ATOM 3751 N N . PRO A 1 524 ? -26.568 -7.340 17.579 1.00 28.42 524 PRO A N 1
ATOM 3752 C CA . PRO A 1 524 ? -26.880 -6.103 16.880 1.00 28.42 524 PRO A CA 1
ATOM 3753 C C . PRO A 1 524 ? -27.710 -5.188 17.789 1.00 28.42 524 PRO A C 1
ATOM 3755 O O . PRO A 1 524 ? -28.773 -5.572 18.272 1.00 28.42 524 PRO A O 1
ATOM 3758 N N . GLN A 1 525 ? -27.217 -3.969 18.020 1.00 28.59 525 GLN A N 1
ATOM 3759 C CA . GLN A 1 525 ? -27.966 -2.933 18.732 1.00 28.59 525 GLN A CA 1
ATOM 3760 C C . GLN A 1 525 ? -29.301 -2.680 18.005 1.00 28.59 525 GLN A C 1
ATOM 3762 O O . GLN A 1 525 ? -29.294 -2.560 16.773 1.00 28.59 525 GLN A O 1
ATOM 3767 N N . PRO A 1 526 ? -30.439 -2.603 18.718 1.00 28.08 526 PRO A N 1
ATOM 3768 C CA . PRO A 1 526 ? -31.683 -2.154 18.108 1.00 28.08 526 PRO A CA 1
ATOM 3769 C C . PRO A 1 526 ? -31.514 -0.698 17.654 1.00 28.08 526 PRO A C 1
ATOM 3771 O O . PRO A 1 526 ? -30.878 0.099 18.343 1.00 28.08 526 PRO A O 1
ATOM 3774 N N . ARG A 1 527 ? -32.012 -0.423 16.444 1.00 31.52 527 ARG A N 1
ATOM 3775 C CA . ARG A 1 527 ? -31.902 0.855 15.728 1.00 31.52 527 ARG A CA 1
ATOM 3776 C C . ARG A 1 527 ? -32.553 2.019 16.453 1.00 31.52 527 ARG A C 1
ATOM 3778 O O . ARG A 1 527 ? -33.606 1.784 17.084 1.00 31.52 527 ARG A O 1
#

pLDDT: mean 76.43, std 17.9, range [24.98, 96.56]

Mean predicted aligned error: 19.27 Å

InterPro domains:
  IPR003594 Histidine kinase/HSP90-like ATPase domain [PF02518] (30-136)
  IPR036890 Histidine kinase/HSP90-like ATPase superfamily [G3DSA:3.30.565.10] (1-138)
  IPR036890 Histidine kinase/HSP90-like ATPase superfamily [SSF55874] (8-135)
  IPR050482 Sensor Histidine Kinase Two-Component System [PTHR24421] (7-135)

Sequence (527 aa):
MLRGATAPGLDVVLHHDADVVTLPGPVVRALGDAVGEALRNAARHGGVTTAAVTVAAGGGGDGGDGGADGGADDDGDTASRGVSVVVSDTGRGFDPATTRASYGLRESVRRRAALVGADVRVDSAPGRGTRVSLSWSADVAAEHEDDGGGSRPLGARLRRWAGDDGRTPSLTRAAGDPRPAVAGAIVPFALLALAWGVAGIGQGQPPWLLGWAALLCVAGAWLLVRGEERARLPWLALLQLLALAGAVGYLLGAPPGALVTGFAWPISLAALAAVITAMYRPGWVAVAASGALVLAVATFAVLTDPDRSPAALVPALPAIASCIWPVAVGVTGRAVMIALGRRDEQQTRAAHAALARAHAARSRRAALDRRLLHLQDLLDPALGAVARGEAEPGDPAVVRRAVAAEQVARDELQVPWLLTPALRDAVAAARGRGTEVVFTTTSDLVTTPRVARDLLTAVLATGVTTSRVQLTVADDDAPVTLVVAVEDPADRAAVVTALRGAAPDVREIGTIVLARGDRPAPEPQPR

Foldseek 3Di:
DLPPLDDPQAAEAEAEPDDDADADPLQCVLVSQLLSLVVNCCRPPQPDNYKYKYKYQDDPDDDDDDDDDDDDDDDDDPRRQKMKIKIWDQGQWDDCVPDPVNCVSCVSSCVSLVVQPKDWDWDTDGRRTIMIMIMDGPVRVVVVVPPDDDDDDPVVVVCVLAQVPPPDDALCLQFHQCLVVLCVVQVVLLVVLVVLVVVVVVVPDDPVLNVLSVVLVVLLVVLSVVALVPLDPVSLLVSLVSLQVSLLVCLVPDAQCNLLDPNSSSLLSSLLSLLSNLQNGSRCSSVVSLVSSLVSLQCSQLVSDPVSDNVSVVSNVVSSVSSPVSNVNSNVSNVVSNVNRVVVVVVVVVVVVVVVVVVVVVVVVVLVVVLVVVLCVLCCVLVVCVVVVVDDPPDPVSVVVNVLSVVVSVQCQAPPPLADVVNSVLVVLLVVLQEAEEEHEADRRDDDFPLLNQLSCLQSVLVDNWNYWYWYDYPPQAWIKIKTFAQDPVSVVSSQVSLVVRAVDWDDDHRMIMGTHDGDDDDDDDD

Solvent-accessible surface area (backbone atoms only — not comparable to full-atom values): 29181 Å² total; per-residue (Å²): 135,79,90,73,73,77,39,95,84,38,47,70,48,78,46,73,79,49,86,81,78,86,69,60,71,70,49,55,50,27,50,51,54,26,50,42,51,52,48,45,46,37,48,76,65,19,80,35,58,52,36,40,38,39,39,37,60,33,60,96,68,86,93,73,84,87,82,92,79,89,80,90,81,93,77,87,84,77,74,59,57,20,39,33,39,36,40,36,34,80,14,45,36,41,49,71,91,78,39,75,70,44,51,57,53,50,50,58,34,39,56,37,24,49,79,64,63,27,50,71,48,78,49,48,33,67,73,65,4,38,36,40,39,38,40,38,49,58,76,65,57,53,69,76,72,63,87,65,93,70,92,75,58,70,68,62,56,50,38,62,55,48,50,69,70,90,65,76,82,53,54,59,78,34,57,39,81,61,52,67,62,51,45,66,69,42,50,65,55,47,52,51,28,50,55,43,48,58,54,35,42,78,72,71,45,69,70,64,57,58,56,49,49,50,51,51,50,50,53,50,50,51,47,50,74,55,33,77,88,61,61,42,71,68,59,48,50,48,48,43,51,55,26,49,51,53,31,51,56,46,57,78,72,51,60,73,66,41,60,68,42,91,67,43,30,56,49,46,49,29,22,48,50,22,22,59,37,24,43,75,41,64,37,58,62,29,56,49,51,30,49,50,49,34,50,52,53,51,48,49,35,24,72,55,32,96,82,54,38,78,71,38,45,65,71,32,41,68,53,45,50,44,26,48,53,34,34,51,51,12,43,50,50,37,52,50,41,47,51,51,10,55,50,53,53,50,51,54,52,51,52,54,51,51,53,51,51,54,48,54,53,50,53,51,51,58,51,51,53,53,48,52,53,51,52,47,67,64,40,36,76,53,55,44,32,42,75,73,67,78,42,59,81,86,39,70,71,49,45,54,50,43,55,53,44,50,52,52,51,54,45,40,70,38,42,42,86,54,71,47,74,68,50,46,53,44,52,52,53,42,43,72,68,61,24,45,78,45,62,41,51,77,42,100,77,48,74,63,51,68,53,56,48,46,46,53,48,36,51,56,71,67,70,64,83,34,63,33,40,38,41,38,44,40,42,94,93,49,58,31,37,39,41,35,33,28,81,53,68,70,57,38,52,52,45,52,56,38,40,53,76,59,22,89,48,64,48,80,59,90,49,32,41,40,38,41,31,72,78,73,80,84,74,83,76,84,131

Secondary structure (DSSP, 8-state):
--TT---TT-EEEEEE--S-----HHHHHHHHHHHHHHHHHIIIII--SEEEEEEEE--S---------------------EEEEEEEE-S----TTT-HHHHHHHHHHHHHHHTTT-EEEEEE-TTS-EEEEEEEETHHHHTTT--S-----HHHHHHHHHT-SS-PPPHHHHHS--HHHHHHHHHHHHHHHHHHHHHHHHTT--THHHHHHHHHHHHHHHHHHHGGGT--HHHHHHHHHHHHHHHHHHHHHPPTTTTTSTT-HHHHHHHHHHHHHHHH--SHHHHHHHHHHHHHHHHHHHHHSTT--GGGHHHHHHHHHHHHHHHHHHHHHHHHHHHHHHHHHHHHHHHHHHHHHHHHHHHHHHHHHHHHHHHHHHHHHHHHHHHTTSS-TT-HHHHHHHHHHHHHHHHHHHSTT---HHHHHHHHHHHHTT-EEEEEESSTTPPPPHHHHHHHHHHHHT----SEEEEEE-STTSPEEEEEE--SHHHHHHHHHHHHTT-SEEEEETTEEEEEEPPPPPPPPP-